Protein AF-0000000076765263 (afdb_homodimer)

Solvent-accessible surface area (backbone atoms only — not comparable to full-atom values): 25905 Å² total; per-residue (Å²): 102,79,34,52,65,51,48,49,51,60,71,46,44,59,70,56,79,46,63,48,49,47,60,53,50,52,50,45,53,44,20,45,72,35,69,83,63,49,76,57,89,65,30,77,87,57,49,71,68,53,45,65,73,35,41,85,65,46,48,61,52,50,32,58,63,59,69,54,52,68,68,62,39,46,51,47,46,48,48,54,51,50,51,37,48,72,75,34,45,70,58,51,53,68,61,52,82,75,63,79,55,52,55,57,24,66,72,55,33,70,60,92,74,70,44,81,47,62,52,45,42,70,58,53,44,49,47,34,34,74,74,56,66,36,86,64,63,68,92,40,42,42,16,49,86,65,64,58,68,60,58,46,53,51,53,54,58,67,34,75,90,40,60,92,57,86,48,76,47,80,39,41,44,66,70,59,53,51,55,37,67,72,36,70,92,50,65,77,48,45,36,34,38,45,79,53,76,57,60,51,72,68,53,50,54,54,42,66,70,36,87,72,39,42,79,40,46,64,71,55,50,35,58,66,37,78,103,79,34,53,67,53,48,49,50,61,70,46,43,59,69,56,77,46,63,46,49,47,60,53,49,52,50,44,54,43,20,47,73,36,70,84,64,48,77,57,90,63,31,75,86,57,49,70,68,55,46,64,74,36,42,85,66,48,48,62,52,50,31,58,63,58,70,52,52,67,69,61,40,46,51,47,46,48,47,53,51,49,51,37,49,72,76,35,44,70,59,50,52,68,62,52,82,76,63,80,56,51,54,57,23,68,70,54,32,69,61,91,74,70,45,81,46,63,52,46,40,71,58,54,43,47,48,34,35,74,74,57,68,37,87,64,63,68,93,41,41,43,17,49,87,65,64,58,66,61,58,45,52,51,54,54,59,67,33,75,92,39,60,95,56,87,48,77,47,80,40,41,45,67,70,60,52,52,56,38,67,71,35,71,92,49,66,77,48,45,37,33,37,44,78,53,77,56,62,51,72,69,53,51,54,55,42,66,72,35,88,73,40,42,79,42,46,65,70,54,51,34,59,66,35,79

Foldseek 3Di:
DVPPLVVLLVVLVLVDAADLVSVVSSLLVCVLVPVVSHQAPQSDPDDSVNCNVQVVPVVVRSCVRVVHDDVVSVVVSVVVLVVCCVPPVVVSLVVDDDDPLVLVLVVPFPDDDAAAGQADLVVVQVNSCPPSVDNDDSVRYHYNPNDQPLVVLLVVCPDPVCPPHAAEDEDQRLVSVVVNCVDPSNQRHQYEHEPDDSDDPVSVVVQVVDPSYHYDYDVRSNVVSD/DVPPLVVLLVVQVLVDAADLVSVVSSLLVCVLVPVVSDQAPQSDPDDSVNCNVQVVPVVVRSCVRVVHDDVVSVVVSVVVLVVCCVPPVVVSLVVDDDDPLVLVLVVPFPDDDAAAGQADLVVVQVNSCPPSVDRDDSVRYHYNPNDQPLVVLLVVCPDPVCPPHAAEDEDQRLVSVVVNCVDPSNQRHQYEHEPDDSDDPVSVVVQVVDPSYHYDYPVRSNVVSD

Secondary structure (DSSP, 8-state):
-HHHHHHHHHHHGGG--STTHHHHHHHHHHHHH-GGG--SSS-TT--HHHHHHHHHHHHHHHHHHTT--HHHHHHHHHHHHHHHHHH-HHHHHHT--PPTTHHHHHHH--S---EE-SS-HHHHHHHIIIII-----GGGEE-TTS--HHHHHHHHHHSGGGTT---EEEES-HHHHHHHHT-GGGTTSEEEEESSSS--HHHHHHHHT-TTEEEE-HHHHHHHT-/-HHHHHHHHHHHGGG--STTHHHHHHHHHHHHH-GGG--SSS-TT--HHHHHHHHHHHHHHHHHHTT--HHHHHHHHHHHHHHHHHH-HHHHHHT--PPTTHHHHHHH--S---EE-SS-HHHHHHHIIIII-----GGGEE-TTS--HHHHHHHHHHSGGGTT---EEEES-HHHHHHHHT-GGGTTSEEEEESSSS--HHHHHHHHT-TTEEEE-HHHHHHHT-

Radius of gyration: 26.1 Å; Cα contacts (8 Å, |Δi|>4): 544; chains: 2; bounding box: 44×83×56 Å

pLDDT: mean 91.21, std 6.74, range [42.38, 98.12]

Structure (mmCIF, N/CA/C/O backbone):
data_AF-0000000076765263-model_v1
#
loop_
_entity.id
_entity.type
_entity.pdbx_description
1 polymer 'Uncharacterized protein'
#
loop_
_atom_site.group_PDB
_atom_site.id
_atom_site.type_symbol
_atom_site.label_atom_id
_atom_site.label_alt_id
_atom_site.label_comp_id
_atom_site.label_asym_id
_atom_site.label_entity_id
_atom_site.label_seq_id
_atom_site.pdbx_PDB_ins_code
_atom_site.Cartn_x
_atom_site.Cartn_y
_atom_site.Cartn_z
_atom_site.occupancy
_atom_site.B_iso_or_equiv
_atom_site.auth_seq_id
_atom_site.auth_comp_id
_atom_site.auth_asym_id
_atom_site.auth_atom_id
_atom_site.pdbx_PDB_model_num
ATOM 1 N N . MET A 1 1 ? -3.389 8.047 6.082 1 43 1 MET A N 1
ATOM 2 C CA . MET A 1 1 ? -4.168 8.25 4.867 1 43 1 MET A CA 1
ATOM 3 C C . MET A 1 1 ? -3.746 7.262 3.781 1 43 1 MET A C 1
ATOM 5 O O . MET A 1 1 ? -4.594 6.699 3.084 1 43 1 MET A O 1
ATOM 9 N N . GLU A 1 2 ? -2.164 7.293 3.605 1 52 2 GLU A N 1
ATOM 10 C CA . GLU A 1 2 ? -1.548 6.32 2.709 1 52 2 GLU A CA 1
ATOM 11 C C . GLU A 1 2 ? -1.988 4.898 3.053 1 52 2 GLU A C 1
ATOM 13 O O . GLU A 1 2 ? -1.993 4.02 2.188 1 52 2 GLU A O 1
ATOM 18 N N . GLU A 1 3 ? -3.08 5.055 3.957 1 74.44 3 GLU A N 1
ATOM 19 C CA . GLU A 1 3 ? -3.275 3.836 4.738 1 74.44 3 GLU A CA 1
ATOM 20 C C . GLU A 1 3 ? -4.516 3.076 4.273 1 74.44 3 GLU A C 1
ATOM 22 O O . GLU A 1 3 ? -4.504 1.847 4.188 1 74.44 3 GLU A O 1
ATOM 27 N N . TRP A 1 4 ? -5.387 4.008 3.58 1 82.81 4 TRP A N 1
ATOM 28 C CA . TRP A 1 4 ? -6.617 3.277 3.297 1 82.81 4 TRP A CA 1
ATOM 29 C C . TRP A 1 4 ? -6.434 2.344 2.105 1 82.81 4 TRP A C 1
ATOM 31 O O . TRP A 1 4 ? -6.797 1.167 2.17 1 82.81 4 TRP A O 1
ATOM 41 N N . ILE A 1 5 ? -5.926 2.938 1.01 1 87.62 5 ILE A N 1
ATOM 42 C CA . ILE A 1 5 ? -5.77 2.145 -0.205 1 87.62 5 ILE A CA 1
ATOM 43 C C . ILE A 1 5 ? -4.855 0.955 0.068 1 87.62 5 ILE A C 1
ATOM 45 O O . ILE A 1 5 ? -5.129 -0.163 -0.374 1 87.62 5 ILE A O 1
ATOM 49 N N . VAL A 1 6 ? -3.869 1.188 0.799 1 86.75 6 VAL A N 1
ATOM 50 C CA . VAL A 1 6 ? -2.928 0.126 1.14 1 86.75 6 VAL A CA 1
ATOM 51 C C . VAL A 1 6 ? -3.639 -0.95 1.959 1 86.75 6 VAL A C 1
ATOM 53 O O . VAL A 1 6 ? -3.461 -2.145 1.711 1 86.75 6 VAL A O 1
ATOM 56 N N . GLU A 1 7 ? -4.402 -0.491 2.857 1 86.62 7 GLU A N 1
ATOM 57 C CA . GLU A 1 7 ? -5.148 -1.428 3.691 1 86.62 7 GLU A CA 1
ATOM 58 C C . GLU A 1 7 ? -6.141 -2.234 2.861 1 86.62 7 GLU A C 1
ATOM 60 O O . GLU A 1 7 ? -6.32 -3.434 3.09 1 86.62 7 GLU A O 1
ATOM 65 N N . GLN A 1 8 ? -6.809 -1.533 1.949 1 89.81 8 GLN A N 1
ATOM 66 C CA . GLN A 1 8 ? -7.773 -2.242 1.114 1 89.81 8 GLN A CA 1
ATOM 67 C C . GLN A 1 8 ? -7.078 -3.236 0.191 1 89.81 8 GLN A C 1
ATOM 69 O O . GLN A 1 8 ? -7.594 -4.328 -0.06 1 89.81 8 GLN A O 1
ATOM 74 N N . MET A 1 9 ? -5.98 -2.869 -0.276 1 89.69 9 MET A N 1
ATOM 75 C CA . MET A 1 9 ? -5.207 -3.793 -1.098 1 89.69 9 MET A CA 1
ATOM 76 C C . MET A 1 9 ? -4.863 -5.059 -0.318 1 89.69 9 MET A C 1
ATOM 78 O O . MET A 1 9 ? -4.93 -6.164 -0.86 1 89.69 9 MET A O 1
ATOM 82 N N . HIS A 1 10 ? -4.527 -4.891 0.919 1 85.44 10 HIS A N 1
ATOM 83 C CA . HIS A 1 10 ? -4.211 -6.035 1.768 1 85.44 10 HIS A CA 1
ATOM 84 C C . HIS A 1 10 ? -5.441 -6.906 1.995 1 85.44 10 HIS A C 1
ATOM 86 O O . HIS A 1 10 ? -5.359 -8.133 1.932 1 85.44 10 HIS A O 1
ATOM 92 N N . THR A 1 11 ? -6.48 -6.266 2.238 1 86.69 11 THR A N 1
ATOM 93 C CA . THR A 1 11 ? -7.734 -6.965 2.498 1 86.69 11 THR A CA 1
ATOM 94 C C . THR A 1 11 ? -8.188 -7.742 1.266 1 86.69 11 THR A C 1
ATOM 96 O O . THR A 1 11 ? -8.734 -8.844 1.384 1 86.69 11 THR A O 1
ATOM 99 N N . LEU A 1 12 ? -7.91 -7.168 0.112 1 90.81 12 LEU A N 1
ATOM 100 C CA . LEU A 1 12 ? -8.422 -7.727 -1.135 1 90.81 12 LEU A CA 1
ATOM 101 C C . LEU A 1 12 ? -7.406 -8.672 -1.768 1 90.81 12 LEU A C 1
ATOM 103 O O . LEU A 1 12 ? -7.68 -9.273 -2.807 1 90.81 12 LEU A O 1
ATOM 107 N N . ARG A 1 13 ? -6.32 -8.93 -1.107 1 87.75 13 ARG A N 1
ATOM 108 C CA . ARG A 1 13 ? -5.23 -9.734 -1.651 1 87.75 13 ARG A CA 1
ATOM 109 C C . ARG A 1 13 ? -5.688 -11.156 -1.957 1 87.75 13 ARG A C 1
ATOM 111 O O . ARG A 1 13 ? -5.27 -11.742 -2.955 1 87.75 13 ARG A O 1
ATOM 118 N N . PRO A 1 14 ? -6.574 -11.719 -1.239 1 86.12 14 PRO A N 1
ATOM 119 C CA . PRO A 1 14 ? -6.949 -13.117 -1.464 1 86.12 14 PRO A CA 1
ATOM 120 C C . PRO A 1 14 ? -7.641 -13.336 -2.809 1 86.12 14 PRO A C 1
ATOM 122 O O . PRO A 1 14 ? -7.652 -14.453 -3.33 1 86.12 14 PRO A O 1
ATOM 125 N N . VAL A 1 15 ? -8.156 -12.258 -3.393 1 89.19 15 VAL A N 1
ATOM 126 C CA . VAL A 1 15 ? -8.906 -12.469 -4.621 1 89.19 15 VAL A CA 1
ATOM 127 C C . VAL A 1 15 ? -7.969 -12.406 -5.824 1 89.19 15 VAL A C 1
ATOM 129 O O . VAL A 1 15 ? -8.344 -12.789 -6.934 1 89.19 15 VAL A O 1
ATOM 132 N N . ILE A 1 16 ? -6.785 -11.953 -5.598 1 89.81 16 ILE A N 1
ATOM 133 C CA . ILE A 1 16 ? -5.816 -11.789 -6.672 1 89.81 16 ILE A CA 1
ATOM 134 C C . ILE A 1 16 ? -5.148 -13.125 -6.98 1 89.81 16 ILE A C 1
ATOM 136 O O . ILE A 1 16 ? -4.555 -13.75 -6.098 1 89.81 16 ILE A O 1
ATOM 140 N N . GLU A 1 17 ? -5.223 -13.531 -8.211 1 86.25 17 GLU A N 1
ATOM 141 C CA . GLU A 1 17 ? -4.629 -14.805 -8.609 1 86.25 17 GLU A CA 1
ATOM 142 C C . GLU A 1 17 ? -3.297 -14.594 -9.32 1 86.25 17 GLU A C 1
ATOM 144 O O . GLU A 1 17 ? -2.336 -15.328 -9.086 1 86.25 17 GLU A O 1
ATOM 149 N N . THR A 1 18 ? -3.336 -13.641 -10.234 1 88.56 18 THR A N 1
ATOM 150 C CA . THR A 1 18 ? -2.139 -13.344 -11.016 1 88.56 18 THR A CA 1
ATOM 151 C C . THR A 1 18 ? -1.659 -11.922 -10.742 1 88.56 18 THR A C 1
ATOM 153 O O . THR A 1 18 ? -2.471 -11.008 -10.555 1 88.56 18 THR A O 1
ATOM 156 N N . GLY A 1 19 ? -0.38 -11.68 -10.852 1 88.44 19 GLY A N 1
ATOM 157 C CA . GLY A 1 19 ? 0.244 -10.43 -10.445 1 88.44 19 GLY A CA 1
ATOM 158 C C . GLY A 1 19 ? -0.343 -9.219 -11.141 1 88.44 19 GLY A C 1
ATOM 159 O O . GLY A 1 19 ? -0.541 -8.172 -10.516 1 88.44 19 GLY A O 1
ATOM 160 N N . TYR A 1 20 ? -0.607 -9.32 -12.461 1 90.31 20 TYR A N 1
ATOM 161 C CA . TYR A 1 20 ? -1.068 -8.172 -13.227 1 90.31 20 TYR A CA 1
ATOM 162 C C . TYR A 1 20 ? -2.41 -7.672 -12.711 1 90.31 20 TYR A C 1
ATOM 164 O O . TYR A 1 20 ? -2.754 -6.5 -12.891 1 90.31 20 TYR A O 1
ATOM 172 N N . GLU A 1 21 ? -3.16 -8.484 -11.977 1 93 21 GLU A N 1
ATOM 173 C CA . GLU A 1 21 ? -4.473 -8.109 -11.461 1 93 21 GLU A CA 1
ATOM 174 C C . GLU A 1 21 ? -4.355 -7.047 -10.367 1 93 21 GLU A C 1
ATOM 176 O O . GLU A 1 21 ? -5.312 -6.316 -10.094 1 93 21 GLU A O 1
ATOM 181 N N . ASN A 1 22 ? -3.227 -7 -9.734 1 90.5 22 ASN A N 1
ATOM 182 C CA . ASN A 1 22 ? -3.01 -5.984 -8.711 1 90.5 22 ASN A CA 1
ATOM 183 C C . ASN A 1 22 ? -3.111 -4.574 -9.289 1 90.5 22 ASN A C 1
ATOM 185 O O . ASN A 1 22 ? -3.596 -3.66 -8.617 1 90.5 22 ASN A O 1
ATOM 189 N N . LEU A 1 23 ? -2.59 -4.418 -10.461 1 90.06 23 LEU A N 1
ATOM 190 C CA . LEU A 1 23 ? -2.676 -3.127 -11.133 1 90.06 23 LEU A CA 1
ATOM 191 C C . LEU A 1 23 ? -4.129 -2.738 -11.383 1 90.06 23 LEU A C 1
ATOM 193 O O . LEU A 1 23 ? -4.512 -1.584 -11.18 1 90.06 23 LEU A O 1
ATOM 197 N N . LEU A 1 24 ? -4.914 -3.695 -11.75 1 94.44 24 LEU A N 1
ATOM 198 C CA . LEU A 1 24 ? -6.324 -3.445 -12.023 1 94.44 24 LEU A CA 1
ATOM 199 C C . LEU A 1 24 ? -7.09 -3.15 -10.742 1 94.44 24 LEU A C 1
ATOM 201 O O . LEU A 1 24 ? -7.992 -2.311 -10.734 1 94.44 24 LEU A O 1
ATOM 205 N N . LEU A 1 25 ? -6.707 -3.848 -9.719 1 95 25 LEU A N 1
ATOM 206 C CA . LEU A 1 25 ? -7.359 -3.639 -8.43 1 95 25 LEU A CA 1
ATOM 207 C C . LEU A 1 25 ? -7.129 -2.217 -7.93 1 95 25 LEU A C 1
ATOM 209 O O . LEU A 1 25 ? -8.062 -1.555 -7.48 1 95 25 LEU A O 1
ATOM 213 N N . VAL A 1 26 ? -5.898 -1.746 -7.977 1 93.69 26 VAL A N 1
ATOM 214 C CA . VAL A 1 26 ? -5.586 -0.4 -7.508 1 93.69 26 VAL A CA 1
ATOM 215 C C . VAL A 1 26 ? -6.324 0.629 -8.359 1 93.69 26 VAL A C 1
ATOM 217 O O . VAL A 1 26 ? -6.844 1.619 -7.84 1 93.69 26 VAL A O 1
ATOM 220 N N . ARG A 1 27 ? -6.301 0.407 -9.664 1 95.5 27 ARG A N 1
ATOM 221 C CA . ARG A 1 27 ? -7.043 1.291 -10.555 1 95.5 27 AR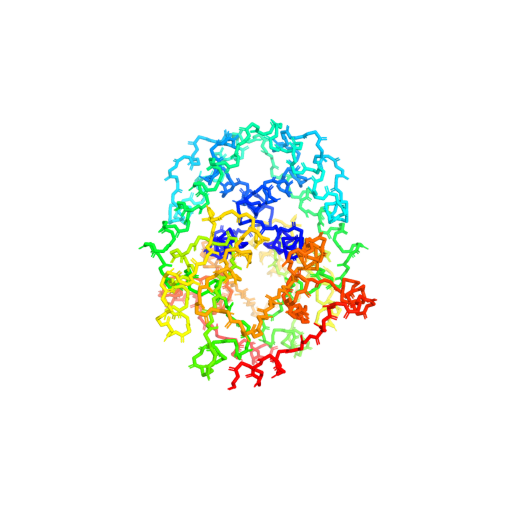G A CA 1
ATOM 222 C C . ARG A 1 27 ? -8.516 1.348 -10.164 1 95.5 27 ARG A C 1
ATOM 224 O O . ARG A 1 27 ? -9.117 2.426 -10.141 1 95.5 27 ARG A O 1
ATOM 231 N N . LEU A 1 28 ? -9.094 0.236 -9.875 1 97.19 28 LEU A N 1
ATOM 232 C CA . LEU A 1 28 ? -10.492 0.173 -9.461 1 97.19 28 LEU A CA 1
ATOM 233 C C . LEU A 1 28 ? -10.703 0.932 -8.148 1 97.19 28 LEU A C 1
ATOM 235 O O . LEU A 1 28 ? -11.68 1.668 -8.008 1 97.19 28 LEU A O 1
ATOM 239 N N . LEU A 1 29 ? -9.82 0.768 -7.184 1 94.06 29 LEU A N 1
ATOM 240 C CA . LEU A 1 29 ? -9.93 1.448 -5.895 1 94.06 29 LEU A CA 1
ATOM 241 C C . LEU A 1 29 ? -9.867 2.961 -6.074 1 94.06 29 LEU A C 1
ATOM 243 O O . LEU A 1 29 ? -10.578 3.701 -5.387 1 94.06 29 LEU A O 1
ATOM 247 N N . VAL A 1 30 ? -9.031 3.396 -7 1 94.06 30 VAL A N 1
ATOM 248 C CA . VAL A 1 30 ? -8.945 4.82 -7.316 1 94.06 30 VAL A CA 1
ATOM 249 C C . VAL A 1 30 ? -10.289 5.297 -7.879 1 94.06 30 VAL A C 1
ATOM 251 O O . VAL A 1 30 ? -10.805 6.336 -7.461 1 94.06 30 VAL A O 1
ATOM 254 N N . GLU A 1 31 ? -10.852 4.539 -8.789 1 95.38 31 GLU A N 1
ATOM 255 C CA . GLU A 1 31 ? -12.125 4.914 -9.391 1 95.38 31 GLU A CA 1
ATOM 256 C C . GLU A 1 31 ? -13.242 4.93 -8.359 1 95.38 31 GLU A C 1
ATOM 258 O O . GLU A 1 31 ? -14.172 5.734 -8.453 1 95.38 31 GLU A O 1
ATOM 263 N N . ILE A 1 32 ? -13.164 4.074 -7.402 1 94.06 32 ILE A N 1
ATOM 264 C CA . ILE A 1 32 ? -14.18 4.008 -6.359 1 94.06 32 ILE A CA 1
ATOM 265 C C . ILE A 1 32 ? -14.133 5.277 -5.508 1 94.06 32 ILE A C 1
ATOM 267 O O . ILE A 1 32 ? -15.172 5.84 -5.16 1 94.06 32 ILE A O 1
ATOM 271 N N . GLN A 1 33 ? -12.977 5.746 -5.195 1 90.06 33 GLN A N 1
ATOM 272 C CA . GLN A 1 33 ? -12.828 6.852 -4.254 1 90.06 33 GLN A CA 1
ATOM 273 C C . GLN A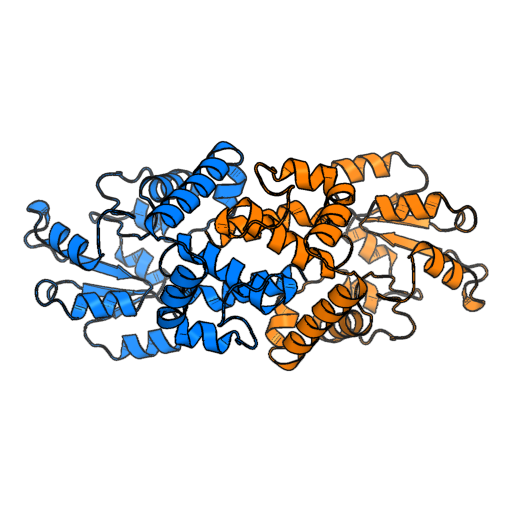 1 33 ? -12.914 8.195 -4.969 1 90.06 33 GLN A C 1
ATOM 275 O O . GLN A 1 33 ? -13.367 9.188 -4.391 1 90.06 33 GLN A O 1
ATOM 280 N N . ILE A 1 34 ? -12.398 8.242 -6.172 1 93.06 34 ILE A N 1
ATOM 281 C CA . ILE A 1 34 ? -12.328 9.508 -6.891 1 93.06 34 ILE A CA 1
ATOM 282 C C . ILE A 1 34 ? -13.289 9.477 -8.078 1 93.06 34 ILE A C 1
ATOM 284 O O . ILE A 1 34 ? -12.938 9 -9.156 1 93.06 34 ILE A O 1
ATOM 288 N N . PRO A 1 35 ? -14.375 10.148 -7.965 1 92.12 35 PRO A N 1
ATOM 289 C CA . PRO A 1 35 ? -15.391 10.102 -9.016 1 92.12 35 PRO A CA 1
ATOM 290 C C . PRO A 1 35 ? -14.867 10.609 -10.359 1 92.12 35 PRO A C 1
ATOM 292 O O . PRO A 1 35 ? -15.211 10.055 -11.414 1 92.12 35 PRO A O 1
ATOM 295 N N . SER A 1 36 ? -14.031 11.617 -10.367 1 92.31 36 SER A N 1
ATOM 296 C CA . SER A 1 36 ? -13.523 12.203 -11.602 1 92.31 36 SER A CA 1
ATOM 297 C C . SER A 1 36 ? -12.602 11.242 -12.336 1 92.31 36 SER A C 1
ATOM 299 O O . SER A 1 36 ? -12.281 11.453 -13.508 1 92.31 36 SER A O 1
ATOM 301 N N . ALA A 1 37 ? -12.188 10.133 -11.68 1 93.12 37 ALA A N 1
ATOM 302 C CA . ALA A 1 37 ? -11.281 9.148 -12.281 1 93.12 37 ALA A CA 1
ATOM 303 C C . ALA A 1 37 ? -12.055 7.977 -12.875 1 93.12 37 ALA A C 1
ATOM 305 O O . ALA A 1 37 ? -11.477 7.113 -13.531 1 93.12 37 ALA A O 1
ATOM 306 N N . ARG A 1 38 ? -13.336 7.996 -12.711 1 93.88 38 ARG A N 1
ATOM 307 C CA . ARG A 1 38 ? -14.141 6.832 -13.047 1 93.88 38 ARG A CA 1
ATOM 308 C C . ARG A 1 38 ? -14.266 6.668 -14.562 1 93.88 38 ARG A C 1
ATOM 310 O O . ARG A 1 38 ? -14.578 7.625 -15.273 1 93.88 38 ARG A O 1
ATOM 317 N N . LYS A 1 39 ? -13.961 5.445 -14.984 1 94.12 39 LYS A N 1
ATOM 318 C CA . LYS A 1 39 ? -14.172 5.031 -16.375 1 94.12 39 LYS A CA 1
ATOM 319 C C . LYS A 1 39 ? -15.031 3.773 -16.438 1 94.12 39 LYS A C 1
ATOM 321 O O . LYS A 1 39 ? -15.648 3.496 -17.469 1 94.12 39 LYS A O 1
ATOM 326 N N . SER A 1 40 ? -15.086 3.061 -15.359 1 95.38 40 SER A N 1
ATOM 327 C CA . SER A 1 40 ? -15.844 1.813 -15.336 1 95.38 40 SER A CA 1
ATOM 328 C C . SER A 1 40 ? -17.266 2.039 -14.828 1 95.38 40 SER A C 1
ATOM 330 O O . SER A 1 40 ? -17.516 2.959 -14.047 1 95.38 40 SER A O 1
ATOM 332 N N . SER A 1 41 ? -18.156 1.137 -15.219 1 95.31 41 SER A N 1
ATOM 333 C CA . SER A 1 41 ? -19.562 1.228 -14.82 1 95.31 41 SER A CA 1
ATOM 334 C C . SER A 1 41 ? -19.781 0.621 -13.438 1 95.31 41 SER A C 1
ATOM 336 O O . SER A 1 41 ? -20.812 0.849 -12.812 1 95.31 41 SER A O 1
ATOM 338 N N . VAL A 1 42 ? -18.781 -0.037 -12.914 1 95.69 42 VAL A N 1
ATOM 339 C CA . VAL A 1 42 ? -19.031 -0.842 -11.719 1 95.69 42 VAL A CA 1
ATOM 340 C C . VAL A 1 42 ? -18.516 -0.112 -10.484 1 95.69 42 VAL A C 1
ATOM 342 O O . VAL A 1 42 ? -18.859 -0.466 -9.352 1 95.69 42 VAL A O 1
ATOM 345 N N . ALA A 1 43 ? -17.703 0.906 -10.633 1 94.81 43 ALA A N 1
ATOM 346 C CA . ALA A 1 43 ? -16.953 1.495 -9.523 1 94.81 43 ALA A CA 1
ATOM 347 C C . ALA A 1 43 ? -17.891 2.24 -8.57 1 94.81 43 ALA A C 1
ATOM 349 O O . ALA A 1 43 ? -17.672 2.229 -7.355 1 94.81 43 ALA A O 1
ATOM 350 N N . ASP A 1 44 ? -18.938 2.848 -9.156 1 93.81 44 ASP A N 1
ATOM 351 C CA . ASP A 1 44 ? -19.812 3.705 -8.359 1 93.81 44 ASP A CA 1
ATOM 352 C C . ASP A 1 44 ? -20.547 2.896 -7.289 1 93.81 44 ASP A C 1
ATOM 354 O O . ASP A 1 44 ? -21.328 2.006 -7.609 1 93.81 44 ASP A O 1
ATOM 358 N N . GLY A 1 45 ? -20.266 3.176 -6.012 1 90.69 45 GLY A N 1
ATOM 359 C CA . GLY A 1 45 ? -20.969 2.547 -4.906 1 90.69 45 GLY A CA 1
ATOM 360 C C . GLY A 1 45 ? -20.469 1.146 -4.605 1 90.69 45 GLY A C 1
ATOM 361 O O . GLY A 1 45 ? -21.062 0.437 -3.785 1 90.69 45 GLY A O 1
ATOM 362 N N . LEU A 1 46 ? -19.469 0.73 -5.27 1 94.81 46 LEU A N 1
ATOM 363 C CA . LEU A 1 46 ? -18.938 -0.612 -5.082 1 94.81 46 LEU A CA 1
ATOM 364 C C . LEU A 1 46 ? -18.219 -0.728 -3.744 1 94.81 46 LEU A C 1
ATOM 366 O O . LEU A 1 46 ? -17.312 0.064 -3.447 1 94.81 46 LEU A O 1
ATOM 370 N N . SER A 1 47 ? -18.641 -1.686 -2.895 1 92.88 47 SER A N 1
ATOM 371 C CA . SER A 1 47 ? -18.031 -1.869 -1.58 1 92.88 47 SER A CA 1
ATOM 372 C C . SER A 1 47 ? -16.859 -2.855 -1.643 1 92.88 47 SER A C 1
ATOM 374 O O . SER A 1 47 ? -16.75 -3.631 -2.594 1 92.88 47 SER A O 1
ATOM 376 N N . ILE A 1 48 ? -16.078 -2.85 -0.665 1 90.44 48 ILE A N 1
ATOM 377 C CA . ILE A 1 48 ? -14.922 -3.742 -0.572 1 90.44 48 ILE A CA 1
ATOM 378 C C . ILE A 1 48 ? -15.398 -5.191 -0.479 1 90.44 48 ILE A C 1
ATOM 380 O O . ILE A 1 48 ? -14.82 -6.082 -1.104 1 90.44 48 ILE A O 1
ATOM 384 N N . GLN A 1 49 ? -16.453 -5.391 0.306 1 90.44 49 GLN A N 1
ATOM 385 C CA . GLN A 1 49 ? -17.016 -6.734 0.448 1 90.44 49 GLN A CA 1
ATOM 386 C C . GLN A 1 49 ? -17.516 -7.266 -0.893 1 90.44 49 GLN A C 1
ATOM 388 O O . GLN A 1 49 ? -17.344 -8.453 -1.195 1 90.44 49 GLN A O 1
ATOM 393 N N . GLU A 1 50 ? -18.078 -6.391 -1.701 1 94.94 50 GLU A N 1
ATOM 394 C CA . GLU A 1 50 ? -18.547 -6.801 -3.02 1 94.94 50 GLU A CA 1
ATOM 395 C C . GLU A 1 50 ? -17.391 -7.211 -3.92 1 94.94 50 GLU A C 1
ATOM 397 O O . GLU A 1 50 ? -17.531 -8.125 -4.734 1 94.94 50 GLU A O 1
ATOM 402 N N . ILE A 1 51 ? -16.281 -6.523 -3.816 1 95.5 51 ILE A N 1
ATOM 403 C CA . ILE A 1 51 ? -15.094 -6.887 -4.59 1 95.5 51 ILE A CA 1
ATOM 404 C C . ILE A 1 51 ? -14.594 -8.266 -4.152 1 95.5 51 ILE A C 1
ATOM 406 O O . ILE A 1 51 ? -14.32 -9.125 -4.988 1 95.5 51 ILE A O 1
ATOM 410 N N . LEU A 1 52 ? -14.57 -8.5 -2.887 1 90.56 52 LEU A N 1
ATOM 411 C CA . LEU A 1 52 ? -14.125 -9.773 -2.336 1 90.56 52 LEU A CA 1
ATOM 412 C C . LEU A 1 52 ? -14.984 -10.922 -2.852 1 90.56 52 LEU A C 1
ATOM 414 O O . LEU A 1 52 ? -14.469 -11.984 -3.199 1 90.56 52 LEU A O 1
ATOM 418 N N . ASP A 1 53 ? -16.219 -10.641 -3.018 1 91.69 53 ASP A N 1
ATOM 419 C CA . ASP A 1 53 ? -17.188 -11.695 -3.334 1 91.69 53 ASP A CA 1
ATOM 420 C C . ASP A 1 53 ? -17.297 -11.898 -4.844 1 91.69 53 ASP A C 1
ATOM 422 O O . ASP A 1 53 ? -17.641 -12.992 -5.301 1 91.69 53 ASP A O 1
ATOM 426 N N . ASN A 1 54 ? -16.953 -10.891 -5.59 1 95.19 54 ASN A N 1
ATOM 427 C CA . ASN A 1 54 ? -17.344 -10.945 -6.996 1 95.19 54 ASN A CA 1
ATOM 428 C C . ASN A 1 54 ? -16.188 -10.578 -7.914 1 95.19 54 ASN A C 1
ATOM 430 O O . ASN A 1 54 ? -16.406 -10.141 -9.047 1 95.19 54 ASN A O 1
ATOM 434 N N . TRP A 1 55 ? -15.008 -10.758 -7.465 1 94.81 55 TRP A N 1
ATOM 435 C CA . TRP A 1 55 ? -13.859 -10.344 -8.258 1 94.81 55 TRP A CA 1
ATOM 436 C C . TRP A 1 55 ? -13.844 -11.062 -9.602 1 94.81 55 TRP A C 1
ATOM 438 O O . TRP A 1 55 ? -13.562 -10.453 -10.641 1 94.81 55 TRP A O 1
ATOM 448 N N . SER A 1 56 ? -14.141 -12.398 -9.609 1 92.75 56 SER A N 1
ATOM 449 C CA . SER A 1 56 ? -14.094 -13.195 -10.828 1 92.75 56 SER A CA 1
ATOM 450 C C . SER A 1 56 ? -15.078 -12.672 -11.867 1 92.75 56 SER A C 1
ATOM 452 O O . SER A 1 56 ? -14.836 -12.805 -13.07 1 92.75 56 SER A O 1
ATOM 454 N N . LYS A 1 57 ? -16.141 -12.078 -11.461 1 95.56 57 LYS A N 1
ATOM 455 C CA . LYS A 1 57 ? -17.141 -11.5 -12.367 1 95.56 57 LYS A CA 1
ATOM 456 C C . LYS A 1 57 ? -16.781 -10.062 -12.734 1 95.56 57 LYS A C 1
ATOM 458 O O . LYS A 1 57 ? -17.047 -9.625 -13.852 1 95.56 57 LYS A O 1
ATOM 463 N N . LEU A 1 58 ? -16.172 -9.32 -11.812 1 97.19 58 LEU A N 1
ATOM 464 C CA . LEU A 1 58 ? -15.828 -7.922 -12.016 1 97.19 58 LEU A CA 1
ATOM 465 C C . LEU A 1 58 ? -14.656 -7.789 -12.992 1 97.19 58 LEU A C 1
ATOM 467 O O . LEU A 1 58 ? -14.641 -6.879 -13.82 1 97.19 58 LEU A O 1
ATOM 471 N N . LEU A 1 59 ? -13.766 -8.734 -12.914 1 96.69 59 LEU A N 1
ATOM 472 C CA . LEU A 1 59 ? -12.516 -8.641 -13.656 1 96.69 59 LEU A CA 1
ATOM 473 C C . LEU A 1 59 ? -12.781 -8.609 -15.156 1 96.69 59 LEU A C 1
ATOM 475 O O . LEU A 1 59 ? -12.289 -7.719 -15.852 1 96.69 59 LEU A O 1
ATOM 479 N N . PRO A 1 60 ? -13.578 -9.523 -15.758 1 96.44 60 PRO A N 1
ATOM 480 C CA . PRO A 1 60 ? -13.836 -9.461 -17.203 1 96.44 60 PRO A CA 1
ATOM 481 C C . PRO A 1 60 ? -14.531 -8.164 -17.625 1 96.44 60 PRO A C 1
ATOM 483 O O . PRO A 1 60 ? -14.25 -7.633 -18.688 1 96.44 60 PRO A O 1
ATOM 486 N N . THR A 1 61 ? -15.398 -7.676 -16.797 1 97.25 61 THR A N 1
ATOM 487 C CA . THR A 1 61 ? -16.078 -6.418 -17.078 1 97.25 61 THR A CA 1
ATOM 488 C C . THR A 1 61 ? -15.086 -5.262 -17.109 1 97.25 61 THR A C 1
ATOM 490 O O . THR A 1 61 ? -15.117 -4.438 -18.031 1 97.25 61 THR A O 1
ATOM 493 N N . LEU A 1 62 ? -14.203 -5.152 -16.125 1 97.31 62 LEU A N 1
ATOM 494 C CA . LEU A 1 62 ? -13.188 -4.109 -16.031 1 97.31 62 LEU A CA 1
ATOM 495 C C . LEU A 1 62 ? -12.242 -4.168 -17.234 1 97.31 62 LEU A C 1
ATOM 497 O O . LEU A 1 62 ? -11.938 -3.141 -17.844 1 97.31 62 LEU A O 1
ATOM 501 N N . MET A 1 63 ? -11.844 -5.414 -17.578 1 96.94 63 MET A N 1
ATOM 502 C CA . MET A 1 63 ? -10.938 -5.617 -18.719 1 96.94 63 MET A CA 1
ATOM 503 C C . MET A 1 63 ? -11.562 -5.086 -20 1 96.94 63 MET A C 1
ATOM 505 O O . MET A 1 63 ? -10.883 -4.422 -20.797 1 96.94 63 MET A O 1
ATOM 509 N N . ASP A 1 64 ? -12.758 -5.355 -20.141 1 97 64 ASP A N 1
ATOM 510 C CA . ASP A 1 64 ? -13.477 -4.926 -21.344 1 97 64 ASP A CA 1
ATOM 511 C C . ASP A 1 64 ? -13.664 -3.41 -21.359 1 97 64 ASP A C 1
ATOM 513 O O . ASP A 1 64 ? -13.305 -2.742 -22.328 1 97 64 ASP A O 1
ATOM 517 N N . GLU A 1 65 ? -14.125 -2.852 -20.281 1 97 65 GLU A N 1
ATOM 518 C CA . GLU A 1 65 ? -14.461 -1.432 -20.219 1 97 65 GLU A CA 1
ATOM 519 C C . GLU A 1 65 ? -13.203 -0.564 -20.25 1 97 65 GLU A C 1
ATOM 521 O O . GLU A 1 65 ? -13.227 0.549 -20.781 1 97 65 GLU A O 1
ATOM 526 N N . TRP A 1 66 ? -12.148 -1.046 -19.656 1 96.62 66 TRP A N 1
ATOM 527 C CA . TRP A 1 66 ? -10.891 -0.306 -19.656 1 96.62 66 TRP A CA 1
ATOM 528 C C . TRP A 1 66 ? -10.094 -0.582 -20.922 1 96.62 66 TRP A C 1
ATOM 530 O O . TRP A 1 66 ? -9.023 -0.007 -21.141 1 96.62 66 TRP A O 1
ATOM 540 N N . GLN A 1 67 ? -10.602 -1.498 -21.766 1 94.94 67 GLN A N 1
ATOM 541 C CA . GLN A 1 67 ? -9.945 -1.896 -23.016 1 94.94 67 GLN A CA 1
ATOM 542 C C . GLN A 1 67 ? -8.531 -2.412 -22.734 1 94.94 67 GLN A C 1
ATOM 544 O O . GLN A 1 67 ? -7.57 -1.961 -23.359 1 94.94 67 GLN A O 1
ATOM 549 N N . GLU A 1 68 ? -8.484 -3.283 -21.781 1 95.44 68 GLU A N 1
ATOM 550 C CA . GLU A 1 68 ? -7.234 -3.947 -21.438 1 95.44 68 GLU A CA 1
ATOM 551 C C . GLU A 1 68 ? -7.219 -5.391 -21.938 1 95.44 68 GLU A C 1
ATOM 553 O O . GLU A 1 68 ? -8.273 -5.973 -22.203 1 95.44 68 GLU A O 1
ATOM 558 N N . ASP A 1 69 ? -6.031 -5.859 -22.125 1 95.25 69 ASP A N 1
ATOM 559 C CA . ASP A 1 69 ? -5.883 -7.27 -22.469 1 95.25 69 ASP A CA 1
ATOM 560 C C . ASP A 1 69 ? -4.832 -7.938 -21.578 1 95.25 69 ASP A C 1
ATOM 562 O O . ASP A 1 69 ? -3.834 -7.312 -21.219 1 95.25 69 ASP A O 1
ATOM 566 N N . ARG A 1 70 ? -5.059 -9.156 -21.344 1 92.94 70 ARG A N 1
ATOM 567 C CA . ARG A 1 70 ? -4.262 -9.914 -20.391 1 92.94 70 ARG A CA 1
ATOM 568 C C . ARG A 1 70 ? -2.791 -9.938 -20.797 1 92.94 70 ARG A C 1
ATOM 570 O O . ARG A 1 70 ? -1.908 -9.695 -19.984 1 92.94 70 ARG A O 1
ATOM 577 N N . GLU A 1 71 ? -2.531 -10.227 -22 1 93.62 71 GLU A N 1
ATOM 578 C CA . GLU A 1 71 ? -1.155 -10.344 -22.469 1 93.62 71 GLU A CA 1
ATOM 579 C C . GLU A 1 71 ? -0.389 -9.039 -22.281 1 93.62 71 GLU A C 1
ATOM 581 O O . GLU A 1 71 ? 0.754 -9.047 -21.828 1 93.62 71 GLU A O 1
ATOM 586 N N . SER A 1 72 ? -1.05 -7.984 -22.672 1 94.25 72 SER A N 1
ATOM 587 C CA . SER A 1 72 ? -0.433 -6.668 -22.516 1 94.25 72 SER A CA 1
ATOM 588 C C . SER A 1 72 ? -0.164 -6.348 -21.047 1 94.25 72 SER A C 1
ATOM 590 O O . SER A 1 72 ? 0.875 -5.773 -20.719 1 94.25 72 SER A O 1
ATOM 592 N N . LEU A 1 73 ? -1.104 -6.703 -20.203 1 93 73 LEU A N 1
ATOM 593 C CA . LEU A 1 73 ? -0.96 -6.414 -18.781 1 93 73 LEU A CA 1
ATOM 594 C C . LEU A 1 73 ? 0.134 -7.277 -18.156 1 93 73 LEU A C 1
ATOM 596 O O . LEU A 1 73 ? 0.875 -6.82 -17.297 1 93 73 LEU A O 1
ATOM 600 N N . VAL A 1 74 ? 0.208 -8.492 -18.562 1 91.56 74 VAL A N 1
ATOM 601 C CA . VAL A 1 74 ? 1.265 -9.383 -18.078 1 91.56 74 VAL A CA 1
ATOM 602 C C . VAL A 1 74 ? 2.629 -8.812 -18.469 1 91.56 74 VAL A C 1
ATOM 604 O O . VAL A 1 74 ? 3.547 -8.781 -17.641 1 91.56 74 VAL A O 1
ATOM 607 N N . ASP A 1 75 ? 2.727 -8.383 -19.703 1 92.94 75 ASP A N 1
ATOM 608 C CA . ASP A 1 75 ? 3.969 -7.781 -20.188 1 92.94 75 ASP A CA 1
ATOM 609 C C . ASP A 1 75 ? 4.297 -6.508 -19.422 1 92.94 75 ASP A C 1
ATOM 611 O O . ASP A 1 75 ? 5.449 -6.281 -19.047 1 92.94 75 ASP A O 1
ATOM 615 N N . LEU A 1 76 ? 3.299 -5.742 -19.266 1 91.81 76 LEU A N 1
ATOM 616 C CA . LEU A 1 76 ? 3.475 -4.488 -18.547 1 91.81 76 LEU A CA 1
ATOM 617 C C . LEU A 1 76 ? 3.947 -4.746 -17.109 1 91.81 76 LEU A C 1
ATOM 619 O O . LEU A 1 76 ? 4.895 -4.109 -16.641 1 91.81 76 LEU A O 1
ATOM 623 N N . PHE A 1 77 ? 3.291 -5.617 -16.438 1 90.44 77 PHE A N 1
ATOM 624 C CA . PHE A 1 77 ? 3.66 -5.957 -15.07 1 90.44 77 PHE A CA 1
ATOM 625 C C . PHE A 1 77 ? 5.082 -6.504 -15.008 1 90.44 77 PHE A C 1
ATOM 627 O O . PHE A 1 77 ? 5.836 -6.188 -14.086 1 90.44 77 PHE A O 1
ATOM 634 N N . GLY A 1 78 ? 5.387 -7.301 -15.93 1 89.44 78 GLY A N 1
ATOM 635 C CA . GLY A 1 78 ? 6.75 -7.797 -16.016 1 89.44 78 GLY A CA 1
ATOM 636 C C . GLY A 1 78 ? 7.773 -6.691 -16.203 1 89.44 78 GLY A C 1
ATOM 637 O O . GLY A 1 78 ? 8.82 -6.703 -15.547 1 89.44 78 GLY A O 1
ATOM 638 N N . ARG A 1 79 ? 7.473 -5.742 -17.016 1 89.38 79 ARG A N 1
ATOM 639 C CA . ARG A 1 79 ? 8.375 -4.625 -17.266 1 89.38 79 ARG A CA 1
ATOM 640 C C . ARG A 1 79 ? 8.555 -3.773 -16.016 1 89.38 79 ARG A C 1
ATOM 642 O O . ARG A 1 79 ? 9.656 -3.285 -15.742 1 89.38 79 ARG A O 1
ATOM 649 N N . VAL A 1 80 ? 7.496 -3.592 -15.344 1 86.06 80 VAL A N 1
ATOM 650 C CA . VAL A 1 80 ? 7.562 -2.844 -14.094 1 86.06 80 VAL A CA 1
ATOM 651 C C . VAL A 1 80 ? 8.531 -3.527 -13.133 1 86.06 80 VAL A C 1
ATOM 653 O O . VAL A 1 80 ? 9.344 -2.863 -12.492 1 86.06 80 VAL A O 1
ATOM 656 N N . ARG A 1 81 ? 8.438 -4.777 -13.047 1 87.44 81 ARG A N 1
ATOM 657 C CA . ARG A 1 81 ? 9.32 -5.531 -12.164 1 87.44 81 ARG A CA 1
ATOM 658 C C . ARG A 1 81 ? 10.758 -5.488 -12.664 1 87.44 81 ARG A C 1
ATOM 660 O O . ARG A 1 81 ? 11.695 -5.367 -11.867 1 87.44 81 ARG A O 1
ATOM 667 N N . ASP A 1 82 ? 10.891 -5.586 -13.961 1 89.88 82 ASP A N 1
ATOM 668 C CA . ASP A 1 82 ? 12.234 -5.484 -14.539 1 89.88 82 ASP A CA 1
ATOM 669 C C . ASP A 1 82 ? 12.875 -4.145 -14.203 1 89.88 82 ASP A C 1
ATOM 671 O O . ASP A 1 82 ? 14.047 -4.094 -13.82 1 89.88 82 ASP A O 1
ATOM 675 N N . ASP A 1 83 ? 12.133 -3.166 -14.398 1 87.25 83 ASP A N 1
ATOM 676 C CA . ASP A 1 83 ? 12.625 -1.822 -14.117 1 87.25 83 ASP A CA 1
ATOM 677 C C . ASP A 1 83 ? 12.984 -1.672 -12.641 1 87.25 83 ASP A C 1
ATOM 679 O O . ASP A 1 83 ? 13.977 -1.024 -12.297 1 87.25 83 ASP A O 1
ATOM 683 N N . TRP A 1 84 ? 12.156 -2.203 -11.836 1 85.12 84 TRP A N 1
ATOM 684 C CA . TRP A 1 84 ? 12.406 -2.16 -10.398 1 85.12 84 TRP A CA 1
ATOM 685 C C . TRP A 1 84 ? 13.68 -2.92 -10.039 1 85.12 84 TRP A C 1
ATOM 687 O O . TRP A 1 84 ? 14.523 -2.412 -9.297 1 85.12 84 TRP A O 1
ATOM 697 N N . LEU A 1 85 ? 13.859 -4.051 -10.586 1 85.75 85 LEU A N 1
ATOM 698 C CA . LEU A 1 85 ? 15.039 -4.883 -10.359 1 85.75 85 LEU A CA 1
ATOM 699 C C . LEU A 1 85 ? 16.297 -4.164 -10.812 1 85.75 85 LEU A C 1
ATOM 701 O O . LEU A 1 85 ? 17.328 -4.219 -10.133 1 85.75 85 LEU A O 1
ATOM 705 N N . GLU A 1 86 ? 16.172 -3.516 -11.867 1 88.5 86 GLU A N 1
ATOM 706 C CA . GLU A 1 86 ? 17.328 -2.871 -12.484 1 88.5 86 GLU A CA 1
ATOM 707 C C . GLU A 1 86 ? 17.719 -1.603 -11.727 1 88.5 86 GLU A C 1
ATOM 709 O O . GLU A 1 86 ? 18.906 -1.306 -11.578 1 88.5 86 GLU A O 1
ATOM 714 N N . ASN A 1 87 ? 16.734 -0.891 -11.25 1 86.81 87 ASN A N 1
ATOM 715 C CA . ASN A 1 87 ? 17.016 0.448 -10.734 1 86.81 87 ASN A CA 1
ATOM 716 C C . ASN A 1 87 ? 17.062 0.467 -9.211 1 86.81 87 ASN A C 1
ATOM 718 O O . ASN A 1 87 ? 17.609 1.39 -8.617 1 86.81 87 ASN A O 1
ATOM 722 N N . ASP A 1 88 ? 16.484 -0.55 -8.617 1 86.81 88 ASP A N 1
ATOM 723 C CA . ASP A 1 88 ? 16.438 -0.596 -7.164 1 86.81 88 ASP A CA 1
ATOM 724 C C . ASP A 1 88 ? 16.25 -2.029 -6.664 1 86.81 88 ASP A C 1
ATOM 726 O O . ASP A 1 88 ? 15.25 -2.352 -6.027 1 86.81 88 ASP A O 1
ATOM 730 N N . LEU A 1 89 ? 17.297 -2.717 -6.816 1 86.31 89 LEU A N 1
ATOM 731 C CA . LEU A 1 89 ? 17.266 -4.129 -6.441 1 86.31 89 LEU A CA 1
ATOM 732 C C . LEU A 1 89 ? 16.969 -4.289 -4.957 1 86.31 89 LEU A C 1
ATOM 734 O O . LEU A 1 89 ? 16.141 -5.129 -4.57 1 86.31 89 LEU A O 1
ATOM 738 N N . SER A 1 90 ? 17.625 -3.516 -4.152 1 85.88 90 SER A N 1
ATOM 739 C CA . SER A 1 90 ? 17.438 -3.607 -2.709 1 85.88 90 SER A CA 1
ATOM 740 C C . SER A 1 90 ? 15.984 -3.318 -2.324 1 85.88 90 SER A C 1
ATOM 742 O O . SER A 1 90 ? 15.43 -3.984 -1.45 1 85.88 90 SER A O 1
ATOM 744 N N . GLY A 1 91 ? 15.43 -2.354 -3.016 1 84.25 91 GLY A N 1
ATOM 745 C CA . GLY A 1 91 ? 14.031 -2.049 -2.77 1 84.25 91 GLY A CA 1
ATOM 746 C C . GLY A 1 91 ? 13.094 -3.168 -3.18 1 84.25 91 GLY A C 1
ATOM 747 O O . GLY A 1 91 ? 12.125 -3.469 -2.475 1 84.25 91 GLY A O 1
ATOM 748 N N . TRP A 1 92 ? 13.43 -3.727 -4.281 1 87.31 92 TRP A N 1
ATOM 749 C CA . TRP A 1 92 ? 12.602 -4.828 -4.77 1 87.31 92 TRP A CA 1
ATOM 750 C C . TRP A 1 92 ? 12.664 -6.016 -3.816 1 87.31 92 TRP A C 1
ATOM 752 O O . TRP A 1 92 ? 11.641 -6.621 -3.498 1 87.31 92 TRP A O 1
ATOM 762 N N . ILE A 1 93 ? 13.805 -6.324 -3.369 1 85.69 93 ILE A N 1
ATOM 763 C CA . ILE A 1 93 ? 14 -7.43 -2.436 1 85.69 93 ILE A CA 1
ATOM 764 C C . ILE A 1 93 ? 13.289 -7.125 -1.12 1 85.69 93 ILE A C 1
ATOM 766 O O . ILE A 1 93 ? 12.602 -7.988 -0.566 1 85.69 93 ILE A O 1
ATOM 770 N N . GLY A 1 94 ? 13.438 -5.977 -0.728 1 83.62 94 GLY A N 1
ATOM 771 C CA . GLY A 1 94 ? 12.844 -5.566 0.538 1 83.62 94 GLY A CA 1
ATOM 772 C C . GLY A 1 94 ? 11.328 -5.617 0.535 1 83.62 94 GLY A C 1
ATOM 773 O O . GLY A 1 94 ? 10.703 -5.734 1.591 1 83.62 94 GLY A O 1
ATOM 774 N N . ALA A 1 95 ? 10.766 -5.555 -0.613 1 84.81 95 ALA A N 1
ATOM 775 C CA . ALA A 1 95 ? 9.312 -5.562 -0.734 1 84.81 95 ALA A CA 1
ATOM 776 C C . ALA A 1 95 ? 8.773 -6.992 -0.733 1 84.81 95 ALA A C 1
ATOM 778 O O . ALA A 1 95 ? 7.559 -7.203 -0.769 1 84.81 95 ALA A O 1
ATOM 779 N N . ASN A 1 96 ? 9.648 -7.926 -0.641 1 87.12 96 ASN A N 1
ATOM 780 C CA . ASN A 1 96 ? 9.266 -9.336 -0.649 1 87.12 96 ASN A CA 1
ATOM 781 C C . ASN A 1 96 ? 9.75 -10.055 0.607 1 87.12 96 ASN A C 1
ATOM 783 O O . ASN A 1 96 ? 10.656 -9.578 1.294 1 87.12 96 ASN A O 1
ATOM 787 N N . ARG A 1 97 ? 9.031 -11.078 0.938 1 85.75 97 ARG A N 1
ATOM 788 C CA . ARG A 1 97 ? 9.414 -11.891 2.084 1 85.75 97 ARG A CA 1
ATOM 789 C C . ARG A 1 97 ? 9 -13.352 1.881 1 85.75 97 ARG A C 1
ATOM 791 O O . ARG A 1 97 ? 8.016 -13.625 1.19 1 85.75 97 ARG A O 1
ATOM 798 N N . PHE A 1 98 ? 9.844 -14.172 2.51 1 88.69 98 PHE A N 1
ATOM 799 C CA . PHE A 1 98 ? 9.453 -15.57 2.592 1 88.69 98 PHE A CA 1
ATOM 800 C C . PHE A 1 98 ? 8.789 -15.875 3.928 1 88.69 98 PHE A C 1
ATOM 802 O O . PHE A 1 98 ? 9.117 -15.258 4.945 1 88.69 98 PHE A O 1
ATOM 809 N N . TYR A 1 99 ? 7.852 -16.781 3.836 1 88.44 99 TYR A N 1
ATOM 810 C CA . TYR A 1 99 ? 7.34 -17.281 5.105 1 88.44 99 TYR A CA 1
ATOM 811 C C . TYR A 1 99 ? 8.438 -17.984 5.902 1 88.44 99 TYR A C 1
ATOM 813 O O . TYR A 1 99 ? 9.273 -18.688 5.332 1 88.44 99 TYR A O 1
ATOM 821 N N . PRO A 1 100 ? 8.398 -17.703 7.164 1 85.12 100 PRO A N 1
ATOM 822 C CA . PRO A 1 100 ? 9.469 -18.281 7.988 1 85.12 100 PRO A CA 1
ATOM 823 C C . PRO A 1 100 ? 9.625 -19.781 7.789 1 85.12 100 PRO A C 1
ATOM 825 O O . PRO A 1 100 ? 8.633 -20.516 7.742 1 85.12 100 PRO A O 1
ATOM 828 N N . GLY A 1 101 ? 10.906 -20.203 7.586 1 83.69 101 GLY A N 1
ATOM 829 C CA . GLY A 1 101 ? 11.203 -21.625 7.496 1 83.69 101 GLY A CA 1
ATOM 830 C C . GLY A 1 101 ? 11.148 -22.156 6.074 1 83.69 101 GLY A C 1
ATOM 831 O O . GLY A 1 101 ? 11.648 -23.25 5.797 1 83.69 101 GLY A O 1
ATOM 832 N N . THR A 1 102 ? 10.57 -21.422 5.133 1 86.88 102 THR A N 1
ATOM 833 C CA . THR A 1 102 ? 10.383 -21.938 3.779 1 86.88 102 THR A CA 1
ATOM 834 C C . THR A 1 102 ? 11.711 -22 3.033 1 86.88 102 THR A C 1
ATOM 836 O O . THR A 1 102 ? 11.969 -22.953 2.291 1 86.88 102 THR A O 1
ATOM 839 N N . ALA A 1 103 ? 12.5 -21.016 3.254 1 85.56 103 ALA A N 1
ATOM 840 C CA . ALA A 1 103 ? 13.812 -21.016 2.613 1 85.56 103 ALA A CA 1
ATOM 841 C C . ALA A 1 103 ? 14.656 -22.188 3.098 1 85.56 103 ALA A C 1
ATOM 843 O O . ALA A 1 103 ? 15.312 -22.859 2.297 1 85.56 103 ALA A O 1
ATOM 844 N N . ASP A 1 104 ? 14.641 -22.391 4.359 1 83.75 104 ASP A N 1
ATOM 845 C CA . ASP A 1 104 ? 15.391 -23.5 4.941 1 83.75 104 ASP A CA 1
ATOM 846 C C . ASP A 1 104 ? 14.867 -24.844 4.434 1 83.75 104 ASP A C 1
ATOM 848 O O . ASP A 1 104 ? 15.641 -25.766 4.195 1 83.75 104 ASP A O 1
ATOM 852 N N . ALA A 1 105 ? 13.578 -24.891 4.32 1 83.31 105 ALA A N 1
ATOM 853 C CA . ALA A 1 105 ? 12.961 -26.109 3.822 1 83.31 105 ALA A CA 1
ATOM 854 C C . ALA A 1 105 ? 13.422 -26.422 2.4 1 83.31 105 ALA A C 1
ATOM 856 O O . ALA A 1 105 ? 13.648 -27.594 2.053 1 83.31 105 ALA A O 1
ATOM 857 N N . LEU A 1 106 ? 13.586 -25.469 1.581 1 86.19 106 LEU A N 1
ATOM 858 C CA . LEU A 1 106 ? 14.031 -25.641 0.205 1 86.19 106 LEU A CA 1
ATOM 859 C C . LEU A 1 106 ? 15.484 -26.109 0.162 1 86.19 106 LEU A C 1
ATOM 861 O O . LEU A 1 106 ? 15.852 -26.938 -0.664 1 86.19 106 LEU A O 1
ATOM 865 N N . LYS A 1 107 ? 16.25 -25.625 1.086 1 84.62 107 LYS A N 1
ATOM 866 C CA . LYS A 1 107 ? 17.672 -25.906 1.109 1 84.62 107 LYS A CA 1
ATOM 867 C C . LYS A 1 107 ? 17.938 -27.312 1.652 1 84.62 107 LYS A C 1
ATOM 869 O O . LYS A 1 107 ? 18.875 -27.984 1.208 1 84.62 107 LYS A O 1
ATOM 874 N N . LEU A 1 108 ? 17.125 -27.688 2.562 1 81.38 108 LEU A N 1
ATOM 875 C CA . LEU A 1 108 ? 17.438 -28.906 3.303 1 81.38 108 LEU A CA 1
ATOM 876 C C . LEU A 1 108 ? 16.578 -30.062 2.814 1 81.38 108 LEU A C 1
ATOM 878 O O . LEU A 1 108 ? 16.656 -31.172 3.359 1 81.38 108 LEU A O 1
ATOM 882 N N . SER A 1 109 ? 15.898 -29.734 1.787 1 83.31 109 SER A N 1
ATOM 883 C CA . SER A 1 109 ? 15.008 -30.797 1.314 1 83.31 109 SER A CA 1
ATOM 884 C C . SER A 1 109 ? 15.789 -31.953 0.718 1 83.31 109 SER A C 1
ATOM 886 O O . SER A 1 109 ? 16.781 -31.75 0.017 1 83.31 109 SER A O 1
ATOM 888 N N . SER A 1 110 ? 15.344 -33.156 1.124 1 81.81 110 SER A N 1
ATOM 889 C CA . SER A 1 110 ? 15.93 -34.375 0.555 1 81.81 110 SER A CA 1
ATOM 890 C C . SER A 1 110 ? 15.195 -34.781 -0.706 1 81.81 110 SER A C 1
ATOM 892 O O . SER A 1 110 ? 15.703 -35.594 -1.487 1 81.81 110 SER A O 1
ATOM 894 N N . SER A 1 111 ? 14.125 -34.312 -0.896 1 83.38 111 SER A N 1
ATOM 895 C CA . SER A 1 111 ? 13.305 -34.625 -2.057 1 83.38 111 SER A CA 1
ATOM 896 C C . SER A 1 111 ? 13.547 -33.656 -3.201 1 83.38 111 SER A C 1
ATOM 898 O O . SER A 1 111 ? 14.062 -32.562 -2.986 1 83.38 111 SER A O 1
ATOM 900 N N . GLU A 1 112 ? 13.242 -34.188 -4.391 1 89.94 112 GLU A N 1
ATOM 901 C CA . GLU A 1 112 ? 13.273 -33.281 -5.543 1 89.94 112 GLU A CA 1
ATOM 902 C C . GLU A 1 112 ? 12.125 -32.281 -5.504 1 89.94 112 GLU A C 1
ATOM 904 O O . GLU A 1 112 ? 10.977 -32.688 -5.27 1 89.94 112 GLU A O 1
ATOM 909 N N . LEU A 1 113 ? 12.43 -31.062 -5.664 1 93.5 113 LEU A N 1
ATOM 910 C CA . LEU A 1 113 ? 11.43 -30 -5.504 1 93.5 113 LEU A CA 1
ATOM 911 C C . LEU A 1 113 ? 11.18 -29.297 -6.828 1 93.5 113 LEU A C 1
ATOM 913 O O . LEU A 1 113 ? 12.102 -29.094 -7.621 1 93.5 113 LEU A O 1
ATOM 917 N N . TYR A 1 114 ? 9.984 -29.047 -7.051 1 96.06 114 TYR A N 1
ATOM 918 C CA . TYR A 1 114 ? 9.547 -28.203 -8.164 1 96.06 114 TYR A CA 1
ATOM 919 C C . TYR A 1 114 ? 8.688 -27.047 -7.68 1 96.06 114 TYR A C 1
ATOM 921 O O . TYR A 1 114 ? 7.957 -27.188 -6.691 1 96.06 114 TYR A O 1
ATOM 929 N N . ILE A 1 115 ? 8.789 -25.938 -8.336 1 95.75 115 ILE A N 1
ATOM 930 C CA . ILE A 1 115 ? 7.98 -24.766 -8 1 95.75 115 ILE A CA 1
ATOM 931 C C . ILE A 1 115 ? 7 -24.484 -9.141 1 95.75 115 ILE A C 1
ATOM 933 O O . ILE A 1 115 ? 7.406 -24.328 -10.297 1 95.75 115 ILE A O 1
ATOM 937 N N . VAL A 1 116 ? 5.73 -24.516 -8.836 1 96.5 116 VAL A N 1
ATOM 938 C CA . VAL A 1 116 ? 4.672 -24.156 -9.766 1 96.5 116 VAL A CA 1
ATOM 939 C C . VAL A 1 116 ? 3.998 -22.875 -9.312 1 96.5 116 VAL A C 1
ATOM 941 O O . VAL A 1 116 ? 3.332 -22.844 -8.273 1 96.5 116 VAL A O 1
ATOM 944 N N . THR A 1 117 ? 4.172 -21.75 -10.008 1 94.19 117 THR A N 1
ATOM 945 C CA . THR A 1 117 ? 3.75 -20.438 -9.562 1 94.19 117 THR A CA 1
ATOM 946 C C . THR A 1 117 ? 3.174 -19.625 -10.719 1 94.19 117 THR A C 1
ATOM 948 O O . THR A 1 117 ? 3.303 -20.016 -11.883 1 94.19 117 THR A O 1
ATOM 951 N N . THR A 1 118 ? 2.387 -18.594 -10.398 1 89.5 118 THR A N 1
ATOM 952 C CA . THR A 1 118 ? 1.876 -17.672 -11.414 1 89.5 118 THR A CA 1
ATOM 953 C C . THR A 1 118 ? 2.861 -16.547 -11.664 1 89.5 118 THR A C 1
ATOM 955 O O . THR A 1 118 ? 2.678 -15.742 -12.586 1 89.5 118 THR A O 1
ATOM 958 N N . LYS A 1 119 ? 3.895 -16.469 -10.844 1 89.69 119 LYS A N 1
ATOM 959 C CA . LYS A 1 119 ? 4.992 -15.523 -11.031 1 89.69 119 LYS A CA 1
ATOM 960 C C . LYS A 1 119 ? 5.93 -15.984 -12.141 1 89.69 119 LYS A C 1
ATOM 962 O O . LYS A 1 119 ? 6.141 -17.188 -12.336 1 89.69 119 LYS A O 1
ATOM 967 N N . GLN A 1 120 ? 6.48 -14.977 -12.93 1 89.88 120 GLN A N 1
ATOM 968 C CA . GLN A 1 120 ? 7.457 -15.344 -13.945 1 89.88 120 GLN A CA 1
ATOM 969 C C . GLN A 1 120 ? 8.672 -16.031 -13.32 1 89.88 120 GLN A C 1
ATOM 971 O O . GLN A 1 120 ? 9.141 -15.617 -12.25 1 89.88 120 GLN A O 1
ATOM 976 N N . SER A 1 121 ? 9.18 -17 -14.023 1 93.81 121 SER A N 1
ATOM 977 C CA . SER A 1 121 ? 10.242 -17.844 -13.5 1 93.81 121 SER A CA 1
ATOM 978 C C . SER A 1 121 ? 11.477 -17.016 -13.133 1 93.81 121 SER A C 1
ATOM 980 O O . SER A 1 121 ? 12.125 -17.281 -12.117 1 93.81 121 SER A O 1
ATOM 982 N N . ARG A 1 122 ? 11.75 -16.062 -13.992 1 91.69 122 ARG A N 1
ATOM 983 C CA . ARG A 1 122 ? 12.945 -15.266 -13.766 1 91.69 122 ARG A CA 1
ATOM 984 C C . ARG A 1 122 ? 12.859 -14.508 -12.445 1 91.69 122 ARG A C 1
ATOM 986 O O . ARG A 1 122 ? 13.859 -14.383 -11.727 1 91.69 122 ARG A O 1
ATOM 993 N N . PHE A 1 123 ? 11.719 -14.031 -12.078 1 91.5 123 PHE A N 1
ATOM 994 C CA . PHE A 1 123 ? 11.539 -13.312 -10.82 1 91.5 123 PHE A CA 1
ATOM 995 C C . PHE A 1 123 ? 11.57 -14.273 -9.641 1 91.5 123 PHE A C 1
ATOM 997 O O . PHE A 1 123 ? 12.117 -13.945 -8.578 1 91.5 123 PHE A O 1
ATOM 1004 N N . THR A 1 124 ? 10.969 -15.406 -9.82 1 93.19 124 THR A N 1
ATOM 1005 C CA . THR A 1 124 ? 11.008 -16.422 -8.773 1 93.19 124 THR A CA 1
ATOM 1006 C C . THR A 1 124 ? 12.445 -16.844 -8.484 1 93.19 124 THR A C 1
ATOM 1008 O O . THR A 1 124 ? 12.859 -16.891 -7.32 1 93.19 124 THR A O 1
ATOM 1011 N N . GLY A 1 125 ? 13.188 -17.062 -9.508 1 93.31 125 GLY A N 1
ATOM 1012 C CA . GLY A 1 125 ? 14.586 -17.422 -9.336 1 93.31 125 GLY A CA 1
ATOM 1013 C C . GLY A 1 125 ? 15.391 -16.328 -8.641 1 93.31 125 GLY A C 1
ATOM 1014 O O . GLY A 1 125 ? 16.203 -16.625 -7.766 1 93.31 125 GLY A O 1
ATOM 1015 N N . ALA A 1 126 ? 15.141 -15.125 -9.023 1 91.19 126 ALA A N 1
ATOM 1016 C CA . ALA A 1 126 ? 15.852 -13.992 -8.438 1 91.19 126 ALA A CA 1
ATOM 1017 C C . ALA A 1 126 ? 15.555 -13.867 -6.945 1 91.19 126 ALA A C 1
ATOM 1019 O O . ALA A 1 126 ? 16.453 -13.594 -6.148 1 91.19 126 ALA A O 1
ATOM 1020 N N . LEU A 1 127 ? 14.297 -14.031 -6.594 1 91.69 127 LEU A N 1
ATOM 1021 C CA . LEU A 1 127 ? 13.914 -13.938 -5.188 1 91.69 127 LEU A CA 1
ATOM 1022 C C . LEU A 1 127 ? 14.57 -15.047 -4.371 1 91.69 127 LEU A C 1
ATOM 1024 O O . LEU A 1 127 ? 15.07 -14.805 -3.271 1 91.69 127 LEU A O 1
ATOM 1028 N N . LEU A 1 128 ? 14.562 -16.234 -4.953 1 93.56 128 LEU A N 1
ATOM 1029 C CA . LEU A 1 128 ? 15.172 -17.375 -4.258 1 93.56 128 LEU A CA 1
ATOM 1030 C C . LEU A 1 128 ? 16.656 -17.141 -4.051 1 93.56 128 LEU A C 1
ATOM 1032 O O . LEU A 1 128 ? 17.188 -17.391 -2.965 1 93.56 128 LEU A O 1
ATOM 1036 N N . LYS A 1 129 ? 17.266 -16.594 -5.004 1 93.25 129 LYS A N 1
ATOM 1037 C CA . LYS A 1 129 ? 18.703 -16.359 -4.945 1 93.25 129 LYS A CA 1
ATOM 1038 C C . LYS A 1 129 ? 19.031 -15.219 -3.98 1 93.25 129 LYS A C 1
ATOM 1040 O O . LYS A 1 129 ? 19.891 -15.367 -3.104 1 93.25 129 LYS A O 1
ATOM 1045 N N . GLU A 1 130 ? 18.312 -14.141 -4.078 1 89.75 130 GLU A N 1
ATOM 1046 C CA . GLU A 1 130 ? 18.688 -12.922 -3.357 1 89.75 130 GLU A CA 1
ATOM 1047 C C . GLU A 1 130 ? 18.156 -12.953 -1.923 1 89.75 130 GLU A C 1
ATOM 1049 O O . GLU A 1 130 ? 18.797 -12.414 -1.015 1 89.75 130 GLU A O 1
ATOM 1054 N N . LEU A 1 131 ? 17.031 -13.547 -1.729 1 87.69 131 LEU A N 1
ATOM 1055 C CA . LEU A 1 131 ? 16.422 -13.508 -0.409 1 87.69 131 LEU A CA 1
ATOM 1056 C C . LEU A 1 131 ? 16.766 -14.758 0.389 1 87.69 131 LEU A C 1
ATOM 1058 O O . LEU A 1 131 ? 16.938 -14.695 1.608 1 87.69 131 LEU A O 1
ATOM 1062 N N . ALA A 1 132 ? 16.797 -15.844 -0.269 1 87.88 132 ALA A N 1
ATOM 1063 C CA . ALA A 1 132 ? 16.984 -17.109 0.448 1 87.88 132 ALA A CA 1
ATOM 1064 C C . ALA A 1 132 ? 18.391 -17.656 0.236 1 87.88 132 ALA A C 1
ATOM 1066 O O . ALA A 1 132 ? 18.797 -18.594 0.923 1 87.88 132 ALA A O 1
ATOM 1067 N N . GLY A 1 133 ? 19.109 -17.125 -0.698 1 89.94 133 GLY A N 1
ATOM 1068 C CA . GLY A 1 133 ? 20.422 -17.641 -1.017 1 89.94 133 GLY A CA 1
ATOM 1069 C C . GLY A 1 133 ? 20.375 -19.016 -1.679 1 89.94 133 GLY A C 1
ATOM 1070 O O . GLY A 1 133 ? 21.281 -19.828 -1.499 1 89.94 133 GLY A O 1
ATOM 1071 N N . VAL A 1 134 ? 19.344 -19.312 -2.311 1 91.19 134 VAL A N 1
ATOM 1072 C CA . VAL A 1 134 ? 19.156 -20.609 -2.963 1 91.19 134 VAL A CA 1
ATOM 1073 C C . VAL A 1 134 ? 19.25 -20.438 -4.477 1 91.19 134 VAL A C 1
ATOM 1075 O O . VAL A 1 134 ? 18.484 -19.672 -5.07 1 91.19 134 VAL A O 1
ATOM 1078 N N . ASP A 1 135 ? 20.203 -21.094 -5.043 1 92.25 135 ASP A N 1
ATOM 1079 C CA . ASP A 1 135 ? 20.281 -21.156 -6.5 1 92.25 135 ASP A CA 1
ATOM 1080 C C . ASP A 1 135 ? 19.422 -22.281 -7.051 1 92.25 135 ASP A C 1
ATOM 1082 O O . ASP A 1 135 ? 19.938 -23.328 -7.441 1 92.25 135 ASP A O 1
ATOM 1086 N N . PHE A 1 136 ? 18.156 -22.078 -7.141 1 93.62 136 PHE A N 1
ATOM 1087 C CA . PHE A 1 136 ? 17.188 -23.094 -7.551 1 93.62 136 PHE A CA 1
ATOM 1088 C C . PHE A 1 136 ? 17.234 -23.297 -9.062 1 93.62 136 PHE A C 1
ATOM 1090 O O . PHE A 1 136 ? 17.25 -22.328 -9.828 1 93.62 136 PHE A O 1
ATOM 1097 N N . PRO A 1 137 ? 17.312 -24.484 -9.508 1 94 137 PRO A N 1
ATOM 1098 C CA . PRO A 1 137 ? 17.391 -24.734 -10.953 1 94 137 PRO A CA 1
ATOM 1099 C C . PRO A 1 137 ? 16.188 -24.172 -11.711 1 94 137 PRO A C 1
ATOM 1101 O O . PRO A 1 137 ? 15.039 -24.531 -11.414 1 94 137 PRO A O 1
ATOM 1104 N N . SER A 1 138 ? 16.469 -23.391 -12.742 1 95 138 SER A N 1
ATOM 1105 C CA . SER A 1 138 ? 15.422 -22.703 -13.484 1 95 138 SER A CA 1
ATOM 1106 C C . SER A 1 138 ? 14.492 -23.688 -14.188 1 95 138 SER A C 1
ATOM 1108 O O . SER A 1 138 ? 13.305 -23.406 -14.359 1 95 138 SER A O 1
ATOM 1110 N N . GLU A 1 139 ? 14.969 -24.844 -14.539 1 95.06 139 GLU A N 1
ATOM 1111 C CA . GLU A 1 139 ? 14.18 -25.828 -15.273 1 95.06 139 GLU A CA 1
ATOM 1112 C C . GLU A 1 139 ? 13.133 -26.469 -14.375 1 95.06 139 GLU A C 1
ATOM 1114 O O . GLU A 1 139 ? 12.219 -27.141 -14.867 1 95.06 139 GLU A O 1
ATOM 1119 N N . ARG A 1 140 ? 13.266 -26.234 -13.078 1 96.38 140 ARG A N 1
ATOM 1120 C CA . ARG A 1 140 ? 12.305 -26.812 -12.141 1 96.38 140 ARG A CA 1
ATOM 1121 C C . ARG A 1 140 ? 11.336 -25.766 -11.625 1 96.38 140 ARG A C 1
ATOM 1123 O O . ARG A 1 140 ? 10.578 -26.016 -10.688 1 96.38 140 ARG A O 1
ATOM 1130 N N . ILE A 1 141 ? 11.414 -24.594 -12.195 1 96.94 141 ILE A N 1
ATOM 1131 C CA . ILE A 1 141 ? 10.461 -23.531 -11.898 1 96.94 141 ILE A CA 1
ATOM 1132 C C . ILE A 1 141 ? 9.469 -23.391 -13.055 1 96.94 141 ILE A C 1
ATOM 1134 O O . ILE A 1 141 ? 9.844 -22.984 -14.148 1 96.94 141 ILE A O 1
ATOM 1138 N N . TYR A 1 142 ? 8.258 -23.797 -12.781 1 97.69 142 TYR A N 1
ATOM 1139 C CA . TYR A 1 142 ? 7.168 -23.609 -13.727 1 97.69 142 TYR A CA 1
ATOM 1140 C C . TYR A 1 142 ? 6.367 -22.359 -13.398 1 97.69 142 TYR A C 1
ATOM 1142 O O . TYR A 1 142 ? 5.469 -22.391 -12.555 1 97.69 142 TYR A O 1
ATOM 1150 N N . GLY A 1 143 ? 6.719 -21.344 -14.094 1 95.12 143 GLY A N 1
ATOM 1151 C CA . GLY A 1 143 ? 6.137 -20.031 -13.812 1 95.12 143 GLY A CA 1
ATOM 1152 C C . GLY A 1 143 ? 5.094 -19.609 -14.836 1 95.12 143 GLY A C 1
ATOM 1153 O O . GLY A 1 143 ? 4.562 -20.453 -15.562 1 95.12 143 GLY A O 1
ATOM 1154 N N . LEU A 1 144 ? 4.828 -18.281 -14.781 1 91.44 144 LEU A N 1
ATOM 1155 C CA . LEU A 1 144 ? 3.855 -17.703 -15.695 1 91.44 144 LEU A CA 1
ATOM 1156 C C . LEU A 1 144 ? 4.18 -18.062 -17.141 1 91.44 144 LEU A C 1
ATOM 1158 O O . LEU A 1 144 ? 5.328 -17.938 -17.578 1 91.44 144 LEU A O 1
ATOM 1162 N N . GLY A 1 145 ? 3.211 -18.531 -17.859 1 89.56 145 GLY A N 1
ATOM 1163 C CA . GLY A 1 145 ? 3.424 -18.891 -19.266 1 89.56 145 GLY A CA 1
ATOM 1164 C C . GLY A 1 145 ? 3.496 -20.391 -19.484 1 89.56 145 GLY A C 1
ATOM 1165 O O . GLY A 1 145 ? 3.398 -20.859 -20.625 1 89.56 145 GLY A O 1
ATOM 1166 N N . THR A 1 146 ? 3.617 -21.172 -18.422 1 93.12 146 THR A N 1
ATOM 1167 C CA . THR A 1 146 ? 3.773 -22.609 -18.578 1 93.12 146 THR A CA 1
ATOM 1168 C C . THR A 1 146 ? 2.412 -23.312 -18.609 1 93.12 146 THR A C 1
ATOM 1170 O O . THR A 1 146 ? 2.334 -24.531 -18.766 1 93.12 146 THR A O 1
ATOM 1173 N N . GLY A 1 147 ? 1.327 -22.547 -18.516 1 90.5 147 GLY A N 1
ATOM 1174 C CA . GLY A 1 147 ? -0.012 -23.109 -18.547 1 90.5 147 GLY A CA 1
ATOM 1175 C C . GLY A 1 147 ? -0.621 -23.266 -17.172 1 90.5 147 GLY A C 1
ATOM 1176 O O . GLY A 1 147 ? -0.008 -22.891 -16.172 1 90.5 147 GLY A O 1
ATOM 1177 N N . PRO A 1 148 ? -1.904 -23.844 -17.156 1 93.31 148 PRO A N 1
ATOM 1178 C CA . PRO A 1 148 ? -2.559 -24.062 -15.867 1 93.31 148 PRO A CA 1
ATOM 1179 C C . PRO A 1 148 ? -1.792 -25.031 -14.984 1 93.31 148 PRO A C 1
ATOM 1181 O O . PRO A 1 148 ? -1.155 -25.969 -15.484 1 93.31 148 PRO A O 1
ATOM 1184 N N . LYS A 1 149 ? -1.931 -24.828 -13.688 1 95.56 149 LYS A N 1
ATOM 1185 C CA . LYS A 1 149 ? -1.186 -25.656 -12.742 1 95.56 149 LYS A CA 1
ATOM 1186 C C . LYS A 1 149 ? -1.54 -27.141 -12.898 1 95.56 149 LYS A C 1
ATOM 1188 O O . LYS A 1 149 ? -0.675 -28 -12.773 1 95.56 149 LYS A O 1
ATOM 1193 N N . VAL A 1 150 ? -2.768 -27.391 -13.219 1 96.56 150 VAL A N 1
ATOM 1194 C CA . VAL A 1 150 ? -3.213 -28.781 -13.406 1 96.56 150 VAL A CA 1
ATOM 1195 C C . VAL A 1 150 ? -2.404 -29.438 -14.516 1 96.56 150 VAL A C 1
ATOM 1197 O O . VAL A 1 150 ? -1.966 -30.578 -14.383 1 96.56 150 VAL A O 1
ATOM 1200 N N . LYS A 1 151 ? -2.191 -28.766 -15.578 1 96.69 151 LYS A N 1
ATOM 1201 C CA . LYS A 1 151 ? -1.437 -29.297 -16.703 1 96.69 151 LYS A CA 1
ATOM 1202 C C . LYS A 1 151 ? 0.027 -29.516 -16.328 1 96.69 151 LYS A C 1
ATOM 1204 O O . LYS A 1 151 ? 0.644 -30.484 -16.766 1 96.69 151 LYS A O 1
ATOM 1209 N N . VAL A 1 152 ? 0.535 -28.609 -15.594 1 97.62 152 VAL A N 1
ATOM 1210 C CA . VAL A 1 152 ? 1.919 -28.734 -15.148 1 97.62 152 VAL A CA 1
ATOM 1211 C C . VAL A 1 152 ? 2.074 -29.984 -14.281 1 97.62 152 VAL A C 1
ATOM 1213 O O . VAL A 1 152 ? 3.037 -30.734 -14.438 1 97.62 152 VAL A O 1
ATOM 1216 N N . LEU A 1 153 ? 1.121 -30.234 -13.367 1 98.12 153 LEU A N 1
ATOM 1217 C CA . LEU A 1 153 ? 1.172 -31.406 -12.5 1 98.12 153 LEU A CA 1
ATOM 1218 C C . LEU A 1 153 ? 1.101 -32.688 -13.312 1 98.12 153 LEU A C 1
ATOM 1220 O O . LEU A 1 153 ? 1.798 -33.656 -13.016 1 98.12 153 LEU A O 1
ATOM 1224 N N . GLN A 1 154 ? 0.324 -32.625 -14.375 1 97.38 154 GLN A N 1
ATOM 1225 C CA . GLN A 1 154 ? 0.233 -33.781 -15.258 1 97.38 154 GLN A CA 1
ATOM 1226 C C . GLN A 1 154 ? 1.568 -34.062 -15.945 1 97.38 154 GLN A C 1
ATOM 1228 O O . GLN A 1 154 ? 1.999 -35.219 -16.031 1 97.38 154 GLN A O 1
ATOM 1233 N N . GLN A 1 155 ? 2.145 -33.031 -16.406 1 96.94 155 GLN A N 1
ATOM 1234 C CA . GLN A 1 155 ? 3.445 -33.125 -17.047 1 96.94 155 GLN A CA 1
ATOM 1235 C C . GLN A 1 155 ? 4.488 -33.719 -16.094 1 96.94 155 GLN A C 1
ATOM 1237 O O . GLN A 1 155 ? 5.262 -34.594 -16.469 1 96.94 155 GLN A O 1
ATOM 1242 N N . LEU A 1 156 ? 4.492 -33.219 -14.891 1 97.25 156 LEU A N 1
ATOM 1243 C CA . LEU A 1 156 ? 5.457 -33.656 -13.891 1 97.25 156 LEU A CA 1
ATOM 1244 C C . LEU A 1 156 ? 5.227 -35.125 -13.547 1 97.25 156 LEU A C 1
ATOM 1246 O O . LEU A 1 156 ? 6.188 -35.906 -13.383 1 97.25 156 LEU A O 1
ATOM 1250 N N . GLN A 1 157 ? 4.02 -35.5 -13.43 1 96.81 157 GLN A N 1
ATOM 1251 C CA . GLN A 1 157 ? 3.654 -36.875 -13.094 1 96.81 157 GLN A CA 1
ATOM 1252 C C . GLN A 1 157 ? 4.148 -37.844 -14.164 1 96.81 157 GLN A C 1
ATOM 1254 O O . GLN A 1 157 ? 4.5 -39 -13.852 1 96.81 157 GLN A O 1
ATOM 1259 N N . GLU A 1 158 ? 4.207 -37.438 -15.375 1 96.31 158 GLU A N 1
ATOM 1260 C CA . GLU A 1 158 ? 4.52 -38.312 -16.5 1 96.31 158 GLU A CA 1
ATOM 1261 C C . GLU A 1 158 ? 6.027 -38.438 -16.703 1 96.31 158 GLU A C 1
ATOM 1263 O O . GLU A 1 158 ? 6.492 -39.281 -17.453 1 96.31 158 GLU A O 1
ATOM 1268 N N . MET A 1 159 ? 6.746 -37.656 -16.031 1 95.88 159 MET A N 1
ATOM 1269 C CA . MET A 1 159 ? 8.203 -37.719 -16.156 1 95.88 159 MET A CA 1
ATOM 1270 C C . MET A 1 159 ? 8.719 -39.094 -15.695 1 95.88 159 MET A C 1
ATOM 1272 O O . MET A 1 159 ? 8.273 -39.594 -14.672 1 95.88 159 MET A O 1
ATOM 1276 N N . PRO A 1 160 ? 9.656 -39.594 -16.359 1 95.62 160 PRO A N 1
ATOM 1277 C CA . PRO A 1 160 ? 10.18 -40.938 -16.016 1 95.62 160 PRO A CA 1
ATOM 1278 C C . PRO A 1 160 ? 10.766 -41 -14.617 1 95.62 160 PRO A C 1
ATOM 1280 O O . PRO A 1 160 ? 10.57 -42 -13.914 1 95.62 160 PRO A O 1
ATOM 1283 N N . GLN A 1 161 ? 11.422 -40 -14.211 1 93.38 161 GLN A N 1
ATOM 1284 C CA . GLN A 1 161 ? 12.078 -40 -12.906 1 93.38 161 GLN A CA 1
ATOM 1285 C C . GLN A 1 161 ? 11.062 -39.969 -11.773 1 93.38 161 GLN A C 1
ATOM 1287 O O . GLN A 1 161 ? 11.414 -40.219 -10.609 1 93.38 161 GLN A O 1
ATOM 1292 N N . HIS A 1 162 ? 9.82 -39.719 -12.148 1 94.75 162 HIS A N 1
ATOM 1293 C CA . HIS A 1 162 ? 8.812 -39.625 -11.102 1 94.75 162 HIS A CA 1
ATOM 1294 C C . HIS A 1 162 ? 7.93 -40.875 -11.047 1 94.75 162 HIS A C 1
ATOM 1296 O O . HIS A 1 162 ? 7.035 -40.969 -10.203 1 94.75 162 HIS A O 1
ATOM 1302 N N . GLN A 1 163 ? 8.242 -41.781 -11.914 1 92.88 163 GLN A N 1
ATOM 1303 C CA . GLN A 1 163 ? 7.461 -43.031 -11.922 1 92.88 163 GLN A CA 1
ATOM 1304 C C . GLN A 1 163 ? 7.66 -43.812 -10.625 1 92.88 163 GLN A C 1
ATOM 1306 O O . GLN A 1 163 ? 8.797 -44 -10.18 1 92.88 163 GLN A O 1
ATOM 1311 N N . GLY A 1 164 ? 6.547 -44.156 -10.008 1 91.12 164 GLY A N 1
ATOM 1312 C CA . GLY A 1 164 ? 6.602 -44.938 -8.789 1 91.12 164 GLY A CA 1
ATOM 1313 C C . GLY A 1 164 ? 6.77 -44.094 -7.543 1 91.12 164 GLY A C 1
ATOM 1314 O O . GLY A 1 164 ? 6.719 -44.625 -6.422 1 91.12 164 GLY A O 1
ATOM 1315 N N . LEU A 1 165 ? 6.941 -42.844 -7.699 1 92.88 165 LEU A N 1
ATOM 1316 C CA . LEU A 1 165 ? 7.121 -41.969 -6.551 1 92.88 165 LEU A CA 1
ATOM 1317 C C . LEU A 1 165 ? 5.785 -41.375 -6.094 1 92.88 165 LEU A C 1
ATOM 1319 O O . LEU A 1 165 ? 4.836 -41.312 -6.879 1 92.88 165 LEU A O 1
ATOM 1323 N N . THR A 1 166 ? 5.824 -41.031 -4.883 1 93.06 166 THR A N 1
ATOM 1324 C CA . THR A 1 166 ? 4.691 -40.281 -4.367 1 93.06 166 THR A CA 1
ATOM 1325 C C . THR A 1 166 ? 4.883 -38.781 -4.609 1 93.06 166 THR A C 1
ATOM 1327 O O . THR A 1 166 ? 5.914 -38.219 -4.238 1 93.06 166 THR A O 1
ATOM 1330 N N . LEU A 1 167 ? 3.92 -38.188 -5.223 1 96.06 167 LEU A N 1
ATOM 1331 C CA . LEU A 1 167 ? 4.008 -36.781 -5.551 1 96.06 167 LEU A CA 1
ATOM 1332 C C . LEU A 1 167 ? 3.137 -35.938 -4.613 1 96.06 167 LEU A C 1
ATOM 1334 O O . LEU A 1 167 ? 2.039 -36.375 -4.246 1 96.06 167 LEU A O 1
ATOM 1338 N N . HIS A 1 168 ? 3.654 -34.812 -4.141 1 95.56 168 HIS A N 1
ATOM 1339 C CA . HIS A 1 168 ? 3.004 -33.906 -3.197 1 95.56 168 HIS A CA 1
ATOM 1340 C C . HIS A 1 168 ? 2.832 -32.531 -3.793 1 95.56 168 HIS A C 1
ATOM 1342 O O . HIS A 1 168 ? 3.74 -32 -4.445 1 95.56 168 HIS A O 1
ATOM 1348 N N . PHE A 1 169 ? 1.592 -32.031 -3.664 1 97.5 169 PHE A N 1
ATOM 1349 C CA . PHE A 1 169 ? 1.31 -30.672 -4.133 1 97.5 169 PHE A CA 1
ATOM 1350 C C . PHE A 1 169 ? 0.857 -29.781 -2.982 1 97.5 169 PHE A C 1
ATOM 1352 O O . PHE A 1 169 ? -0.181 -30.031 -2.367 1 97.5 169 PHE A O 1
ATOM 1359 N N . VAL A 1 170 ? 1.7 -28.719 -2.697 1 95.38 170 VAL A N 1
ATOM 1360 C CA . VAL A 1 170 ? 1.43 -27.781 -1.611 1 95.38 170 VAL A CA 1
ATOM 1361 C C . VAL A 1 170 ? 0.972 -26.453 -2.186 1 95.38 170 VAL A C 1
ATOM 1363 O O . VAL A 1 170 ? 1.65 -25.859 -3.033 1 95.38 170 VAL A O 1
ATOM 1366 N N . GLU A 1 171 ? -0.124 -25.984 -1.749 1 95.56 171 GLU A N 1
ATOM 1367 C CA . GLU A 1 171 ? -0.771 -24.797 -2.305 1 95.56 171 GLU A CA 1
ATOM 1368 C C . GLU A 1 171 ? -1.425 -23.953 -1.21 1 95.56 171 GLU A C 1
ATOM 1370 O O . GLU A 1 171 ? -1.81 -24.484 -0.164 1 95.56 171 GLU A O 1
ATOM 1375 N N . ASP A 1 172 ? -1.486 -22.594 -1.453 1 94 172 ASP A N 1
ATOM 1376 C CA . ASP A 1 172 ? -2.162 -21.766 -0.467 1 94 172 ASP A CA 1
ATOM 1377 C C . ASP A 1 172 ? -3.545 -21.344 -0.957 1 94 172 ASP A C 1
ATOM 1379 O O . ASP A 1 172 ? -4.27 -20.625 -0.257 1 94 172 ASP A O 1
ATOM 1383 N N . ARG A 1 173 ? -3.928 -21.797 -2.146 1 93.06 173 ARG A N 1
ATOM 1384 C CA . ARG A 1 173 ? -5.242 -21.453 -2.68 1 93.06 173 ARG A CA 1
ATOM 1385 C C . ARG A 1 173 ? -6.133 -22.688 -2.771 1 93.06 173 ARG A C 1
ATOM 1387 O O . ARG A 1 173 ? -5.848 -23.609 -3.543 1 93.06 173 ARG A O 1
ATOM 1394 N N . LEU A 1 174 ? -7.25 -22.656 -2.07 1 94.88 174 LEU A N 1
ATOM 1395 C CA . LEU A 1 174 ? -8.172 -23.797 -2.051 1 94.88 174 LEU A CA 1
ATOM 1396 C C . LEU A 1 174 ? -8.75 -24.047 -3.439 1 94.88 174 LEU A C 1
ATOM 1398 O O . LEU A 1 174 ? -8.906 -25.203 -3.852 1 94.88 174 LEU A O 1
ATOM 1402 N N . ALA A 1 175 ? -9.078 -23 -4.145 1 91.5 175 ALA A N 1
ATOM 1403 C CA . ALA A 1 175 ? -9.656 -23.141 -5.48 1 91.5 175 ALA A CA 1
ATOM 1404 C C . ALA A 1 175 ? -8.734 -23.938 -6.398 1 91.5 175 ALA A C 1
ATOM 1406 O O . ALA A 1 175 ? -9.203 -24.734 -7.219 1 91.5 175 ALA A O 1
ATOM 1407 N N . THR A 1 176 ? -7.477 -23.734 -6.273 1 94.56 176 THR A N 1
ATOM 1408 C CA . THR A 1 176 ? -6.504 -24.453 -7.078 1 94.56 176 THR A CA 1
ATOM 1409 C C . THR A 1 176 ? -6.527 -25.953 -6.738 1 94.56 176 THR A C 1
ATOM 1411 O O . THR A 1 176 ? -6.516 -26.797 -7.633 1 94.56 176 THR A O 1
ATOM 1414 N N . LEU A 1 177 ? -6.562 -26.266 -5.492 1 97.44 177 LEU A N 1
ATOM 1415 C CA . LEU A 1 177 ? -6.605 -27.656 -5.059 1 97.44 177 LEU A CA 1
ATOM 1416 C C . LEU A 1 177 ? -7.883 -28.328 -5.543 1 97.44 177 LEU A C 1
ATOM 1418 O O . LEU A 1 177 ? -7.852 -29.484 -5.969 1 97.44 177 LEU A O 1
ATOM 1422 N N . LYS A 1 178 ? -8.953 -27.609 -5.512 1 96.81 178 LYS A N 1
ATOM 1423 C CA . LYS A 1 178 ? -10.219 -28.156 -5.992 1 96.81 178 LYS A CA 1
ATOM 1424 C C . LYS A 1 178 ? -10.148 -28.484 -7.48 1 96.81 178 LYS A C 1
ATOM 1426 O O . LYS A 1 178 ? -10.695 -29.5 -7.93 1 96.81 178 LYS A O 1
ATOM 1431 N N . ASN A 1 179 ? -9.523 -27.703 -8.211 1 96.12 179 ASN A N 1
ATOM 1432 C CA . ASN A 1 179 ? -9.336 -27.969 -9.641 1 96.12 179 ASN A CA 1
ATOM 1433 C C . ASN A 1 179 ? -8.5 -29.219 -9.875 1 96.12 179 ASN A C 1
ATOM 1435 O O . ASN A 1 179 ? -8.742 -29.969 -10.82 1 96.12 179 ASN A O 1
ATOM 1439 N N . VAL A 1 180 ? -7.543 -29.406 -9.047 1 97.56 180 VAL A N 1
ATOM 1440 C CA . VAL A 1 180 ? -6.699 -30.594 -9.156 1 97.56 180 VAL A CA 1
ATOM 1441 C C . VAL A 1 180 ? -7.523 -31.844 -8.852 1 97.56 180 VAL A C 1
ATOM 1443 O O . VAL A 1 180 ? -7.402 -32.875 -9.539 1 97.56 180 VAL A O 1
ATOM 1446 N N . ILE A 1 181 ? -8.352 -31.75 -7.883 1 97.5 181 ILE A N 1
ATOM 1447 C CA . ILE A 1 181 ? -9.172 -32.875 -7.449 1 97.5 181 ILE A CA 1
ATOM 1448 C C . ILE A 1 181 ? -10.125 -33.281 -8.57 1 97.5 181 ILE A C 1
ATOM 1450 O O . ILE A 1 181 ? -10.414 -34.469 -8.758 1 97.5 181 ILE A O 1
ATOM 1454 N N . LYS A 1 182 ? -10.531 -32.344 -9.336 1 96.69 182 LYS A N 1
ATOM 1455 C CA . LYS A 1 182 ? -11.477 -32.594 -10.422 1 96.69 182 LYS A CA 1
ATOM 1456 C C . LYS A 1 182 ? -10.812 -33.375 -11.547 1 96.69 182 LYS A C 1
ATOM 1458 O O . LYS A 1 182 ? -11.5 -33.938 -12.406 1 96.69 182 LYS A O 1
ATOM 1463 N N . GLU A 1 183 ? -9.547 -33.469 -11.586 1 96.19 183 GLU A N 1
ATOM 1464 C CA . GLU A 1 183 ? -8.805 -34.188 -12.617 1 96.19 183 GLU A CA 1
ATOM 1465 C C . GLU A 1 183 ? -8.445 -35.594 -12.156 1 96.19 183 GLU A C 1
ATOM 1467 O O . GLU A 1 183 ? -7.41 -35.812 -11.523 1 96.19 183 GLU A O 1
ATOM 1472 N N . PRO A 1 184 ? -9.062 -36.594 -12.68 1 95.56 184 PRO A N 1
ATOM 1473 C CA . PRO A 1 184 ? -8.836 -37.969 -12.234 1 95.56 184 PRO A CA 1
ATOM 1474 C C . PRO A 1 184 ? -7.395 -38.438 -12.43 1 95.56 184 PRO A C 1
ATOM 1476 O O . PRO A 1 184 ? -6.875 -39.219 -11.641 1 95.56 184 PRO A O 1
ATOM 1479 N N . ALA A 1 185 ? -6.824 -37.938 -13.445 1 94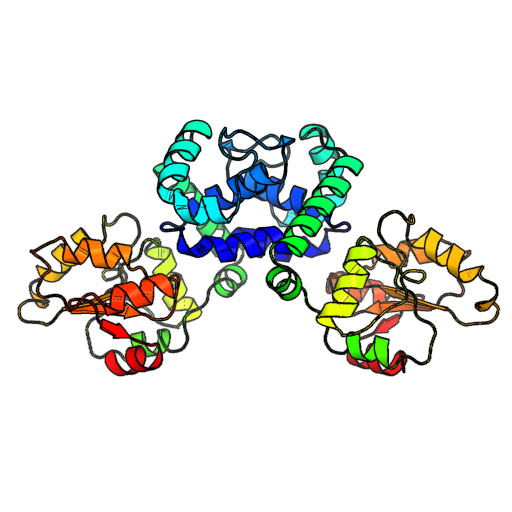.69 185 ALA A N 1
ATOM 1480 C CA . ALA A 1 185 ? -5.453 -38.312 -13.742 1 94.69 185 ALA A CA 1
ATOM 1481 C C . ALA A 1 185 ? -4.516 -37.969 -12.586 1 94.69 185 ALA A C 1
ATOM 1483 O O . ALA A 1 185 ? -3.43 -38.531 -12.461 1 94.69 185 ALA A O 1
ATOM 1484 N N . LEU A 1 186 ? -4.961 -37.094 -11.672 1 97.31 186 LEU A N 1
ATOM 1485 C CA . LEU A 1 186 ? -4.102 -36.625 -10.602 1 97.31 186 LEU A CA 1
ATOM 1486 C C . LEU A 1 186 ? -4.551 -37.188 -9.25 1 97.31 186 LEU A C 1
ATOM 1488 O O . LEU A 1 186 ? -4.223 -36.625 -8.203 1 97.31 186 LEU A O 1
ATOM 1492 N N . ASP A 1 187 ? -5.156 -38.25 -9.25 1 94.88 187 ASP A N 1
ATOM 1493 C CA . ASP A 1 187 ? -5.758 -38.844 -8.055 1 94.88 187 ASP A CA 1
ATOM 1494 C C . ASP A 1 187 ? -4.688 -39.344 -7.094 1 94.88 187 ASP A C 1
ATOM 1496 O O . ASP A 1 187 ? -4.934 -39.469 -5.891 1 94.88 187 ASP A O 1
ATOM 1500 N N . LYS A 1 188 ? -3.57 -39.625 -7.562 1 94.06 188 LYS A N 1
ATOM 1501 C CA . LYS A 1 188 ? -2.539 -40.25 -6.73 1 94.06 188 LYS A CA 1
ATOM 1502 C C . LYS A 1 188 ? -1.709 -39.188 -6.016 1 94.06 188 LYS A C 1
ATOM 1504 O O . LYS A 1 188 ? -0.861 -39.5 -5.184 1 94.06 188 LYS A O 1
ATOM 1509 N N . TRP A 1 189 ? -1.915 -37.906 -6.316 1 97.12 189 TRP A N 1
ATOM 1510 C CA . TRP A 1 189 ? -1.172 -36.812 -5.664 1 97.12 189 TRP A CA 1
ATOM 1511 C C . TRP A 1 189 ? -1.667 -36.594 -4.238 1 97.12 189 TRP A C 1
ATOM 1513 O O . TRP A 1 189 ? -2.871 -36.656 -3.979 1 97.12 189 TRP A O 1
ATOM 1523 N N . ASN A 1 190 ? -0.775 -36.406 -3.328 1 96.56 190 ASN A N 1
ATOM 1524 C CA . ASN A 1 190 ? -1.135 -35.875 -2.018 1 96.56 190 ASN A CA 1
ATOM 1525 C C . ASN A 1 190 ? -1.256 -34.375 -2.043 1 96.56 190 ASN A C 1
ATOM 1527 O O . ASN A 1 190 ? -0.323 -33.656 -2.451 1 96.56 190 ASN A O 1
ATOM 1531 N N . LEU A 1 191 ? -2.414 -33.875 -1.635 1 97.94 191 LEU A N 1
ATOM 1532 C CA . LEU A 1 191 ? -2.703 -32.438 -1.733 1 97.94 191 LEU A CA 1
ATOM 1533 C C . LEU A 1 191 ? -2.695 -31.781 -0.355 1 97.94 191 LEU A C 1
ATOM 1535 O O . LEU A 1 191 ? -3.281 -32.312 0.592 1 97.94 191 LEU A O 1
ATOM 1539 N N . TYR A 1 192 ? -1.98 -30.625 -0.236 1 96.88 192 TYR A N 1
ATOM 1540 C CA . TYR A 1 192 ? -1.851 -29.906 1.031 1 96.88 192 TYR A CA 1
ATOM 1541 C C . TYR A 1 192 ? -2.281 -28.453 0.886 1 96.88 192 TYR A C 1
ATOM 1543 O O . TYR A 1 192 ? -1.862 -27.766 -0.048 1 96.88 192 TYR A O 1
ATOM 1551 N N . LEU A 1 193 ? -3.139 -27.984 1.794 1 97.56 193 LEU A N 1
ATOM 1552 C CA . LEU A 1 193 ? -3.402 -26.562 1.961 1 97.56 193 LEU A CA 1
ATOM 1553 C C . LEU A 1 193 ? -2.648 -26 3.164 1 97.56 193 LEU A C 1
ATOM 1555 O O . LEU A 1 193 ? -2.807 -26.5 4.285 1 97.56 193 LEU A O 1
ATOM 1559 N N . VAL A 1 194 ? -1.819 -25.078 2.896 1 95 194 VAL A N 1
ATOM 1560 C CA . VAL A 1 194 ? -1.062 -24.484 3.992 1 95 194 VAL A CA 1
ATOM 1561 C C . VAL A 1 194 ? -1.963 -23.531 4.785 1 95 194 VAL A C 1
ATOM 1563 O O . VAL A 1 194 ? -2.898 -22.953 4.234 1 95 194 VAL A O 1
ATOM 1566 N N . LYS A 1 195 ? -1.667 -23.312 6.016 1 93.25 195 LYS A N 1
ATOM 1567 C CA . LYS A 1 195 ? -2.477 -22.469 6.895 1 93.25 195 LYS A CA 1
ATOM 1568 C C . LYS A 1 195 ? -1.986 -21.016 6.879 1 93.25 195 LYS A C 1
ATOM 1570 O O . LYS A 1 195 ? -2.428 -20.203 7.688 1 93.25 195 LYS A O 1
ATOM 1575 N N . TRP A 1 196 ? -1.017 -20.781 6.012 1 89.62 196 TRP A N 1
ATOM 1576 C CA . TRP A 1 196 ? -0.538 -19.422 5.773 1 89.62 196 TRP A CA 1
ATOM 1577 C C . TRP A 1 196 ? -0.741 -19.016 4.316 1 89.62 196 TRP A C 1
ATOM 1579 O O . TRP A 1 196 ? -1.264 -19.797 3.52 1 89.62 196 TRP A O 1
ATOM 1589 N N . GLY A 1 197 ? -0.45 -17.812 4.047 1 88.62 197 GLY A N 1
ATOM 1590 C CA . GLY A 1 197 ? -0.626 -17.344 2.68 1 88.62 197 GLY A CA 1
ATOM 1591 C C . GLY A 1 197 ? -1.955 -16.656 2.453 1 88.62 197 GLY A C 1
ATOM 1592 O O . GLY A 1 197 ? -2.48 -16 3.354 1 88.62 197 GLY A O 1
ATOM 1593 N N . TYR A 1 198 ? -2.377 -16.766 1.244 1 84.69 198 TYR A N 1
ATOM 1594 C CA . TYR A 1 198 ? -3.514 -15.945 0.846 1 84.69 198 TYR A CA 1
ATOM 1595 C C . TYR A 1 198 ? -4.801 -16.766 0.83 1 84.69 198 TYR A C 1
ATOM 1597 O O . TYR A 1 198 ? -5.383 -17 -0.232 1 84.69 198 TYR A O 1
ATOM 1605 N N . ASN A 1 199 ? -5.242 -17.359 1.954 1 88.94 199 ASN A N 1
ATOM 1606 C CA . ASN A 1 199 ? -6.527 -18.031 2.141 1 88.94 199 ASN A CA 1
ATOM 1607 C C . ASN A 1 199 ? -7.191 -17.609 3.449 1 88.94 199 ASN A C 1
ATOM 1609 O O . ASN A 1 199 ? -6.531 -17.078 4.34 1 88.94 199 ASN A O 1
ATOM 1613 N N . THR A 1 200 ? -8.461 -17.781 3.521 1 84.25 200 THR A N 1
ATOM 1614 C CA . THR A 1 200 ? -9.25 -17.328 4.664 1 84.25 200 THR A CA 1
ATOM 1615 C C . THR A 1 200 ? -9.523 -18.484 5.621 1 84.25 200 THR A C 1
ATOM 1617 O O . THR A 1 200 ? -9.281 -19.641 5.285 1 84.25 200 THR A O 1
ATOM 1620 N N . GLN A 1 201 ? -9.992 -18.062 6.816 1 87.62 201 GLN A N 1
ATOM 1621 C CA . GLN A 1 201 ? -10.391 -19.062 7.785 1 87.62 201 GLN A CA 1
ATOM 1622 C C . GLN A 1 201 ? -11.516 -19.938 7.242 1 87.62 201 GLN A C 1
ATOM 1624 O O . GLN A 1 201 ? -11.539 -21.156 7.465 1 87.62 201 GLN A O 1
ATOM 1629 N N . GLU A 1 202 ? -12.383 -19.281 6.551 1 89.31 202 GLU A N 1
ATOM 1630 C CA . GLU A 1 202 ? -13.492 -20.016 5.949 1 89.31 202 GLU A CA 1
ATOM 1631 C C . GLU A 1 202 ? -12.992 -21.047 4.941 1 89.31 202 GLU A C 1
ATOM 1633 O O . GLU A 1 202 ? -13.508 -22.172 4.891 1 89.31 202 GLU A O 1
ATOM 1638 N N . GLU A 1 203 ? -12.039 -20.734 4.191 1 90.75 203 GLU A N 1
ATOM 1639 C CA . GLU A 1 203 ? -11.469 -21.656 3.201 1 90.75 203 GLU A CA 1
ATOM 1640 C C . GLU A 1 203 ? -10.734 -22.812 3.871 1 90.75 203 GLU A C 1
ATOM 1642 O O . GLU A 1 203 ? -10.781 -23.938 3.387 1 90.75 203 GLU A O 1
ATOM 1647 N N . ARG A 1 204 ? -10.102 -22.547 4.938 1 95 204 ARG A N 1
ATOM 1648 C CA . ARG A 1 204 ? -9.406 -23.609 5.672 1 95 204 ARG A CA 1
ATOM 1649 C C . ARG A 1 204 ? -10.398 -24.609 6.242 1 95 204 ARG A C 1
ATOM 1651 O O . ARG A 1 204 ? -10.148 -25.812 6.223 1 95 204 ARG A O 1
ATOM 1658 N N . GLU A 1 205 ? -11.461 -24.062 6.723 1 95.62 205 GLU A N 1
ATOM 1659 C CA . GLU A 1 205 ? -12.5 -24.938 7.242 1 95.62 205 GLU A CA 1
ATOM 1660 C C . GLU A 1 205 ? -13.094 -25.812 6.137 1 95.62 205 GLU A C 1
ATOM 1662 O O . GLU A 1 205 ? -13.312 -27 6.324 1 95.62 205 GLU A O 1
ATOM 1667 N N . GLU A 1 206 ? -13.336 -25.172 5.094 1 96.25 206 GLU A N 1
ATOM 1668 C CA . GLU A 1 206 ? -13.844 -25.922 3.947 1 96.25 206 GLU A CA 1
ATOM 1669 C C . GLU A 1 206 ? -12.859 -27 3.508 1 96.25 206 GLU A C 1
ATOM 1671 O O . GLU A 1 206 ? -13.258 -28.125 3.229 1 96.25 206 GLU A O 1
ATOM 1676 N N . ALA A 1 207 ? -11.641 -26.672 3.426 1 96.44 207 ALA A N 1
ATOM 1677 C CA . ALA A 1 207 ? -10.602 -27.609 3.031 1 96.44 207 ALA A CA 1
ATOM 1678 C C . ALA A 1 207 ? -10.539 -28.797 3.992 1 96.44 207 ALA A C 1
ATOM 1680 O O . ALA A 1 207 ? -10.312 -29.938 3.574 1 96.44 207 ALA A O 1
ATOM 1681 N N . GLY A 1 208 ? -10.688 -28.5 5.27 1 95.56 208 GLY A N 1
ATOM 1682 C CA . GLY A 1 208 ? -10.664 -29.547 6.281 1 95.56 208 GLY A CA 1
ATOM 1683 C C . GLY A 1 208 ? -11.734 -30.594 6.074 1 95.56 208 GLY A C 1
ATOM 1684 O O . GLY A 1 208 ? -11.578 -31.734 6.512 1 95.56 208 GLY A O 1
ATOM 1685 N N . ALA A 1 209 ? -12.742 -30.281 5.375 1 96.56 209 ALA A N 1
ATOM 1686 C CA . ALA A 1 209 ? -13.867 -31.203 5.145 1 96.56 209 ALA A CA 1
ATOM 1687 C C . ALA A 1 209 ? -13.641 -32.031 3.887 1 96.56 209 ALA A C 1
ATOM 1689 O O . ALA A 1 209 ? -14.406 -32.969 3.607 1 96.56 209 ALA A O 1
ATOM 1690 N N . ILE A 1 210 ? -12.703 -31.766 3.141 1 97.06 210 ILE A N 1
ATOM 1691 C CA . ILE A 1 210 ? -12.391 -32.5 1.92 1 97.06 210 ILE A CA 1
ATOM 1692 C C . ILE A 1 210 ? -11.336 -33.562 2.217 1 97.06 210 ILE A C 1
ATOM 1694 O O . ILE A 1 210 ? -10.195 -33.25 2.562 1 97.06 210 ILE A O 1
ATOM 1698 N N . SER A 1 211 ? -11.648 -34.75 2.07 1 96.25 211 SER A N 1
ATOM 1699 C CA . SER A 1 211 ? -10.797 -35.875 2.467 1 96.25 211 SER A CA 1
ATOM 1700 C C . SER A 1 211 ? -9.484 -35.875 1.692 1 96.25 211 SER A C 1
ATOM 1702 O O . SER A 1 211 ? -8.453 -36.312 2.207 1 96.25 211 SER A O 1
ATOM 1704 N N . ARG A 1 212 ? -9.484 -35.344 0.476 1 96.75 212 ARG A N 1
ATOM 1705 C CA . ARG A 1 212 ? -8.312 -35.375 -0.403 1 96.75 212 ARG A CA 1
ATOM 1706 C C . ARG A 1 212 ? -7.305 -34.312 -0.011 1 96.75 212 ARG A C 1
ATOM 1708 O O . ARG A 1 212 ? -6.168 -34.312 -0.489 1 96.75 212 ARG A O 1
ATOM 1715 N N . ILE A 1 213 ? -7.68 -33.406 0.9 1 98 213 ILE A N 1
ATOM 1716 C CA . ILE A 1 213 ? -6.824 -32.281 1.233 1 98 213 ILE A CA 1
ATOM 1717 C C . ILE A 1 213 ? -6.359 -32.375 2.684 1 98 213 ILE A C 1
ATOM 1719 O O . ILE A 1 213 ? -7.168 -32.625 3.584 1 98 213 ILE A O 1
ATOM 1723 N N . GLN A 1 214 ? -5.09 -32.281 2.924 1 96.88 214 GLN A N 1
ATOM 1724 C CA . GLN A 1 214 ? -4.52 -32.188 4.266 1 96.88 214 GLN A CA 1
ATOM 1725 C C . GLN A 1 214 ? -4.094 -30.75 4.586 1 96.88 214 GLN A C 1
ATOM 1727 O O . GLN A 1 214 ? -3.453 -30.094 3.764 1 96.88 214 GLN A O 1
ATOM 1732 N N . LEU A 1 215 ? -4.457 -30.312 5.762 1 96.69 215 LEU A N 1
ATOM 1733 C CA . LEU A 1 215 ? -4.008 -29.016 6.23 1 96.69 215 LEU A CA 1
ATOM 1734 C C . LEU A 1 215 ? -2.641 -29.109 6.895 1 96.69 215 LEU A C 1
ATOM 1736 O O . LEU A 1 215 ? -2.387 -30.031 7.664 1 96.69 215 LEU A O 1
ATOM 1740 N N . ILE A 1 216 ? -1.754 -28.172 6.578 1 93.69 216 ILE A N 1
ATOM 1741 C CA . ILE A 1 216 ? -0.433 -28.203 7.195 1 93.69 216 ILE A CA 1
ATOM 1742 C C . ILE A 1 216 ? -0.026 -26.797 7.633 1 93.69 216 ILE A C 1
ATOM 1744 O O . ILE A 1 216 ? -0.329 -25.812 6.949 1 93.69 216 ILE A O 1
ATOM 1748 N N . ASP A 1 217 ? 0.618 -26.703 8.781 1 91.62 217 ASP A N 1
ATOM 1749 C CA . ASP A 1 217 ? 1.12 -25.422 9.273 1 91.62 217 ASP A CA 1
ATOM 1750 C C . ASP A 1 217 ? 2.602 -25.25 8.938 1 91.62 217 ASP A C 1
ATOM 1752 O O . ASP A 1 217 ? 3.23 -26.156 8.398 1 91.62 217 ASP A O 1
ATOM 1756 N N . LEU A 1 218 ? 3.098 -24.141 9.203 1 87.31 218 LEU A N 1
ATOM 1757 C CA . LEU A 1 218 ? 4.445 -23.766 8.781 1 87.31 218 LEU A CA 1
ATOM 1758 C C . LEU A 1 218 ? 5.484 -24.672 9.422 1 87.31 218 LEU A C 1
ATOM 1760 O O . LEU A 1 218 ? 6.387 -25.172 8.742 1 87.31 218 LEU A O 1
ATOM 1764 N N . PRO A 1 219 ? 5.391 -25.031 10.68 1 83.62 219 PRO A N 1
ATOM 1765 C CA . PRO A 1 219 ? 6.371 -25.938 11.273 1 83.62 219 PRO A CA 1
ATOM 1766 C C . PRO A 1 219 ? 6.34 -27.344 10.656 1 83.62 219 PRO A C 1
ATOM 1768 O O . PRO A 1 219 ? 7.391 -27.938 10.445 1 83.62 219 PRO A O 1
ATOM 1771 N N . ASP A 1 220 ? 5.234 -27.812 10.398 1 84.56 220 ASP A N 1
ATOM 1772 C CA . ASP A 1 220 ? 5.102 -29.125 9.797 1 84.56 220 ASP A CA 1
ATOM 1773 C C . ASP A 1 220 ? 5.652 -29.141 8.375 1 84.56 220 ASP A C 1
ATOM 1775 O O . ASP A 1 220 ? 6.246 -30.125 7.938 1 84.56 220 ASP A O 1
ATOM 1779 N N . PHE A 1 221 ? 5.395 -28.109 7.707 1 87.19 221 PHE A N 1
ATOM 1780 C CA . PHE A 1 221 ? 5.918 -27.984 6.352 1 87.19 221 PHE A CA 1
ATOM 1781 C C . PHE A 1 221 ? 7.438 -28.094 6.344 1 87.19 221 PHE A C 1
ATOM 1783 O O . PHE A 1 221 ? 8.008 -28.812 5.531 1 87.19 221 PHE A O 1
ATOM 1790 N N . SER A 1 222 ? 8.023 -27.438 7.258 1 79.38 222 SER A N 1
ATOM 1791 C CA . SER A 1 222 ? 9.484 -27.422 7.328 1 79.38 222 SER A CA 1
ATOM 1792 C C . SER A 1 222 ? 10.031 -28.797 7.699 1 79.38 222 SER A C 1
ATOM 1794 O O . SER A 1 222 ? 11.102 -29.188 7.227 1 79.38 222 SER A O 1
ATOM 1796 N N . LYS A 1 223 ? 9.344 -29.531 8.469 1 77.12 223 LYS A N 1
ATOM 1797 C CA . LYS A 1 223 ? 9.758 -30.859 8.898 1 77.12 223 LYS A CA 1
ATOM 1798 C C . LYS A 1 223 ? 9.562 -31.891 7.785 1 77.12 223 LYS A C 1
ATOM 1800 O O . LYS A 1 223 ? 10.375 -32.812 7.617 1 77.12 223 LYS A O 1
ATOM 1805 N N . GLN A 1 224 ? 8.586 -31.656 7.02 1 70.31 224 GLN A N 1
ATOM 1806 C CA . GLN A 1 224 ? 8.211 -32.656 6.02 1 70.31 224 GLN A CA 1
ATOM 1807 C C . GLN A 1 224 ? 9.109 -32.562 4.789 1 70.31 224 GLN A C 1
ATOM 1809 O O . GLN A 1 224 ? 9.266 -33.531 4.055 1 70.31 224 GLN A O 1
ATOM 1814 N N . LEU A 1 225 ? 9.562 -31.5 4.496 1 70.19 225 LEU A N 1
ATOM 1815 C CA . LEU A 1 225 ? 10.445 -31.359 3.348 1 70.19 225 LEU A CA 1
ATOM 1816 C C . LEU A 1 225 ? 11.836 -31.906 3.66 1 70.19 225 LEU A C 1
ATOM 1818 O O . LEU A 1 225 ? 12.617 -32.188 2.748 1 70.19 225 LEU A O 1
ATOM 1822 N N . LYS A 1 226 ? 12.07 -32.156 4.945 1 63.62 226 LYS A N 1
ATOM 1823 C CA . LYS A 1 226 ? 13.32 -32.812 5.332 1 63.62 226 LYS A CA 1
ATOM 1824 C C . LYS A 1 226 ? 13.227 -34.344 5.184 1 63.62 226 LYS A C 1
ATOM 1826 O O . LYS A 1 226 ? 14.062 -34.938 4.512 1 63.62 226 LYS A O 1
ATOM 1831 N N . MET B 1 1 ? 3.936 -8.133 -5.766 1 42.38 1 MET B N 1
ATOM 1832 C CA . MET B 1 1 ? 3.426 -7.266 -6.82 1 42.38 1 MET B CA 1
ATOM 1833 C C . MET B 1 1 ? 2.734 -6.039 -6.234 1 42.38 1 MET B C 1
ATOM 1835 O O . MET B 1 1 ? 2.91 -4.926 -6.73 1 42.38 1 MET B O 1
ATOM 1839 N N . GLU B 1 2 ? 1.658 -6.484 -5.137 1 52 2 GLU B N 1
ATOM 1840 C CA . GLU B 1 2 ? 0.998 -5.461 -4.332 1 52 2 GLU B CA 1
ATOM 1841 C C . GLU B 1 2 ? 2.014 -4.512 -3.705 1 52 2 GLU B C 1
ATOM 1843 O O . GLU B 1 2 ? 1.695 -3.354 -3.418 1 52 2 GLU B O 1
ATOM 1848 N N . GLU B 1 3 ? 3.248 -4.789 -4.355 1 74.62 3 GLU B N 1
ATOM 1849 C CA . GLU B 1 3 ? 4.371 -4.332 -3.545 1 74.62 3 GLU B CA 1
ATOM 1850 C C . GLU B 1 3 ? 5 -3.074 -4.137 1 74.62 3 GLU B C 1
ATOM 1852 O O . GLU B 1 3 ? 5.367 -2.152 -3.406 1 74.62 3 GLU B O 1
ATOM 1857 N N . TRP B 1 4 ? 4.648 -3.008 -5.559 1 82.69 4 TRP B N 1
ATOM 1858 C CA . TRP B 1 4 ? 5.395 -1.882 -6.109 1 82.69 4 TRP B CA 1
ATOM 1859 C C . TRP B 1 4 ? 4.734 -0.558 -5.738 1 82.69 4 TRP B C 1
ATOM 1861 O O . TRP B 1 4 ? 5.402 0.368 -5.273 1 82.69 4 TRP B O 1
ATOM 1871 N N . ILE B 1 5 ? 3.418 -0.501 -6.027 1 87.62 5 ILE B N 1
ATOM 1872 C CA . ILE B 1 5 ? 2.707 0.748 -5.777 1 87.62 5 ILE B CA 1
ATOM 1873 C C . ILE B 1 5 ? 2.805 1.106 -4.297 1 87.62 5 ILE B C 1
ATOM 1875 O O . ILE B 1 5 ? 3.023 2.27 -3.945 1 87.62 5 ILE B O 1
ATOM 1879 N N . VAL B 1 6 ? 2.715 0.15 -3.504 1 86.75 6 VAL B N 1
ATOM 1880 C CA . VAL B 1 6 ? 2.803 0.368 -2.064 1 86.75 6 VAL B CA 1
ATOM 1881 C C . VAL B 1 6 ? 4.191 0.891 -1.705 1 86.75 6 VAL B C 1
ATOM 1883 O O . VAL B 1 6 ? 4.324 1.832 -0.918 1 86.75 6 VAL B O 1
ATOM 1886 N N . GLU B 1 7 ? 5.137 0.295 -2.297 1 86.69 7 GLU B N 1
ATOM 1887 C CA . GLU B 1 7 ? 6.512 0.722 -2.047 1 86.69 7 GLU B CA 1
ATOM 1888 C C . GLU B 1 7 ? 6.742 2.15 -2.529 1 86.69 7 GLU B C 1
ATOM 1890 O O . GLU B 1 7 ? 7.434 2.93 -1.87 1 86.69 7 GLU B O 1
ATOM 1895 N N . GLN B 1 8 ? 6.195 2.441 -3.717 1 89.88 8 GLN B N 1
ATOM 1896 C CA . GLN B 1 8 ? 6.375 3.791 -4.242 1 89.88 8 GLN B CA 1
ATOM 1897 C C . GLN B 1 8 ? 5.637 4.816 -3.383 1 89.88 8 GLN B C 1
ATOM 1899 O O . GLN B 1 8 ? 6.125 5.93 -3.18 1 89.88 8 GLN B O 1
ATOM 1904 N N . MET B 1 9 ? 4.535 4.445 -2.916 1 89.69 9 MET B N 1
ATOM 1905 C CA . MET B 1 9 ? 3.805 5.328 -2.012 1 89.69 9 MET B CA 1
ATOM 1906 C C . MET B 1 9 ? 4.633 5.63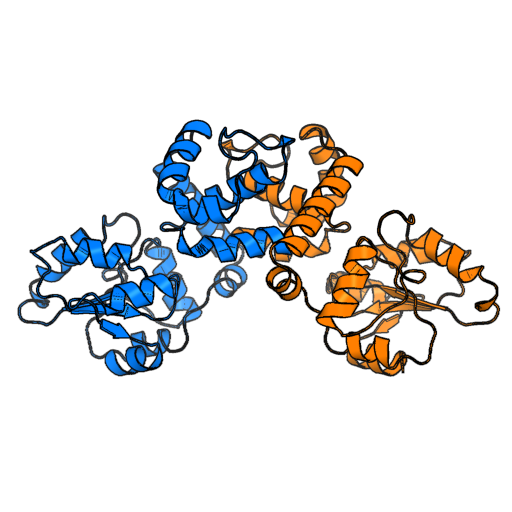7 -0.768 1 89.69 9 MET B C 1
ATOM 1908 O O . MET B 1 9 ? 4.652 6.777 -0.298 1 89.69 9 MET B O 1
ATOM 1912 N N . HIS B 1 10 ? 5.305 4.66 -0.27 1 85.62 10 HIS B N 1
ATOM 1913 C CA . HIS B 1 10 ? 6.156 4.852 0.898 1 85.62 10 HIS B CA 1
ATOM 1914 C C . HIS B 1 10 ? 7.328 5.77 0.579 1 85.62 10 HIS B C 1
ATOM 1916 O O . HIS B 1 10 ? 7.66 6.656 1.369 1 85.62 10 HIS B O 1
ATOM 1922 N N . THR B 1 11 ? 7.883 5.531 -0.51 1 86.69 11 THR B N 1
ATOM 1923 C CA . THR B 1 11 ? 9.031 6.316 -0.943 1 86.69 11 THR B CA 1
ATOM 1924 C C . THR B 1 11 ? 8.641 7.777 -1.154 1 86.69 11 THR B C 1
ATOM 1926 O O . THR B 1 11 ? 9.422 8.68 -0.856 1 86.69 11 THR B O 1
ATOM 1929 N N . LEU B 1 12 ? 7.43 7.969 -1.624 1 90.81 12 LEU B N 1
ATOM 1930 C CA . LEU B 1 12 ? 6.988 9.305 -2.02 1 90.81 12 LEU B CA 1
ATOM 1931 C C . LEU B 1 12 ? 6.27 10 -0.871 1 90.81 12 LEU B C 1
ATOM 1933 O O . LEU B 1 12 ? 5.859 11.156 -1 1 90.81 12 LEU B O 1
ATOM 1937 N N . ARG B 1 13 ? 6.23 9.406 0.28 1 87.88 13 ARG B N 1
ATOM 1938 C CA . ARG B 1 13 ? 5.48 9.922 1.422 1 87.88 13 ARG B CA 1
ATOM 1939 C C . ARG B 1 13 ? 6.016 11.281 1.856 1 87.88 13 ARG B C 1
ATOM 1941 O O . ARG B 1 13 ? 5.242 12.164 2.24 1 87.88 13 ARG B O 1
ATOM 1948 N N . PRO B 1 14 ? 7.258 11.562 1.761 1 86.12 14 PRO B N 1
ATOM 1949 C CA . PRO B 1 14 ? 7.797 12.828 2.262 1 86.12 14 PRO B CA 1
ATOM 1950 C C . PRO B 1 14 ? 7.262 14.039 1.496 1 86.12 14 PRO B C 1
ATOM 1952 O O . PRO B 1 14 ? 7.27 15.156 2.02 1 86.12 14 PRO B O 1
ATOM 1955 N N . VAL B 1 15 ? 6.75 13.805 0.288 1 89.19 15 VAL B N 1
ATOM 1956 C CA . VAL B 1 15 ? 6.34 14.969 -0.496 1 89.19 15 VAL B CA 1
ATOM 1957 C C . VAL B 1 15 ? 4.887 15.312 -0.182 1 89.19 15 VAL B C 1
ATOM 1959 O O . VAL B 1 15 ? 4.41 16.391 -0.539 1 89.19 15 VAL B O 1
ATOM 1962 N N . ILE B 1 16 ? 4.227 14.438 0.495 1 89.88 16 ILE B N 1
ATOM 1963 C CA . ILE B 1 16 ? 2.814 14.625 0.805 1 89.88 16 ILE B CA 1
ATOM 1964 C C . ILE B 1 16 ? 2.672 15.539 2.023 1 89.88 16 ILE B C 1
ATOM 1966 O O . ILE B 1 16 ? 3.209 15.242 3.094 1 89.88 16 ILE B O 1
ATOM 1970 N N . GLU B 1 17 ? 1.94 16.609 1.86 1 86.12 17 GLU B N 1
ATOM 1971 C CA . GLU B 1 17 ? 1.749 17.547 2.955 1 86.12 17 GLU B CA 1
ATOM 1972 C C . GLU B 1 17 ? 0.383 17.359 3.611 1 86.12 17 GLU B C 1
ATOM 1974 O O . GLU B 1 17 ? 0.264 17.422 4.836 1 86.12 17 GLU B O 1
ATOM 1979 N N . THR B 1 18 ? -0.604 17.25 2.744 1 88.44 18 THR B N 1
ATOM 1980 C CA . THR B 1 18 ? -1.972 17.094 3.227 1 88.44 18 THR B CA 1
ATOM 1981 C C . THR B 1 18 ? -2.545 15.742 2.795 1 88.44 18 THR B C 1
ATOM 1983 O O . THR B 1 18 ? -2.264 15.266 1.691 1 88.44 18 THR B O 1
ATOM 1986 N N . GLY B 1 19 ? -3.441 15.195 3.561 1 88.5 19 GLY B N 1
ATOM 1987 C CA . GLY B 1 19 ? -3.936 13.836 3.383 1 88.5 19 GLY B CA 1
ATOM 1988 C C . GLY B 1 19 ? -4.539 13.594 2.012 1 88.5 19 GLY B C 1
ATOM 1989 O O . GLY B 1 19 ? -4.324 12.539 1.41 1 88.5 19 GLY B O 1
ATOM 1990 N N . TYR B 1 20 ? -5.32 14.555 1.503 1 90.44 20 TYR B N 1
ATOM 1991 C CA . TYR B 1 20 ? -6.031 14.367 0.243 1 90.44 20 TYR B CA 1
ATOM 1992 C C . TYR B 1 20 ? -5.051 14.156 -0.907 1 90.44 20 TYR B C 1
ATOM 1994 O O . TYR B 1 20 ? -5.398 13.555 -1.924 1 90.44 20 TYR B O 1
ATOM 2002 N N . GLU B 1 21 ? -3.799 14.555 -0.763 1 93.12 21 GLU B N 1
ATOM 2003 C CA . GLU B 1 21 ? -2.797 14.43 -1.817 1 93.12 21 GLU B CA 1
ATOM 2004 C C . GLU B 1 21 ? -2.43 12.969 -2.059 1 93.12 21 GLU B C 1
ATOM 2006 O O . GLU B 1 21 ? -1.938 12.617 -3.135 1 93.12 21 GLU B O 1
ATOM 2011 N N . ASN B 1 22 ? -2.625 12.156 -1.063 1 90.5 22 ASN B N 1
ATOM 2012 C CA . ASN B 1 22 ? -2.346 10.734 -1.226 1 90.5 22 ASN B CA 1
ATOM 2013 C C . ASN B 1 22 ? -3.211 10.117 -2.318 1 90.5 22 ASN B C 1
ATOM 2015 O O . ASN B 1 22 ? -2.762 9.227 -3.041 1 90.5 22 ASN B O 1
ATOM 2019 N N . LEU B 1 23 ? -4.438 10.539 -2.365 1 90.19 23 LEU B N 1
ATOM 2020 C CA . LEU B 1 23 ? -5.34 10.055 -3.404 1 90.19 23 LEU B CA 1
ATOM 2021 C C . LEU B 1 23 ? -4.828 10.438 -4.789 1 90.19 23 LEU B C 1
ATOM 2023 O O . LEU B 1 23 ? -4.859 9.625 -5.715 1 90.19 23 LEU B O 1
ATOM 2027 N N . LEU B 1 24 ? -4.312 11.609 -4.891 1 94.5 24 LEU B N 1
ATOM 2028 C CA . LEU B 1 24 ? -3.803 12.102 -6.168 1 94.5 24 LEU B CA 1
ATOM 2029 C C . LEU B 1 24 ? -2.514 11.375 -6.547 1 94.5 24 LEU B C 1
ATOM 2031 O O . LEU B 1 24 ? -2.283 11.086 -7.723 1 94.5 24 LEU B O 1
ATOM 2035 N N . LEU B 1 25 ? -1.731 11.117 -5.543 1 95.06 25 LEU B N 1
ATOM 2036 C CA . LEU B 1 25 ? -0.475 10.422 -5.781 1 95.06 25 LEU B CA 1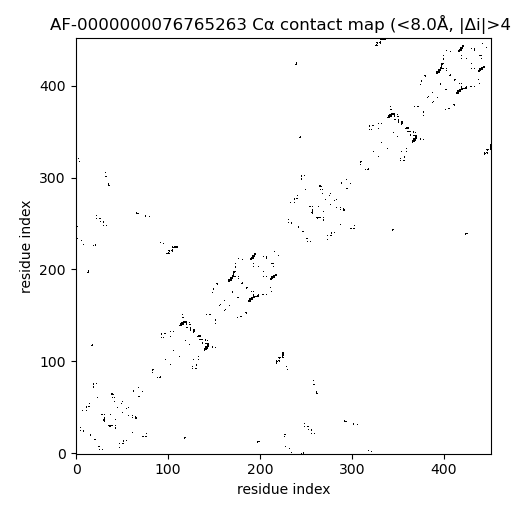
ATOM 2037 C C . LEU B 1 25 ? -0.73 9.023 -6.332 1 95.06 25 LEU B C 1
ATOM 2039 O O . LEU B 1 25 ? -0.091 8.602 -7.301 1 95.06 25 LEU B O 1
ATOM 2043 N N . VAL B 1 26 ? -1.63 8.281 -5.723 1 93.69 26 VAL B N 1
ATOM 2044 C CA . VAL B 1 26 ? -1.931 6.93 -6.172 1 93.69 26 VAL B CA 1
ATOM 2045 C C . VAL B 1 26 ? -2.504 6.969 -7.59 1 93.69 26 VAL B C 1
ATOM 2047 O O . VAL B 1 26 ? -2.168 6.129 -8.422 1 93.69 26 VAL B O 1
ATOM 2050 N N .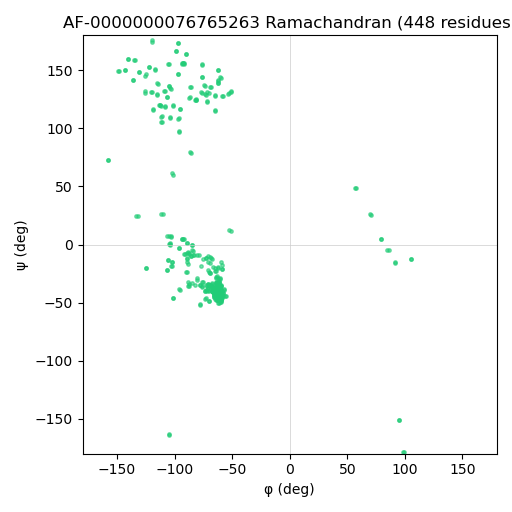 ARG B 1 27 ? -3.408 7.906 -7.805 1 95.5 27 ARG B N 1
ATOM 2051 C CA . ARG B 1 27 ? -3.955 8.078 -9.148 1 95.5 27 ARG B CA 1
ATOM 2052 C C . ARG B 1 27 ? -2.846 8.312 -10.164 1 95.5 27 ARG B C 1
ATOM 2054 O O . ARG B 1 27 ? -2.863 7.738 -11.258 1 95.5 27 ARG B O 1
ATOM 2061 N N . LEU B 1 28 ? -1.91 9.141 -9.836 1 97.25 28 LEU B N 1
ATOM 2062 C CA . LEU B 1 28 ? -0.781 9.422 -10.719 1 97.25 28 LEU B CA 1
ATOM 2063 C C . LEU B 1 28 ? 0.044 8.164 -10.961 1 97.25 28 LEU B C 1
ATOM 2065 O O . LEU B 1 28 ? 0.452 7.891 -12.094 1 97.25 28 LEU B O 1
ATOM 2069 N N . LEU B 1 29 ? 0.325 7.379 -9.93 1 94.06 29 LEU B N 1
ATOM 2070 C CA . LEU B 1 29 ? 1.104 6.152 -10.055 1 94.06 29 LEU B CA 1
ATOM 2071 C C . LEU B 1 29 ? 0.406 5.156 -10.977 1 94.06 29 LEU B C 1
ATOM 2073 O O . LEU B 1 29 ? 1.062 4.457 -11.75 1 94.06 29 LEU B O 1
ATOM 2077 N N . VAL B 1 30 ? -0.914 5.105 -10.891 1 94 30 VAL B N 1
ATOM 2078 C CA . VAL B 1 30 ? -1.689 4.254 -11.781 1 94 30 VAL B CA 1
ATOM 2079 C C . VAL B 1 30 ? -1.511 4.719 -13.227 1 94 30 VAL B C 1
ATOM 2081 O O . VAL B 1 30 ? -1.266 3.906 -14.117 1 94 30 VAL B O 1
ATOM 2084 N N . GLU B 1 31 ? -1.596 6.016 -13.438 1 95.31 31 GLU B N 1
ATOM 2085 C CA . GLU B 1 31 ? -1.448 6.559 -14.789 1 95.31 31 GLU B CA 1
ATOM 2086 C C . GLU B 1 31 ? -0.046 6.305 -15.328 1 95.31 31 GLU B C 1
ATOM 2088 O O . GLU B 1 31 ? 0.131 6.113 -16.531 1 95.31 31 GLU B O 1
ATOM 2093 N N . ILE B 1 32 ? 0.912 6.305 -14.477 1 94.06 32 ILE B N 1
ATOM 2094 C CA . ILE B 1 32 ? 2.289 6.078 -14.898 1 94.06 32 ILE B CA 1
ATOM 2095 C C . ILE B 1 32 ? 2.449 4.641 -15.383 1 94.06 32 ILE B C 1
ATOM 2097 O O . ILE B 1 32 ? 3.105 4.391 -16.406 1 94.06 32 ILE B O 1
ATOM 2101 N N . GLN B 1 33 ? 1.848 3.705 -14.727 1 90 33 GLN B N 1
ATOM 2102 C CA . GLN B 1 33 ? 2.07 2.291 -15.008 1 90 33 GLN B CA 1
ATOM 2103 C C . GLN B 1 33 ? 1.116 1.794 -16.094 1 90 33 GLN B C 1
ATOM 2105 O O . GLN B 1 33 ? 1.457 0.893 -16.859 1 90 33 GLN B O 1
ATOM 2110 N N . ILE B 1 34 ? -0.074 2.322 -16.078 1 92.94 34 ILE B N 1
ATOM 2111 C CA . ILE B 1 34 ? -1.094 1.834 -17 1 92.94 34 ILE B CA 1
ATOM 2112 C C . ILE B 1 34 ? -1.414 2.912 -18.031 1 92.94 34 ILE B C 1
ATOM 2114 O O . ILE B 1 34 ? -2.246 3.787 -17.797 1 92.94 34 ILE B O 1
ATOM 2118 N N . PRO B 1 35 ? -0.942 2.746 -19.234 1 92 35 PRO B N 1
ATOM 2119 C CA . PRO B 1 35 ? -1.129 3.777 -20.25 1 92 35 PRO B CA 1
ATOM 2120 C C . PRO B 1 35 ? -2.6 4.047 -20.562 1 92 35 PRO B C 1
ATOM 2122 O O . PRO B 1 35 ? -2.99 5.195 -20.781 1 92 35 PRO B O 1
ATOM 2125 N N . SER B 1 36 ? -3.438 3.037 -20.547 1 92.25 36 SER B N 1
ATOM 2126 C CA . SER B 1 36 ? -4.852 3.186 -20.875 1 92.25 36 SER B CA 1
ATOM 2127 C C . SER B 1 36 ? -5.586 4 -19.828 1 92.25 36 SER B C 1
ATOM 2129 O O . SER B 1 36 ? -6.711 4.453 -20.047 1 92.25 36 SER B O 1
ATOM 2131 N N . ALA B 1 37 ? -4.953 4.246 -18.656 1 93 37 ALA B N 1
ATOM 2132 C CA . ALA B 1 37 ? -5.574 4.988 -17.562 1 93 37 ALA B CA 1
ATOM 2133 C C . ALA B 1 37 ? -5.16 6.457 -17.594 1 93 37 ALA B C 1
ATOM 2135 O O . ALA B 1 37 ? -5.676 7.273 -16.828 1 93 37 ALA B O 1
ATOM 2136 N N . ARG B 1 38 ? -4.316 6.797 -18.5 1 93.94 38 ARG B N 1
ATOM 2137 C CA . ARG B 1 38 ? -3.699 8.117 -18.5 1 93.94 38 ARG B CA 1
ATOM 2138 C C . ARG B 1 38 ? -4.695 9.195 -18.922 1 93.94 38 ARG B C 1
ATOM 2140 O O . ARG B 1 38 ? -5.375 9.047 -19.938 1 93.94 38 ARG B O 1
ATOM 2147 N N . LYS B 1 39 ? -4.758 10.211 -18.078 1 94.12 39 LYS B N 1
ATOM 2148 C CA . LYS B 1 39 ? -5.52 11.422 -18.375 1 94.12 39 LYS B CA 1
ATOM 2149 C C . LYS B 1 39 ? -4.641 12.664 -18.266 1 94.12 39 LYS B C 1
ATOM 2151 O O . LYS B 1 39 ? -4.957 13.703 -18.844 1 94.12 39 LYS B O 1
ATOM 2156 N N . SER B 1 40 ? -3.553 12.539 -17.562 1 95.44 40 SER B N 1
ATOM 2157 C CA . SER B 1 40 ? -2.662 13.672 -17.359 1 95.44 40 SER B CA 1
ATOM 2158 C C . SER B 1 40 ? -1.555 13.703 -18.406 1 95.44 40 SER B C 1
ATOM 2160 O O . SER B 1 40 ? -1.156 12.656 -18.922 1 95.44 40 SER B O 1
ATOM 2162 N N . SER B 1 41 ? -1.021 14.906 -18.641 1 95.31 41 SER B N 1
ATOM 2163 C CA . SER B 1 41 ? 0.045 15.086 -19.625 1 95.31 41 SER B CA 1
ATOM 2164 C C . SER B 1 41 ? 1.409 14.758 -19.016 1 95.31 41 SER B C 1
ATOM 2166 O O . SER B 1 41 ? 2.387 14.578 -19.75 1 95.31 41 SER B O 1
ATOM 2168 N N . VAL B 1 42 ? 1.463 14.562 -17.734 1 95.69 42 VAL B N 1
ATOM 2169 C CA . VAL B 1 42 ? 2.771 14.5 -17.078 1 95.69 42 VAL B CA 1
ATOM 2170 C C . VAL B 1 42 ? 3.137 13.047 -16.781 1 95.69 42 VAL B C 1
ATOM 2172 O O . VAL B 1 42 ? 4.297 12.742 -16.516 1 95.69 42 VAL B O 1
ATOM 2175 N N . ALA B 1 43 ? 2.209 12.117 -16.844 1 94.81 43 ALA B N 1
ATOM 2176 C CA . ALA B 1 43 ? 2.404 10.766 -16.328 1 94.81 43 ALA B CA 1
ATOM 2177 C C . ALA B 1 43 ? 3.383 9.984 -17.203 1 94.81 43 ALA B C 1
ATOM 2179 O O . ALA B 1 43 ? 4.168 9.18 -16.703 1 94.81 43 ALA B O 1
ATOM 2180 N N . ASP B 1 44 ? 3.324 10.289 -18.516 1 93.81 44 ASP B N 1
ATOM 2181 C CA . ASP B 1 44 ? 4.113 9.5 -19.469 1 93.81 44 ASP B CA 1
ATOM 2182 C C . ASP B 1 44 ? 5.609 9.688 -19.219 1 93.81 44 ASP B C 1
ATOM 2184 O O . ASP B 1 44 ? 6.133 10.789 -19.359 1 93.81 44 ASP B O 1
ATOM 2188 N N . GLY B 1 45 ? 6.301 8.625 -18.828 1 90.69 45 GLY B N 1
ATOM 2189 C CA . GLY B 1 45 ? 7.746 8.648 -18.656 1 90.69 45 GLY B CA 1
ATOM 2190 C C . GLY B 1 45 ? 8.18 9.289 -17.344 1 90.69 45 GLY B C 1
ATOM 2191 O O . GLY B 1 45 ? 9.375 9.508 -17.125 1 90.69 45 GLY B O 1
ATOM 2192 N N . LEU B 1 46 ? 7.258 9.633 -16.547 1 94.88 46 LEU B N 1
ATOM 2193 C CA . LEU B 1 46 ? 7.562 10.289 -15.273 1 94.88 46 LEU B CA 1
ATOM 2194 C C . LEU B 1 46 ? 8.188 9.305 -14.289 1 94.88 46 LEU B C 1
ATOM 2196 O O . LEU B 1 46 ? 7.617 8.25 -14.016 1 94.88 46 LEU B O 1
ATOM 2200 N N . SER B 1 47 ? 9.398 9.625 -13.789 1 92.94 47 SER B N 1
ATOM 2201 C CA . SER B 1 47 ? 10.086 8.75 -12.852 1 92.94 47 SER B CA 1
ATOM 2202 C C . SER B 1 47 ? 9.727 9.078 -11.414 1 92.94 47 SER B C 1
ATOM 2204 O O . SER B 1 47 ? 9.227 10.172 -11.125 1 92.94 47 SER B O 1
ATOM 2206 N N . ILE B 1 48 ? 10 8.211 -10.539 1 90.5 48 ILE B N 1
ATOM 2207 C CA . ILE B 1 48 ? 9.719 8.383 -9.117 1 90.5 48 ILE B CA 1
ATOM 2208 C C . ILE B 1 48 ? 10.57 9.523 -8.562 1 90.5 48 ILE B C 1
ATOM 2210 O O . ILE B 1 48 ? 10.094 10.336 -7.77 1 90.5 48 ILE B O 1
ATOM 2214 N N . GLN B 1 49 ? 11.828 9.57 -9 1 90.5 49 GLN B N 1
ATOM 2215 C CA . GLN B 1 49 ? 12.727 10.641 -8.562 1 90.5 49 GLN B CA 1
ATOM 2216 C C . GLN B 1 49 ? 12.203 12.008 -8.984 1 90.5 49 GLN B C 1
ATOM 2218 O O . GLN B 1 49 ? 12.305 12.977 -8.234 1 90.5 49 GLN B O 1
ATOM 2223 N N . GLU B 1 50 ? 11.609 12.062 -10.172 1 94.81 50 GLU B N 1
ATOM 2224 C CA . GLU B 1 50 ? 11.047 13.32 -10.648 1 94.81 50 GLU B CA 1
ATOM 2225 C C . GLU B 1 50 ? 9.859 13.758 -9.797 1 94.81 50 GLU B C 1
ATOM 2227 O O . GLU B 1 50 ? 9.656 14.953 -9.57 1 94.81 50 GLU B O 1
ATOM 2232 N N . ILE B 1 51 ? 9.055 12.805 -9.352 1 95.44 51 ILE B N 1
ATOM 2233 C CA . ILE B 1 51 ? 7.938 13.125 -8.477 1 95.44 51 ILE B CA 1
ATOM 2234 C C . ILE B 1 51 ? 8.461 13.656 -7.145 1 95.44 51 ILE B C 1
ATOM 2236 O O . ILE B 1 51 ? 7.988 14.688 -6.652 1 95.44 51 ILE B O 1
ATOM 2240 N N . LEU B 1 52 ? 9.477 13.062 -6.621 1 90.56 52 LEU B N 1
ATOM 2241 C CA . LEU B 1 52 ? 10.078 13.477 -5.359 1 90.56 52 LEU B CA 1
ATOM 2242 C C . LEU B 1 52 ? 10.586 14.906 -5.445 1 90.56 52 LEU B C 1
ATOM 2244 O O . LEU B 1 52 ? 10.414 15.695 -4.512 1 90.56 52 LEU B O 1
ATOM 2248 N N . ASP B 1 53 ? 11.07 15.25 -6.578 1 91.62 53 ASP B N 1
ATOM 2249 C CA . ASP B 1 53 ? 11.75 16.531 -6.734 1 91.62 53 ASP B CA 1
ATOM 2250 C C . ASP B 1 53 ? 10.766 17.625 -7.129 1 91.62 53 ASP B C 1
ATOM 2252 O O . ASP B 1 53 ? 11 18.812 -6.848 1 91.62 53 ASP B O 1
ATOM 2256 N N . ASN B 1 54 ? 9.664 17.234 -7.719 1 95.25 54 ASN B N 1
ATOM 2257 C CA . ASN B 1 54 ? 8.859 18.266 -8.375 1 95.25 54 ASN B CA 1
ATOM 2258 C C . ASN B 1 54 ? 7.391 18.156 -7.996 1 95.25 54 ASN B C 1
ATOM 2260 O O . ASN B 1 54 ? 6.516 18.594 -8.742 1 95.25 54 ASN B O 1
ATOM 2264 N N . TRP B 1 55 ? 7.109 17.594 -6.883 1 94.88 55 TRP B N 1
ATOM 2265 C CA . TRP B 1 55 ? 5.715 17.375 -6.508 1 94.88 55 TRP B CA 1
ATOM 2266 C C . TRP B 1 55 ? 4.957 18.703 -6.441 1 94.88 55 TRP B C 1
ATOM 2268 O O . TRP B 1 55 ? 3.814 18.781 -6.895 1 94.88 55 TRP B O 1
ATOM 2278 N N . SER B 1 56 ? 5.59 19.766 -5.863 1 92.69 56 SER B N 1
ATOM 2279 C CA . SER B 1 56 ? 4.945 21.062 -5.691 1 92.69 56 SER B CA 1
ATOM 2280 C C . SER B 1 56 ? 4.543 21.656 -7.035 1 92.69 56 SER B C 1
ATOM 2282 O O . SER B 1 56 ? 3.557 22.391 -7.121 1 92.69 56 SER B O 1
ATOM 2284 N N . LYS B 1 57 ? 5.25 21.359 -8.078 1 95.5 57 LYS B N 1
ATOM 2285 C CA . LYS B 1 57 ? 4.941 21.859 -9.422 1 95.5 57 LYS B CA 1
ATOM 2286 C C . LYS B 1 57 ? 3.965 20.922 -10.133 1 95.5 57 LYS B C 1
ATOM 2288 O O . LYS B 1 57 ? 3.121 21.375 -10.906 1 95.5 57 LYS B O 1
ATOM 2293 N N . LEU B 1 58 ? 4.043 19.625 -9.859 1 97.25 58 LEU B N 1
ATOM 2294 C CA . LEU B 1 58 ? 3.203 18.609 -10.5 1 97.25 58 LEU B CA 1
ATOM 2295 C C . LEU B 1 58 ? 1.768 18.703 -9.992 1 97.25 58 LEU B C 1
ATOM 2297 O O . LEU B 1 58 ? 0.821 18.547 -10.773 1 97.25 58 LEU B O 1
ATOM 2301 N N . LEU B 1 59 ? 1.645 19.016 -8.742 1 96.69 59 LEU B N 1
ATOM 2302 C CA . LEU B 1 59 ? 0.345 18.969 -8.078 1 96.69 59 LEU B CA 1
ATOM 2303 C C . LEU B 1 59 ? -0.636 19.938 -8.727 1 96.69 59 LEU B C 1
ATOM 2305 O O . LEU B 1 59 ? -1.746 19.547 -9.102 1 96.69 59 LEU B O 1
ATOM 2309 N N . PRO B 1 60 ? -0.302 21.234 -8.938 1 96.44 60 PRO B N 1
ATOM 2310 C CA . PRO B 1 60 ? -1.243 22.156 -9.578 1 96.44 60 PRO B CA 1
ATOM 2311 C C . PRO B 1 60 ? -1.612 21.719 -11 1 96.44 60 PRO B C 1
ATOM 2313 O O . PRO B 1 60 ? -2.76 21.891 -11.422 1 96.44 60 PRO B O 1
ATOM 2316 N N . THR B 1 61 ? -0.682 21.172 -11.703 1 97.25 61 THR B N 1
ATOM 2317 C CA . THR B 1 61 ? -0.945 20.688 -13.055 1 97.25 61 THR B CA 1
ATOM 2318 C C . THR B 1 61 ? -1.938 19.531 -13.031 1 97.25 61 THR B C 1
ATOM 2320 O O . THR B 1 61 ? -2.891 19.516 -13.812 1 97.25 61 THR B O 1
ATOM 2323 N N . LEU B 1 62 ? -1.745 18.562 -12.156 1 97.31 62 LEU B N 1
ATOM 2324 C CA . LEU B 1 62 ? -2.623 17.406 -12.008 1 97.31 62 LEU B CA 1
ATOM 2325 C C . LEU B 1 62 ? -4.031 17.828 -11.609 1 97.31 62 LEU B C 1
ATOM 2327 O O . LEU B 1 62 ? -5.016 17.359 -12.18 1 97.31 62 LEU B O 1
ATOM 2331 N N . MET B 1 63 ? -4.09 18.797 -10.656 1 96.94 63 MET B N 1
ATOM 2332 C CA . MET B 1 63 ? -5.375 19.312 -10.188 1 96.94 63 MET B CA 1
ATOM 2333 C C . MET B 1 63 ? -6.164 19.922 -11.336 1 96.94 63 MET B C 1
ATOM 2335 O O . MET B 1 63 ? -7.371 19.703 -11.461 1 96.94 63 MET B O 1
ATOM 2339 N N . ASP B 1 64 ? -5.488 20.625 -12.109 1 97 64 ASP B N 1
ATOM 2340 C CA . ASP B 1 64 ? -6.121 21.297 -13.242 1 97 64 ASP B CA 1
ATOM 2341 C C . ASP B 1 64 ? -6.547 20.281 -14.312 1 97 64 ASP B C 1
ATOM 2343 O O . ASP B 1 64 ? -7.707 20.266 -14.727 1 97 64 ASP B O 1
ATOM 2347 N N . GLU B 1 65 ? -5.691 19.406 -14.688 1 97 65 GLU B N 1
ATOM 2348 C CA . GLU B 1 65 ? -5.945 18.469 -15.773 1 97 65 GLU B CA 1
ATOM 2349 C C . GLU B 1 65 ? -6.992 17.422 -15.383 1 97 65 GLU B C 1
ATOM 2351 O O . GLU B 1 65 ? -7.758 16.953 -16.219 1 97 65 GLU B O 1
ATOM 2356 N N . TRP B 1 66 ? -6.977 17.031 -14.133 1 96.69 66 TRP B N 1
ATOM 2357 C CA . TRP B 1 66 ? -7.953 16.062 -13.648 1 96.69 66 TRP B CA 1
ATOM 2358 C C . TRP B 1 66 ? -9.258 16.75 -13.258 1 96.69 66 TRP B C 1
ATOM 2360 O O . TRP B 1 66 ? -10.227 16.094 -12.867 1 96.69 66 TRP B O 1
ATOM 2370 N N . GLN B 1 67 ? -9.281 18.094 -13.305 1 94.94 67 GLN B N 1
ATOM 2371 C CA . GLN B 1 67 ? -10.438 18.891 -12.93 1 94.94 67 GLN B CA 1
ATOM 2372 C C . GLN B 1 67 ? -10.867 18.594 -11.492 1 94.94 67 GLN B C 1
ATOM 2374 O O . GLN B 1 67 ? -12.031 18.312 -11.234 1 94.94 67 GLN B O 1
ATOM 2379 N N . GLU B 1 68 ? -9.891 18.625 -10.656 1 95.5 68 GLU B N 1
ATOM 2380 C CA . GLU B 1 68 ? -10.109 18.453 -9.227 1 95.5 68 GLU B CA 1
ATOM 2381 C C . GLU B 1 68 ? -9.984 19.781 -8.484 1 95.5 68 GLU B C 1
ATOM 2383 O O . GLU B 1 68 ? -9.375 20.719 -8.984 1 95.5 68 GLU B O 1
ATOM 2388 N N . ASP B 1 69 ? -10.633 19.828 -7.367 1 95.31 69 ASP B N 1
ATOM 2389 C CA . ASP B 1 69 ? -10.469 20.984 -6.5 1 95.31 69 ASP B CA 1
ATOM 2390 C C . ASP B 1 69 ? -10.18 20.562 -5.062 1 95.31 69 ASP B C 1
ATOM 2392 O O . ASP B 1 69 ? -10.688 19.547 -4.594 1 95.31 69 ASP B O 1
ATOM 2396 N N . ARG B 1 70 ? -9.461 21.359 -4.43 1 93 70 ARG B N 1
ATOM 2397 C CA . ARG B 1 70 ? -8.938 21.047 -3.104 1 93 70 ARG B CA 1
ATOM 2398 C C . ARG B 1 70 ? -10.07 20.797 -2.113 1 93 70 ARG B C 1
ATOM 2400 O O . ARG B 1 70 ? -10.047 19.812 -1.373 1 93 70 ARG B O 1
ATOM 2407 N N . GLU B 1 71 ? -11.008 21.641 -2.086 1 93.62 71 GLU B N 1
ATOM 2408 C CA . GLU B 1 71 ? -12.102 21.531 -1.121 1 93.62 71 GLU B CA 1
ATOM 2409 C C . GLU B 1 71 ? -12.852 20.203 -1.289 1 93.62 71 GLU B C 1
ATOM 2411 O O . GLU B 1 71 ? -13.164 19.531 -0.304 1 93.62 71 GLU B O 1
ATOM 2416 N N . SER B 1 72 ? -13.133 19.906 -2.533 1 94.31 72 SER B N 1
ATOM 2417 C CA . SER B 1 72 ? -13.836 18.672 -2.824 1 94.31 72 SER B CA 1
ATOM 2418 C C . SER B 1 72 ? -13.016 17.453 -2.404 1 94.31 72 SER B C 1
ATOM 2420 O O . SER B 1 72 ? -13.555 16.484 -1.883 1 94.31 72 SER B O 1
ATOM 2422 N N . LEU B 1 73 ? -11.727 17.531 -2.643 1 93.06 73 LEU B N 1
ATOM 2423 C CA . LEU B 1 73 ? -10.844 16.422 -2.303 1 93.06 73 LEU B CA 1
ATOM 2424 C C . LEU B 1 73 ? -10.703 16.281 -0.79 1 93.06 73 LEU B C 1
ATOM 2426 O O . LEU B 1 73 ? -10.641 15.156 -0.269 1 93.06 73 LEU B O 1
ATOM 2430 N N . VAL B 1 74 ? -10.617 17.359 -0.115 1 91.56 74 VAL B N 1
ATOM 2431 C CA . VAL B 1 74 ? -10.555 17.344 1.343 1 91.56 74 VAL B CA 1
ATOM 2432 C C . VAL B 1 74 ? -11.82 16.688 1.903 1 91.56 74 VAL B C 1
ATOM 2434 O O . VAL B 1 74 ? -11.742 15.836 2.797 1 91.56 74 VAL B O 1
ATOM 2437 N N . ASP B 1 75 ? -12.945 17.094 1.363 1 93 75 ASP B N 1
ATOM 2438 C CA . ASP B 1 75 ? -14.219 16.516 1.787 1 93 75 ASP B CA 1
ATOM 2439 C C . ASP B 1 75 ? -14.273 15.023 1.479 1 93 75 ASP B C 1
ATOM 2441 O O . ASP B 1 75 ? -14.727 14.234 2.305 1 93 75 ASP B O 1
ATOM 2445 N N . LEU B 1 76 ? -13.867 14.734 0.32 1 91.75 76 LEU B N 1
ATOM 2446 C CA . LEU B 1 76 ? -13.867 13.336 -0.101 1 91.75 76 LEU B CA 1
ATOM 2447 C C . LEU B 1 76 ? -12.984 12.492 0.813 1 91.75 76 LEU B C 1
ATOM 2449 O O . LEU B 1 76 ? -13.398 11.43 1.271 1 91.75 76 LEU B O 1
ATOM 2453 N N . PHE B 1 77 ? -11.797 12.945 1.041 1 90.44 77 PHE B N 1
ATOM 2454 C CA . PHE B 1 77 ? -10.867 12.227 1.908 1 90.44 77 PHE B CA 1
ATOM 2455 C C . PHE B 1 77 ? -11.445 12.086 3.312 1 90.44 77 PHE B C 1
ATOM 2457 O O . PHE B 1 77 ? -11.297 11.039 3.945 1 90.44 77 PHE B O 1
ATOM 2464 N N . GLY B 1 78 ? -12.023 13.109 3.752 1 89.5 78 GLY B N 1
ATOM 2465 C CA . GLY B 1 78 ? -12.695 13.039 5.039 1 89.5 78 GLY B CA 1
ATOM 2466 C C . GLY B 1 78 ? -13.797 11.992 5.086 1 89.5 78 GLY B C 1
ATOM 2467 O O . GLY B 1 78 ? -13.906 11.242 6.055 1 89.5 78 GLY B O 1
ATOM 2468 N N . ARG B 1 79 ? -14.562 11.914 4.059 1 89.44 79 ARG B N 1
ATOM 2469 C CA . ARG B 1 79 ? -15.656 10.953 3.988 1 89.44 79 ARG B CA 1
ATOM 2470 C C . ARG B 1 79 ? -15.125 9.523 3.959 1 89.44 79 ARG B C 1
ATOM 2472 O O . ARG B 1 79 ? -15.719 8.625 4.555 1 89.44 79 ARG B O 1
ATOM 2479 N N . VAL B 1 80 ? -14.102 9.359 3.254 1 86.31 80 VAL B N 1
ATOM 2480 C CA . VAL B 1 80 ? -13.477 8.047 3.199 1 86.31 80 VAL B CA 1
ATOM 2481 C C . VAL B 1 80 ? -13.07 7.605 4.605 1 86.31 80 VAL B C 1
ATOM 2483 O O . VAL B 1 80 ? -13.281 6.457 4.992 1 86.31 80 VAL B O 1
ATOM 2486 N N . ARG B 1 81 ? -12.5 8.484 5.316 1 87.5 81 ARG B N 1
ATOM 2487 C CA . ARG B 1 81 ? -12.086 8.18 6.684 1 87.5 81 ARG B CA 1
ATOM 2488 C C . ARG B 1 81 ? -13.289 7.941 7.586 1 87.5 81 ARG B C 1
ATOM 2490 O O . ARG B 1 81 ? -13.273 7.043 8.43 1 87.5 81 ARG B O 1
ATOM 2497 N N . ASP B 1 82 ? -14.297 8.758 7.375 1 90 82 ASP B N 1
ATOM 2498 C CA . ASP B 1 82 ? -15.523 8.57 8.148 1 90 82 ASP B CA 1
ATOM 2499 C C . ASP B 1 82 ? -16.109 7.184 7.914 1 90 82 ASP B C 1
ATOM 2501 O O . ASP B 1 82 ? -16.516 6.508 8.859 1 90 82 ASP B O 1
ATOM 2505 N N . ASP B 1 83 ? -16.172 6.855 6.707 1 87.56 83 ASP B N 1
ATOM 2506 C CA . ASP B 1 83 ? -16.719 5.551 6.344 1 87.56 83 ASP B CA 1
ATOM 2507 C C . ASP B 1 83 ? -15.875 4.422 6.941 1 87.56 83 ASP B C 1
ATOM 2509 O O . ASP B 1 83 ? -16.422 3.408 7.383 1 87.56 83 ASP B O 1
ATOM 2513 N N . TRP B 1 84 ? -14.617 4.598 6.883 1 85.5 84 TRP B N 1
ATOM 2514 C CA . TRP B 1 84 ? -13.711 3.609 7.453 1 85.5 84 TRP B CA 1
ATOM 2515 C C . TRP B 1 84 ? -13.906 3.488 8.961 1 85.5 84 TRP B C 1
ATOM 2517 O O . TRP B 1 84 ? -14.023 2.379 9.492 1 85.5 84 TRP B O 1
ATOM 2527 N N . LEU B 1 85 ? -14.016 4.57 9.625 1 85.75 85 LEU B N 1
ATOM 2528 C CA . LEU B 1 85 ? -14.234 4.621 11.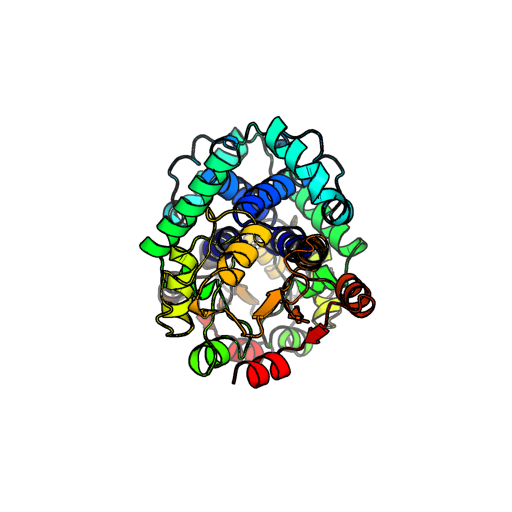062 1 85.75 85 LEU B CA 1
ATOM 2529 C C . LEU B 1 85 ? -15.539 3.934 11.445 1 85.75 85 LEU B C 1
ATOM 2531 O O . LEU B 1 85 ? -15.602 3.199 12.43 1 85.75 85 LEU B O 1
ATOM 2535 N N . GLU B 1 86 ? -16.484 4.152 10.664 1 88.56 86 GLU B N 1
ATOM 2536 C CA . GLU B 1 86 ? -17.828 3.66 10.953 1 88.56 86 GLU B CA 1
ATOM 2537 C C . GLU B 1 86 ? -17.938 2.162 10.688 1 88.56 86 GLU B C 1
ATOM 2539 O O . GLU B 1 86 ? -18.594 1.442 11.438 1 88.56 86 GLU B O 1
ATOM 2544 N N . ASN B 1 87 ? -17.25 1.713 9.664 1 86.75 87 ASN B N 1
ATOM 2545 C CA . ASN B 1 87 ? -17.5 0.349 9.203 1 86.75 87 ASN B CA 1
ATOM 2546 C C . ASN B 1 87 ? -16.391 -0.603 9.672 1 86.75 87 ASN B C 1
ATOM 2548 O O . ASN B 1 87 ? -16.594 -1.817 9.711 1 86.75 87 ASN B O 1
ATOM 2552 N N . ASP B 1 88 ? -15.281 -0.032 10.031 1 86.94 88 ASP B N 1
ATOM 2553 C CA . ASP B 1 88 ? -14.156 -0.864 10.445 1 86.94 88 ASP B CA 1
ATOM 2554 C C . ASP B 1 88 ? -13.18 -0.078 11.32 1 86.94 88 ASP B C 1
ATOM 2556 O O . ASP B 1 88 ? -12.023 0.124 10.953 1 86.94 88 ASP B O 1
ATOM 2560 N N . LEU B 1 89 ? -13.633 0.135 12.469 1 86.25 89 LEU B N 1
ATOM 2561 C CA . LEU B 1 89 ? -12.852 0.932 13.398 1 86.25 89 LEU B CA 1
ATOM 2562 C C . LEU B 1 89 ? -11.516 0.257 13.703 1 86.25 89 LEU B C 1
ATOM 2564 O O . LEU B 1 89 ? -10.469 0.913 13.703 1 86.25 89 LEU B O 1
ATOM 2568 N N . SER B 1 90 ? -11.57 -1.011 13.953 1 86 90 SER B N 1
ATOM 2569 C CA . SER B 1 90 ? -10.352 -1.75 14.281 1 86 90 SER B CA 1
ATOM 2570 C C . SER B 1 90 ? -9.344 -1.686 13.141 1 86 90 SER B C 1
ATOM 2572 O O . SER B 1 90 ? -8.141 -1.543 13.383 1 86 90 SER B O 1
ATOM 2574 N N . GLY B 1 91 ? -9.875 -1.769 11.945 1 84.25 91 GLY B N 1
ATOM 2575 C CA . GLY B 1 91 ? -9 -1.65 10.789 1 84.25 91 GLY B CA 1
ATOM 2576 C C . GLY B 1 91 ? -8.383 -0.273 10.648 1 84.25 91 GLY B C 1
ATOM 2577 O O . GLY B 1 91 ? -7.199 -0.148 10.312 1 84.25 91 GLY B O 1
ATOM 2578 N N . TRP B 1 92 ? -9.211 0.678 10.914 1 87.38 92 TRP B N 1
ATOM 2579 C CA . TRP B 1 92 ? -8.719 2.049 10.828 1 87.38 92 TRP B CA 1
ATOM 2580 C C . TRP B 1 92 ? -7.629 2.305 11.867 1 87.38 92 TRP B C 1
ATOM 2582 O O . TRP B 1 92 ? -6.594 2.9 11.555 1 87.38 92 TRP B O 1
ATOM 2592 N N . ILE B 1 93 ? -7.828 1.856 13.031 1 85.56 93 ILE B N 1
ATOM 2593 C CA . ILE B 1 93 ? -6.859 2.018 14.109 1 85.56 93 ILE B CA 1
ATOM 2594 C C . ILE B 1 93 ? -5.582 1.252 13.773 1 85.56 93 ILE B C 1
ATOM 2596 O O . ILE B 1 93 ? -4.477 1.772 13.938 1 85.56 93 ILE B O 1
ATOM 2600 N N . GLY B 1 94 ? -5.773 0.148 13.297 1 83.56 94 GLY B N 1
ATOM 2601 C CA . GLY B 1 94 ? -4.645 -0.708 12.977 1 83.56 94 GLY B CA 1
ATOM 2602 C C . GLY B 1 94 ? -3.764 -0.145 11.875 1 83.56 94 GLY B C 1
ATOM 2603 O O . GLY B 1 94 ? -2.58 -0.479 11.789 1 83.56 94 GLY B O 1
ATOM 2604 N N . ALA B 1 95 ? -4.328 0.7 11.094 1 84.88 95 ALA B N 1
ATOM 2605 C CA . ALA B 1 95 ? -3.582 1.287 9.984 1 84.88 95 ALA B CA 1
ATOM 2606 C C . ALA B 1 95 ? -2.771 2.496 10.438 1 84.88 95 ALA B C 1
ATOM 2608 O O . ALA B 1 95 ? -2.035 3.094 9.656 1 84.88 95 ALA B O 1
ATOM 2609 N N . ASN B 1 96 ? -2.883 2.805 11.68 1 87 96 ASN B N 1
ATOM 2610 C CA . ASN B 1 96 ? -2.176 3.951 12.242 1 87 96 ASN B CA 1
ATOM 2611 C C . ASN B 1 96 ? -1.266 3.539 13.398 1 87 96 ASN B C 1
ATOM 2613 O O . ASN B 1 96 ? -1.439 2.467 13.977 1 87 96 ASN B O 1
ATOM 2617 N N . ARG B 1 97 ? -0.247 4.32 13.57 1 85.94 97 ARG B N 1
ATOM 2618 C CA . ARG B 1 97 ? 0.673 4.07 14.68 1 85.94 97 ARG B CA 1
ATOM 2619 C C . ARG B 1 97 ? 1.271 5.375 15.195 1 85.94 97 ARG B C 1
ATOM 2621 O O . ARG B 1 97 ? 1.419 6.34 14.438 1 85.94 97 ARG B O 1
ATOM 2628 N N . PHE B 1 98 ? 1.542 5.281 16.5 1 88.69 98 PHE B N 1
ATOM 2629 C CA . PHE B 1 98 ? 2.316 6.367 17.078 1 88.69 98 PHE B CA 1
ATOM 2630 C C . PHE B 1 98 ? 3.795 6.008 17.156 1 88.69 98 PHE B C 1
ATOM 2632 O O . PHE B 1 98 ? 4.148 4.836 17.297 1 88.69 98 PHE B O 1
ATOM 2639 N N . TYR B 1 99 ? 4.59 7.043 16.984 1 88.5 99 TYR B N 1
ATOM 2640 C CA . TYR B 1 99 ? 6.004 6.809 17.266 1 88.5 99 TYR B CA 1
ATOM 2641 C C . TYR B 1 99 ? 6.211 6.434 18.719 1 88.5 99 TYR B C 1
ATOM 2643 O O . TYR B 1 99 ? 5.566 6.988 19.609 1 88.5 99 TYR B O 1
ATOM 2651 N N . PRO B 1 100 ? 7.07 5.484 18.891 1 85.5 100 PRO B N 1
ATOM 2652 C CA . PRO B 1 100 ? 7.281 5.016 20.25 1 85.5 100 PRO B CA 1
ATOM 2653 C C . PRO B 1 100 ? 7.574 6.156 21.234 1 85.5 100 PRO B C 1
ATOM 2655 O O . PRO B 1 100 ? 8.359 7.055 20.922 1 85.5 100 PRO B O 1
ATOM 2658 N N . GLY B 1 101 ? 6.848 6.129 22.375 1 83.81 101 GLY B N 1
ATOM 2659 C CA . GLY B 1 101 ? 7.117 7.098 23.422 1 83.81 101 GLY B CA 1
ATOM 2660 C C . GLY B 1 101 ? 6.285 8.359 23.312 1 83.81 101 GLY B C 1
ATOM 2661 O O . GLY B 1 101 ? 6.176 9.133 24.266 1 83.81 101 GLY B O 1
ATOM 2662 N N . THR B 1 102 ? 5.652 8.625 22.172 1 87 102 THR B N 1
ATOM 2663 C CA . THR B 1 102 ? 4.938 9.875 21.953 1 87 102 THR B CA 1
ATOM 2664 C C . THR B 1 102 ? 3.648 9.906 22.781 1 87 102 THR B C 1
ATOM 2666 O O . THR B 1 102 ? 3.283 10.945 23.328 1 87 102 THR B O 1
ATOM 2669 N N . ALA B 1 103 ? 3.012 8.789 22.828 1 85.62 103 ALA B N 1
ATOM 2670 C CA . ALA B 1 103 ? 1.789 8.719 23.625 1 85.62 103 ALA B CA 1
ATOM 2671 C C . ALA B 1 103 ? 2.082 8.969 25.109 1 85.62 103 ALA B C 1
ATOM 2673 O O . ALA B 1 103 ? 1.354 9.711 25.766 1 85.62 103 ALA B O 1
ATOM 2674 N N . ASP B 1 104 ? 3.094 8.359 25.578 1 83.88 104 ASP B N 1
ATOM 2675 C CA . ASP B 1 104 ? 3.49 8.539 26.969 1 83.88 104 ASP B CA 1
ATOM 2676 C C . ASP B 1 104 ? 3.887 9.984 27.234 1 83.88 104 ASP B C 1
ATOM 2678 O O . ASP B 1 104 ? 3.594 10.523 28.312 1 83.88 104 ASP B O 1
ATOM 2682 N N . ALA B 1 105 ? 4.566 10.547 26.281 1 83.38 105 ALA B N 1
ATOM 2683 C CA . ALA B 1 105 ? 4.98 11.938 26.422 1 83.38 105 ALA B CA 1
ATOM 2684 C C . ALA B 1 105 ? 3.768 12.859 26.547 1 83.38 105 ALA B C 1
ATOM 2686 O O . ALA B 1 105 ? 3.791 13.82 27.312 1 83.38 105 ALA B O 1
ATOM 2687 N N . LEU B 1 1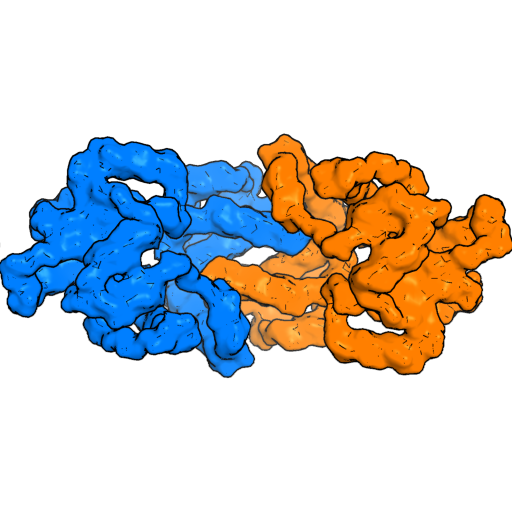06 ? 2.727 12.625 25.859 1 86.38 106 LEU B N 1
ATOM 2688 C CA . LEU B 1 106 ? 1.509 13.43 25.906 1 86.38 106 LEU B CA 1
ATOM 2689 C C . LEU B 1 106 ? 0.809 13.273 27.25 1 86.38 106 LEU B C 1
ATOM 2691 O O . LEU B 1 106 ? 0.282 14.242 27.797 1 86.38 106 LEU B O 1
ATOM 2695 N N . LYS B 1 107 ? 0.892 12.109 27.781 1 84.69 107 LYS B N 1
ATOM 2696 C CA . LYS B 1 107 ? 0.195 11.805 29.031 1 84.69 107 LYS B CA 1
ATOM 2697 C C . LYS B 1 107 ? 0.937 12.383 30.234 1 84.69 107 LYS B C 1
ATOM 2699 O O . LYS B 1 107 ? 0.313 12.812 31.203 1 84.69 107 LYS B O 1
ATOM 2704 N N . LEU B 1 108 ? 2.201 12.375 30.109 1 81.56 108 LEU B N 1
ATOM 2705 C CA . LEU B 1 108 ? 3.004 12.695 31.297 1 81.56 108 LEU B CA 1
ATOM 2706 C C . LEU B 1 108 ? 3.541 14.117 31.219 1 81.56 108 LEU B C 1
ATOM 2708 O O . LEU B 1 108 ? 4.289 14.555 32.094 1 81.56 108 LEU B O 1
ATOM 2712 N N . SER B 1 109 ? 3.066 14.75 30.203 1 83.56 109 SER B N 1
ATOM 2713 C CA . SER B 1 109 ? 3.594 16.109 30.047 1 83.56 109 SER B CA 1
ATOM 2714 C C . SER B 1 109 ? 3.111 17.016 31.156 1 83.56 109 SER B C 1
ATOM 2716 O O . SER B 1 109 ? 1.952 16.953 31.578 1 83.56 109 SER B O 1
ATOM 2718 N N . SER B 1 110 ? 4.094 17.781 31.656 1 82 110 SER B N 1
ATOM 2719 C CA . SER B 1 110 ? 3.756 18.781 32.656 1 82 110 SER B CA 1
ATOM 2720 C C . SER B 1 110 ? 3.391 20.125 32 1 82 110 SER B C 1
ATOM 2722 O O . SER B 1 110 ? 2.795 20.984 32.656 1 82 110 SER B O 1
ATOM 2724 N N . SER B 1 111 ? 3.682 20.25 30.875 1 83.75 111 SER B N 1
ATOM 2725 C CA . SER B 1 111 ? 3.398 21.469 30.125 1 83.75 111 SER B CA 1
ATOM 2726 C C . SER B 1 111 ? 2.061 21.375 29.391 1 83.75 111 SER B C 1
ATOM 2728 O O . SER B 1 111 ? 1.539 20.281 29.188 1 83.75 111 SER B O 1
ATOM 2730 N N . GLU B 1 112 ? 1.536 22.578 29.141 1 90 112 GLU B N 1
ATOM 2731 C CA . GLU B 1 112 ? 0.344 22.609 28.312 1 90 112 GLU B CA 1
ATOM 2732 C C . GLU B 1 112 ? 0.682 22.281 26.859 1 90 112 GLU B C 1
ATOM 2734 O O . GLU B 1 112 ? 1.64 22.828 26.297 1 90 112 GLU B O 1
ATOM 2739 N N . LEU B 1 113 ? -0.051 21.391 26.281 1 93.5 113 LEU B N 1
ATOM 2740 C CA . LEU B 1 113 ? 0.269 20.891 24.953 1 93.5 113 LEU B CA 1
ATOM 2741 C C . LEU B 1 113 ? -0.821 21.281 23.953 1 93.5 113 LEU B C 1
ATOM 2743 O O . LEU B 1 113 ? -2.006 21.297 24.297 1 93.5 113 LEU B O 1
ATOM 2747 N N . TYR B 1 114 ? -0.393 21.641 22.859 1 96.06 114 TYR B N 1
ATOM 2748 C CA . TYR B 1 114 ? -1.269 21.875 21.703 1 96.06 114 TYR B CA 1
ATOM 2749 C C . TYR B 1 114 ? -0.821 21.062 20.5 1 96.06 114 TYR B C 1
ATOM 2751 O O . TYR B 1 114 ? 0.373 20.812 20.328 1 96.06 114 TYR B O 1
ATOM 2759 N N . ILE B 1 115 ? -1.773 20.625 19.734 1 95.75 115 ILE B N 1
ATOM 2760 C CA . ILE B 1 115 ? -1.473 19.875 18.516 1 95.75 115 ILE B CA 1
ATOM 2761 C C . ILE B 1 115 ? -1.86 20.688 17.281 1 95.75 115 ILE B C 1
ATOM 2763 O O . ILE B 1 115 ? -3 21.156 17.172 1 95.75 115 ILE B O 1
ATOM 2767 N N . VAL B 1 116 ? -0.891 20.984 16.453 1 96.44 116 VAL B N 1
ATOM 2768 C CA . VAL B 1 116 ? -1.108 21.672 15.188 1 96.44 116 VAL B CA 1
ATOM 2769 C C . VAL B 1 116 ? -0.837 20.703 14.031 1 96.44 116 VAL B C 1
ATOM 2771 O O . VAL B 1 116 ? 0.305 20.297 13.82 1 96.44 116 VAL B O 1
ATOM 2774 N N . THR B 1 117 ? -1.843 20.266 13.281 1 94.19 117 THR B N 1
ATOM 2775 C CA . THR B 1 117 ? -1.729 19.203 12.297 1 94.19 117 THR B CA 1
ATOM 2776 C C . THR B 1 117 ? -2.553 19.531 11.047 1 94.19 117 THR B C 1
ATOM 2778 O O . THR B 1 117 ? -3.355 20.453 11.055 1 94.19 117 THR B O 1
ATOM 2781 N N . THR B 1 118 ? -2.217 18.875 9.93 1 89.44 118 THR B N 1
ATOM 2782 C CA . THR B 1 118 ? -3.004 19.016 8.711 1 89.44 118 THR B CA 1
ATOM 2783 C C . THR B 1 118 ? -4.145 18.016 8.688 1 89.44 118 THR B C 1
ATOM 2785 O O . THR B 1 118 ? -5 18.047 7.797 1 89.44 118 THR B O 1
ATOM 2788 N N . LYS B 1 119 ? -4.156 17.109 9.648 1 89.94 119 LYS B N 1
ATOM 2789 C CA . LYS B 1 119 ? -5.25 16.156 9.844 1 89.94 119 LYS B CA 1
ATOM 2790 C C . LYS B 1 119 ? -6.453 16.828 10.5 1 89.94 119 LYS B C 1
ATOM 2792 O O . LYS B 1 119 ? -6.293 17.719 11.328 1 89.94 119 LYS B O 1
ATOM 2797 N N . GLN B 1 120 ? -7.703 16.391 10.086 1 89.81 120 GLN B N 1
ATOM 2798 C CA . GLN B 1 120 ? -8.883 16.938 10.75 1 89.81 120 GLN B CA 1
ATOM 2799 C C . GLN B 1 120 ? -8.867 16.625 12.242 1 89.81 120 GLN B C 1
ATOM 2801 O O . GLN B 1 120 ? -8.484 15.523 12.648 1 89.81 120 GLN B O 1
ATOM 2806 N N . SER B 1 121 ? -9.344 17.547 13 1 93.69 121 SER B N 1
ATOM 2807 C CA . SER B 1 121 ? -9.266 17.469 14.453 1 93.69 121 SER B CA 1
ATOM 2808 C C . SER B 1 121 ? -9.984 16.219 14.977 1 93.69 121 SER B C 1
ATOM 2810 O O . SER B 1 121 ? -9.516 15.57 15.914 1 93.69 121 SER B O 1
ATOM 2812 N N . ARG B 1 122 ? -11.125 15.969 14.375 1 91.69 122 ARG B N 1
ATOM 2813 C CA . ARG B 1 122 ? -11.922 14.844 14.844 1 91.69 122 ARG B CA 1
ATOM 2814 C C . ARG B 1 122 ? -11.148 13.531 14.703 1 91.69 122 ARG B C 1
ATOM 2816 O O . ARG B 1 122 ? -11.234 12.656 15.562 1 91.69 122 ARG B O 1
ATOM 2823 N N . PHE B 1 123 ? -10.398 13.367 13.664 1 91.5 123 PHE B N 1
ATOM 2824 C CA . PHE B 1 123 ? -9.617 12.148 13.453 1 91.5 123 PHE B CA 1
ATOM 2825 C C . PHE B 1 123 ? -8.414 12.109 14.391 1 91.5 123 PHE B C 1
ATOM 2827 O O . PHE B 1 123 ? -8.055 11.047 14.898 1 91.5 123 PHE B O 1
ATOM 2834 N N . THR B 1 124 ? -7.805 13.242 14.57 1 93.19 124 THR B N 1
ATOM 2835 C CA . THR B 1 124 ? -6.695 13.328 15.516 1 93.19 124 THR B CA 1
ATOM 2836 C C . THR B 1 124 ? -7.152 12.938 16.922 1 93.19 124 THR B C 1
ATOM 2838 O O . THR B 1 124 ? -6.5 12.133 17.578 1 93.19 124 THR B O 1
ATOM 2841 N N . GLY B 1 125 ? -8.258 13.461 17.312 1 93.25 125 GLY B N 1
ATOM 2842 C CA . GLY B 1 125 ? -8.805 13.117 18.625 1 93.25 125 GLY B CA 1
ATOM 2843 C C . GLY B 1 125 ? -9.133 11.641 18.766 1 93.25 125 GLY B C 1
ATOM 2844 O O . GLY B 1 125 ? -8.844 11.031 19.797 1 93.25 125 GLY B O 1
ATOM 2845 N N . ALA B 1 126 ? -9.68 11.094 17.734 1 91.12 126 ALA B N 1
ATOM 2846 C CA . ALA B 1 126 ? -10.047 9.68 17.75 1 91.12 126 ALA B CA 1
ATOM 2847 C C . ALA B 1 126 ? -8.812 8.789 17.875 1 91.12 126 ALA B C 1
ATOM 2849 O O . ALA B 1 126 ? -8.828 7.797 18.609 1 91.12 126 ALA B O 1
ATOM 2850 N N . LEU B 1 127 ? -7.785 9.133 17.141 1 91.69 127 LEU B N 1
ATOM 2851 C CA . LEU B 1 127 ? -6.555 8.352 17.203 1 91.69 127 LEU B CA 1
ATOM 2852 C C . LEU B 1 127 ? -5.934 8.422 18.594 1 91.69 127 LEU B C 1
ATOM 2854 O O . LEU B 1 127 ? -5.48 7.41 19.125 1 91.69 127 LEU B O 1
ATOM 2858 N N . LEU B 1 128 ? -5.938 9.633 19.141 1 93.5 128 LEU B N 1
ATOM 2859 C CA . LEU B 1 128 ? -5.375 9.805 20.469 1 93.5 128 LEU B CA 1
ATOM 2860 C C . LEU B 1 128 ? -6.148 8.992 21.5 1 93.5 128 LEU B C 1
ATOM 2862 O O . LEU B 1 128 ? -5.555 8.336 22.359 1 93.5 128 LEU B O 1
ATOM 2866 N N . LYS B 1 129 ? -7.383 8.969 21.344 1 93.12 129 LYS B N 1
ATOM 2867 C CA . LYS B 1 129 ? -8.242 8.266 22.297 1 93.12 129 LYS B CA 1
ATOM 2868 C C . LYS B 1 129 ? -8.109 6.754 22.125 1 93.12 129 LYS B C 1
ATOM 2870 O O . LYS B 1 129 ? -7.891 6.031 23.094 1 93.12 129 LYS B O 1
ATOM 2875 N N . GLU B 1 130 ? -8.164 6.289 20.922 1 89.75 130 GLU B N 1
ATOM 2876 C CA . GLU B 1 130 ? -8.258 4.855 20.656 1 89.75 130 GLU B CA 1
ATOM 2877 C C . GLU B 1 130 ? -6.887 4.188 20.703 1 89.75 130 GLU B C 1
ATOM 2879 O O . GLU B 1 130 ? -6.766 3.029 21.094 1 89.75 130 GLU B O 1
ATOM 2884 N N . LEU B 1 131 ? -5.898 4.891 20.266 1 87.75 131 LEU B N 1
ATOM 2885 C CA . LEU B 1 131 ? -4.578 4.281 20.156 1 87.75 131 LEU B CA 1
ATOM 2886 C C . LEU B 1 131 ? -3.74 4.57 21.406 1 87.75 131 LEU B C 1
ATOM 2888 O O . LEU B 1 131 ? -2.959 3.723 21.844 1 87.75 131 LEU B O 1
ATOM 2892 N N . ALA B 1 132 ? -3.863 5.727 21.891 1 87.81 132 ALA B N 1
ATOM 2893 C CA . ALA B 1 132 ? -2.99 6.133 22.984 1 87.81 132 ALA B CA 1
ATOM 2894 C C . ALA B 1 132 ? -3.75 6.16 24.312 1 87.81 132 ALA B C 1
ATOM 2896 O O . ALA B 1 132 ? -3.145 6.262 25.375 1 87.81 132 ALA B O 1
ATOM 2897 N N . GLY B 1 133 ? -5.047 6.098 24.266 1 89.94 133 GLY B N 1
ATOM 2898 C CA . GLY B 1 133 ? -5.844 6.207 25.484 1 89.94 133 GLY B CA 1
ATOM 2899 C C . GLY B 1 133 ? -5.832 7.602 26.078 1 89.94 133 GLY B C 1
ATOM 2900 O O . GLY B 1 133 ? -5.922 7.762 27.297 1 89.94 133 GLY B O 1
ATOM 2901 N N . VAL B 1 134 ? -5.617 8.555 25.312 1 91.25 134 VAL B N 1
ATOM 2902 C CA . VAL B 1 134 ? -5.543 9.938 25.766 1 91.25 134 VAL B CA 1
ATOM 2903 C C . VAL B 1 134 ? -6.777 10.703 25.297 1 91.25 134 VAL B C 1
ATOM 2905 O O . VAL B 1 134 ? -7.051 10.781 24.094 1 91.25 134 VAL B O 1
ATOM 2908 N N . ASP B 1 135 ? -7.508 11.195 26.234 1 92.25 135 ASP B N 1
ATOM 2909 C CA . ASP B 1 135 ? -8.617 12.086 25.906 1 92.25 135 ASP B CA 1
ATOM 2910 C C . ASP B 1 135 ? -8.141 13.531 25.797 1 92.25 135 ASP B C 1
ATOM 2912 O O . ASP B 1 135 ? -8.367 14.336 26.703 1 92.25 135 ASP B O 1
ATOM 2916 N N . PHE B 1 136 ? -7.562 13.875 24.703 1 93.69 136 PHE B N 1
ATOM 2917 C CA . PHE B 1 136 ? -6.961 15.188 24.469 1 93.69 136 PHE B CA 1
ATOM 2918 C C . PHE B 1 136 ? -8.031 16.234 24.203 1 93.69 136 PHE B C 1
ATOM 2920 O O . PHE B 1 136 ? -8.961 15.992 23.422 1 93.69 136 PHE B O 1
ATOM 2927 N N . PRO B 1 137 ? -7.992 17.328 24.859 1 93.94 137 PRO B N 1
ATOM 2928 C CA . PRO B 1 137 ? -9.016 18.359 24.656 1 93.94 137 PRO B CA 1
ATOM 2929 C C . PRO B 1 137 ? -9.094 18.828 23.219 1 93.94 137 PRO B C 1
ATOM 2931 O O . PRO B 1 137 ? -8.102 19.297 22.656 1 93.94 137 PRO B O 1
ATOM 2934 N N . SER B 1 138 ? -10.297 18.797 22.656 1 95 138 SER B N 1
ATOM 2935 C CA . SER B 1 138 ? -10.5 19.125 21.25 1 95 138 SER B CA 1
ATOM 2936 C C . SER B 1 138 ? -10.148 20.578 20.953 1 95 138 SER B C 1
ATOM 2938 O O . SER B 1 138 ? -9.703 20.906 19.859 1 95 138 SER B O 1
ATOM 2940 N N . GLU B 1 139 ? -10.281 21.453 21.906 1 95 139 GLU B N 1
ATOM 2941 C CA . GLU B 1 139 ? -10.039 22.875 21.719 1 95 139 GLU B CA 1
ATOM 2942 C C . GLU B 1 139 ? -8.539 23.172 21.578 1 95 139 GLU B C 1
ATOM 2944 O O . GLU B 1 139 ? -8.148 24.25 21.156 1 95 139 GLU B O 1
ATOM 2949 N N . ARG B 1 140 ? -7.727 22.156 21.891 1 96.31 140 ARG B N 1
ATOM 2950 C CA . ARG B 1 140 ? -6.281 22.344 21.797 1 96.31 140 ARG B CA 1
ATOM 2951 C C . ARG B 1 140 ? -5.719 21.609 20.578 1 96.31 140 ARG B C 1
ATOM 2953 O O . ARG B 1 140 ? -4.5 21.484 20.438 1 96.31 140 ARG B O 1
ATOM 2960 N N . ILE B 1 141 ? -6.598 21.094 19.781 1 96.88 141 ILE B N 1
ATOM 2961 C CA . ILE B 1 141 ? -6.207 20.484 18.5 1 96.88 141 ILE B CA 1
ATOM 2962 C C . ILE B 1 141 ? -6.555 21.438 17.359 1 96.88 141 ILE B C 1
ATOM 2964 O O . ILE B 1 141 ? -7.73 21.672 17.078 1 96.88 141 ILE B O 1
ATOM 2968 N N . TYR B 1 142 ? -5.512 21.984 16.781 1 97.62 142 TYR B N 1
ATOM 2969 C CA . TYR B 1 142 ? -5.66 22.797 15.586 1 97.62 142 TYR B CA 1
ATOM 2970 C C . TYR B 1 142 ? -5.402 21.984 14.32 1 97.62 142 TYR B C 1
ATOM 2972 O O . TYR B 1 142 ? -4.25 21.828 13.906 1 97.62 142 TYR B O 1
ATOM 2980 N N . GLY B 1 143 ? -6.477 21.547 13.766 1 95.06 143 GLY B N 1
ATOM 2981 C CA . GLY B 1 143 ? -6.395 20.656 12.625 1 95.06 143 GLY B CA 1
ATOM 2982 C C . GLY B 1 143 ? -6.711 21.328 11.305 1 95.06 143 GLY B C 1
ATOM 2983 O O . GLY B 1 143 ? -6.656 22.562 11.211 1 95.06 143 GLY B O 1
ATOM 2984 N N . LEU B 1 144 ? -6.996 20.453 10.32 1 91.44 144 LEU B N 1
ATOM 2985 C CA . LEU B 1 144 ? -7.328 20.922 8.984 1 91.44 144 LEU B CA 1
ATOM 2986 C C . LEU B 1 144 ? -8.461 21.938 9.031 1 91.44 144 LEU B C 1
ATOM 2988 O O . LEU B 1 144 ? -9.477 21.719 9.688 1 91.44 144 LEU B O 1
ATOM 2992 N N . GLY B 1 145 ? -8.273 23.062 8.391 1 89.56 145 GLY B N 1
ATOM 2993 C CA . GLY B 1 145 ? -9.297 24.094 8.367 1 89.56 145 GLY B CA 1
ATOM 2994 C C . GLY B 1 145 ? -8.977 25.281 9.266 1 89.56 145 GLY B C 1
ATOM 2995 O O . GLY B 1 145 ? -9.602 26.328 9.156 1 89.56 145 GLY B O 1
ATOM 2996 N N . THR B 1 146 ? -7.988 25.156 10.133 1 92.94 146 THR B N 1
ATOM 2997 C CA . THR B 1 146 ? -7.68 26.219 11.078 1 92.94 146 THR B CA 1
ATOM 2998 C C . THR B 1 146 ? -6.688 27.203 10.477 1 92.94 146 THR B C 1
ATOM 3000 O O . THR B 1 146 ? -6.332 28.203 11.117 1 92.94 146 THR B O 1
ATOM 3003 N N . GLY B 1 147 ? -6.281 27 9.227 1 90.31 147 GLY B N 1
ATOM 3004 C CA . GLY B 1 147 ? -5.34 27.891 8.562 1 90.31 147 GLY B CA 1
ATOM 3005 C C . GLY B 1 147 ? -3.912 27.375 8.602 1 90.31 147 GLY B C 1
ATOM 3006 O O . GLY B 1 147 ? -3.646 26.297 9.109 1 90.31 147 GLY B O 1
ATOM 3007 N N . PRO B 1 148 ? -2.986 28.234 8 1 93.19 148 PRO B N 1
ATOM 3008 C CA . PRO B 1 148 ? -1.574 27.844 8.016 1 93.19 148 PRO B CA 1
ATOM 3009 C C . PRO B 1 148 ? -1.006 27.734 9.422 1 93.19 148 PRO B C 1
ATOM 3011 O O . PRO B 1 148 ? -1.414 28.484 10.32 1 93.19 148 PRO B O 1
ATOM 3014 N N . LYS B 1 149 ? -0.037 26.859 9.57 1 95.44 149 LYS B N 1
ATOM 3015 C CA . LYS B 1 149 ? 0.533 26.609 10.891 1 95.44 149 LYS B CA 1
ATOM 3016 C C . LYS B 1 149 ? 1.133 27.891 11.477 1 95.44 149 LYS B C 1
ATOM 3018 O O . LYS B 1 149 ? 1.038 28.125 12.688 1 95.44 149 LYS B O 1
ATOM 3023 N N . VAL B 1 150 ? 1.695 28.688 10.641 1 96.44 150 VAL B N 1
ATOM 3024 C CA . VAL B 1 150 ? 2.295 29.953 11.086 1 96.44 150 VAL B CA 1
ATOM 3025 C C . VAL B 1 150 ? 1.237 30.812 11.773 1 96.44 150 VAL B C 1
ATOM 3027 O O . VAL B 1 150 ? 1.493 31.391 12.828 1 96.44 150 VAL B O 1
ATOM 3030 N N . LYS B 1 151 ? 0.088 30.891 11.227 1 96.56 151 LYS B N 1
ATOM 3031 C CA . LYS B 1 151 ? -0.996 31.688 11.789 1 96.56 151 LYS B CA 1
ATOM 3032 C C . LYS B 1 151 ? -1.475 31.109 13.117 1 96.56 151 LYS B C 1
ATOM 3034 O O . LYS B 1 151 ? -1.809 31.859 14.039 1 96.56 151 LYS B O 1
ATOM 3039 N N . VAL B 1 152 ? -1.529 29.828 13.156 1 97.56 152 VAL B N 1
ATOM 3040 C CA . VAL B 1 152 ? -1.942 29.172 14.383 1 97.56 152 VAL B CA 1
ATOM 3041 C C . VAL B 1 152 ? -0.947 29.469 15.5 1 97.56 152 VAL B C 1
ATOM 3043 O O . VAL B 1 152 ? -1.345 29.766 16.625 1 97.56 152 VAL B O 1
ATOM 3046 N N . LEU B 1 153 ? 0.364 29.438 15.203 1 98.06 153 LEU B N 1
ATOM 3047 C CA . LEU B 1 153 ? 1.392 29.734 16.188 1 98.06 153 LEU B CA 1
ATOM 3048 C C . LEU B 1 153 ? 1.276 31.172 16.688 1 98.06 153 LEU B C 1
ATOM 3050 O O . LEU B 1 153 ? 1.445 31.438 17.875 1 98.06 153 LEU B O 1
ATOM 3054 N N . GLN B 1 154 ? 0.916 32.062 15.773 1 97.25 154 GLN B N 1
ATOM 3055 C CA . GLN B 1 154 ? 0.715 33.438 16.156 1 97.25 154 GLN B CA 1
ATOM 3056 C C . GLN B 1 154 ? -0.459 33.594 17.125 1 97.25 154 GLN B C 1
ATOM 3058 O O . GLN B 1 154 ? -0.368 34.312 18.109 1 97.25 154 GLN B O 1
ATOM 3063 N N . GLN B 1 155 ? -1.5 32.906 16.781 1 96.81 155 GLN B N 1
ATOM 3064 C CA . GLN B 1 155 ? -2.682 32.938 17.641 1 96.81 155 GLN B CA 1
ATOM 3065 C C . GLN B 1 155 ? -2.365 32.406 19.031 1 96.81 155 GLN B C 1
ATOM 3067 O O . GLN B 1 155 ? -2.775 32.969 20.031 1 96.81 155 GLN B O 1
ATOM 3072 N N . LEU B 1 156 ? -1.641 31.312 19.078 1 97.12 156 LEU B N 1
ATOM 3073 C CA . LEU B 1 156 ? -1.286 30.688 20.344 1 97.12 156 LEU B CA 1
ATOM 3074 C C . LEU B 1 156 ? -0.381 31.609 21.156 1 97.12 156 LEU B C 1
ATOM 3076 O O . LEU B 1 156 ? -0.539 31.719 22.375 1 97.12 156 LEU B O 1
ATOM 3080 N N . GLN B 1 157 ? 0.532 32.219 20.531 1 96.75 157 GLN B N 1
ATOM 3081 C CA . GLN B 1 157 ? 1.469 33.125 21.188 1 96.75 157 GLN B CA 1
ATOM 3082 C C . GLN B 1 157 ? 0.738 34.312 21.844 1 96.75 157 GLN B C 1
ATOM 3084 O O . GLN B 1 157 ? 1.169 34.812 22.875 1 96.75 157 GLN B O 1
ATOM 3089 N N . GLU B 1 158 ? -0.356 34.719 21.281 1 96.19 158 GLU B N 1
ATOM 3090 C CA . GLU B 1 158 ? -1.07 35.906 21.719 1 96.19 158 GLU B CA 1
ATOM 3091 C C . GLU B 1 158 ? -2.029 35.594 22.859 1 96.19 158 GLU B C 1
ATOM 3093 O O . GLU B 1 158 ? -2.553 36.5 23.5 1 96.19 158 GLU B O 1
ATOM 3098 N N . MET B 1 159 ? -2.209 34.375 23.109 1 95.81 159 MET B N 1
ATOM 3099 C CA . MET B 1 159 ? -3.109 34 24.203 1 95.81 159 MET B CA 1
ATOM 3100 C C . MET B 1 159 ? -2.584 34.531 25.531 1 95.81 159 MET B C 1
ATOM 3102 O O . MET B 1 159 ? -1.386 34.438 25.812 1 95.81 159 MET B O 1
ATOM 3106 N N . PRO B 1 160 ? -3.42 34.969 26.375 1 95.44 160 PRO B N 1
ATOM 3107 C CA . PRO B 1 160 ? -3.002 35.531 27.656 1 95.44 160 PRO B CA 1
ATOM 3108 C C . PRO B 1 160 ? -2.262 34.531 28.531 1 95.44 160 PRO B C 1
ATOM 3110 O O . PRO B 1 160 ? -1.282 34.875 29.188 1 95.44 160 PRO B O 1
ATOM 3113 N N . GLN B 1 161 ? -2.68 33.344 28.516 1 93.12 161 GLN B N 1
ATOM 3114 C CA . GLN B 1 161 ? -2.088 32.312 29.391 1 93.12 161 GLN B CA 1
ATOM 3115 C C . GLN B 1 161 ? -0.678 31.953 28.922 1 93.12 161 GLN B C 1
ATOM 3117 O O . GLN B 1 161 ? 0.073 31.297 29.656 1 93.12 161 GLN B O 1
ATOM 3122 N N . HIS B 1 162 ? -0.333 32.438 27.75 1 94.69 162 HIS B N 1
ATOM 3123 C CA . HIS B 1 162 ? 0.98 32.094 27.219 1 94.69 162 HIS B CA 1
ATOM 3124 C C . HIS B 1 162 ? 1.957 33.25 27.344 1 94.69 162 HIS B C 1
ATOM 3126 O O . HIS B 1 162 ? 3.125 33.125 26.969 1 94.69 162 HIS B O 1
ATOM 3132 N N . GLN B 1 163 ? 1.459 34.344 27.891 1 92.69 163 GLN B N 1
ATOM 3133 C CA . GLN B 1 163 ? 2.33 35.5 28.062 1 92.69 163 GLN B CA 1
ATOM 3134 C C . GLN B 1 163 ? 3.451 35.188 29.047 1 92.69 163 GLN B C 1
ATOM 3136 O O . GLN B 1 163 ? 3.203 34.688 30.141 1 92.69 163 GLN B O 1
ATOM 3141 N N . GLY B 1 164 ? 4.668 35.469 28.625 1 90.88 164 GLY B N 1
ATOM 3142 C CA . GLY B 1 164 ? 5.816 35.281 29.484 1 90.88 164 GLY B CA 1
ATOM 3143 C C . GLY B 1 164 ? 6.348 33.844 29.453 1 90.88 164 GLY B C 1
ATOM 3144 O O . GLY B 1 164 ? 7.379 33.562 30.062 1 90.88 164 GLY B O 1
ATOM 3145 N N . LEU B 1 165 ? 5.695 32.969 28.781 1 92.81 165 LEU B N 1
ATOM 3146 C CA . LEU B 1 165 ? 6.137 31.594 28.703 1 92.81 165 LEU B CA 1
ATOM 3147 C C . LEU B 1 165 ? 7.035 31.375 27.484 1 92.81 165 LEU B C 1
ATOM 3149 O O . LEU B 1 165 ? 6.973 32.125 26.516 1 92.81 165 LEU B O 1
ATOM 3153 N N . THR B 1 166 ? 7.785 30.375 27.656 1 93.19 166 THR B N 1
ATOM 3154 C CA . THR B 1 166 ? 8.547 29.922 26.5 1 93.19 166 THR B CA 1
ATOM 3155 C C . THR B 1 166 ? 7.73 28.938 25.656 1 93.19 166 THR B C 1
ATOM 3157 O O . THR B 1 166 ? 7.207 27.953 26.188 1 93.19 166 THR B O 1
ATOM 3160 N N . LEU B 1 167 ? 7.621 29.219 24.406 1 96.06 167 LEU B N 1
ATOM 3161 C CA . LEU B 1 167 ? 6.832 28.391 23.516 1 96.06 167 LEU B CA 1
ATOM 3162 C C . LEU B 1 167 ? 7.73 27.531 22.641 1 96.06 167 LEU B C 1
ATOM 3164 O O . LEU B 1 167 ? 8.781 27.984 22.188 1 96.06 167 LEU B O 1
ATOM 3168 N N . HIS B 1 168 ? 7.387 26.25 22.469 1 95.5 168 HIS B N 1
ATOM 3169 C CA . HIS B 1 168 ? 8.141 25.266 21.703 1 95.5 168 HIS B CA 1
ATOM 3170 C C . HIS B 1 168 ? 7.309 24.688 20.562 1 95.5 168 HIS B C 1
ATOM 3172 O O . HIS B 1 168 ? 6.125 24.391 20.734 1 95.5 168 HIS B O 1
ATOM 3178 N N . PHE B 1 169 ? 7.934 24.672 19.375 1 97.5 169 PHE B N 1
ATOM 3179 C CA . PHE B 1 169 ? 7.273 24.094 18.219 1 97.5 169 PHE B CA 1
ATOM 3180 C C . PHE B 1 169 ? 8.078 22.906 17.672 1 97.5 169 PHE B C 1
ATOM 3182 O O . PHE B 1 169 ? 9.211 23.078 17.219 1 97.5 169 PHE B O 1
ATOM 3189 N N . VAL B 1 170 ? 7.441 21.703 17.75 1 95.31 170 VAL B N 1
ATOM 3190 C CA . VAL B 1 170 ? 8.078 20.469 17.281 1 95.31 170 VAL B CA 1
ATOM 3191 C C . VAL B 1 170 ? 7.441 20.016 15.977 1 95.31 170 VAL B C 1
ATOM 3193 O O . VAL B 1 170 ? 6.219 19.875 15.883 1 95.31 170 VAL B O 1
ATOM 3196 N N . GLU B 1 171 ? 8.219 19.797 15 1 95.62 171 GLU B N 1
ATOM 3197 C CA . GLU B 1 171 ? 7.762 19.516 13.641 1 95.62 171 GLU B CA 1
ATOM 3198 C C . GLU B 1 171 ? 8.656 18.484 12.961 1 95.62 171 GLU B C 1
ATOM 3200 O O . GLU B 1 171 ? 9.836 18.375 13.289 1 95.62 171 GLU B O 1
ATOM 3205 N N . ASP B 1 172 ? 8.039 17.688 12.023 1 94.06 172 ASP B N 1
ATOM 3206 C CA . ASP B 1 172 ? 8.859 16.734 11.289 1 94.06 172 ASP B CA 1
ATOM 3207 C C . ASP B 1 172 ? 9.141 17.219 9.867 1 94.06 172 ASP B C 1
ATOM 3209 O O . ASP B 1 172 ? 9.82 16.547 9.094 1 94.06 172 ASP B O 1
ATOM 3213 N N . ARG B 1 173 ? 8.633 18.391 9.523 1 93.06 173 ARG B N 1
ATOM 3214 C CA . ARG B 1 173 ? 8.867 18.922 8.188 1 93.06 173 ARG B CA 1
ATOM 3215 C C . ARG B 1 173 ? 9.742 20.172 8.25 1 93.06 173 ARG B C 1
ATOM 3217 O O . ARG B 1 173 ? 9.328 21.203 8.797 1 93.06 173 ARG B O 1
ATOM 3224 N N . LEU B 1 174 ? 10.891 20.141 7.609 1 94.88 174 LEU B N 1
ATOM 3225 C CA . LEU B 1 174 ? 11.828 21.25 7.621 1 94.88 174 LEU B CA 1
ATOM 3226 C C . LEU B 1 174 ? 11.211 22.484 6.949 1 94.88 174 LEU B C 1
ATOM 3228 O O . LEU B 1 174 ? 11.398 23.609 7.418 1 94.88 174 LEU B O 1
ATOM 3232 N N . ALA B 1 175 ? 10.508 22.281 5.871 1 91.5 175 ALA B N 1
ATOM 3233 C CA . ALA B 1 175 ? 9.891 23.375 5.141 1 91.5 175 ALA B CA 1
ATOM 3234 C C . ALA B 1 175 ? 8.961 24.188 6.047 1 91.5 175 ALA B C 1
ATOM 3236 O O . ALA B 1 175 ? 8.898 25.406 5.945 1 91.5 175 ALA B O 1
ATOM 3237 N N . THR B 1 176 ? 8.266 23.516 6.891 1 94.5 176 THR B N 1
ATOM 3238 C CA . THR B 1 176 ? 7.363 24.188 7.828 1 94.5 176 THR B CA 1
ATOM 3239 C C . THR B 1 176 ? 8.148 25.047 8.812 1 94.5 176 THR B C 1
ATOM 3241 O O . THR B 1 176 ? 7.773 26.188 9.078 1 94.5 176 THR B O 1
ATOM 3244 N N . LEU B 1 177 ? 9.211 24.531 9.32 1 97.38 177 LEU B N 1
ATOM 3245 C CA . LEU B 1 177 ? 10.039 25.281 10.258 1 97.38 177 LEU B CA 1
ATOM 3246 C C . LEU B 1 177 ? 10.648 26.5 9.586 1 97.38 177 LEU B C 1
ATOM 3248 O O . LEU B 1 177 ? 10.719 27.578 10.188 1 97.38 177 LEU B O 1
ATOM 3252 N N . LYS B 1 178 ? 11.023 26.344 8.367 1 96.75 178 LYS B N 1
ATOM 3253 C CA . LYS B 1 178 ? 11.578 27.469 7.625 1 96.75 178 LYS B CA 1
ATOM 3254 C C . LYS B 1 178 ? 10.547 28.578 7.453 1 96.75 178 LYS B C 1
ATOM 3256 O O . LYS B 1 178 ? 10.883 29.766 7.531 1 96.75 178 LYS B O 1
ATOM 3261 N N . ASN B 1 179 ? 9.383 28.25 7.227 1 96.06 179 ASN B N 1
ATOM 3262 C CA . ASN B 1 179 ? 8.305 29.234 7.121 1 96.06 179 ASN B CA 1
ATOM 3263 C C . ASN B 1 179 ? 8.094 29.984 8.438 1 96.06 179 ASN B C 1
ATOM 3265 O O . ASN B 1 179 ? 7.785 31.172 8.438 1 96.06 179 ASN B O 1
ATOM 3269 N N . VAL B 1 180 ? 8.227 29.281 9.484 1 97.5 180 VAL B N 1
ATOM 3270 C CA . VAL B 1 180 ? 8.078 29.891 10.797 1 97.5 180 VAL B CA 1
ATOM 3271 C C . VAL B 1 180 ? 9.211 30.891 11.031 1 97.5 180 VAL B C 1
ATOM 3273 O O . VAL B 1 180 ? 8.992 31.984 11.547 1 97.5 180 VAL B O 1
ATOM 3276 N N . ILE B 1 181 ? 10.367 30.531 10.641 1 97.38 181 ILE B N 1
ATOM 3277 C CA . ILE B 1 181 ? 11.547 31.359 10.828 1 97.38 181 ILE B CA 1
ATOM 3278 C C . ILE B 1 181 ? 11.398 32.656 10.047 1 97.38 181 ILE B C 1
ATOM 3280 O O . ILE B 1 181 ? 11.844 33.719 10.5 1 97.38 181 ILE B O 1
ATOM 3284 N N . LYS B 1 182 ? 10.75 32.594 8.969 1 96.5 182 LYS B N 1
ATOM 3285 C CA . LYS B 1 182 ? 10.562 33.75 8.117 1 96.5 182 LYS B CA 1
ATOM 3286 C C . LYS B 1 182 ? 9.625 34.781 8.758 1 96.5 182 LYS B C 1
ATOM 3288 O O . LYS B 1 182 ? 9.578 35.938 8.344 1 96.5 182 LYS B O 1
ATOM 3293 N N . GLU B 1 183 ? 8.906 34.406 9.734 1 96.06 183 GLU B N 1
ATOM 3294 C CA . GLU B 1 183 ? 7.961 35.312 10.43 1 96.06 183 GLU B CA 1
ATOM 3295 C C . GLU B 1 183 ? 8.586 35.906 11.68 1 96.06 183 GLU B C 1
ATOM 3297 O O . GLU B 1 183 ? 8.547 35.312 12.75 1 96.06 183 GLU B O 1
ATOM 3302 N N . PRO B 1 184 ? 8.891 37.156 11.656 1 95.38 184 PRO B N 1
ATOM 3303 C CA . PRO B 1 184 ? 9.57 37.781 12.781 1 95.38 184 PRO B CA 1
ATOM 3304 C C . PRO B 1 184 ? 8.758 37.719 14.078 1 95.38 184 PRO B C 1
ATOM 3306 O O . PRO B 1 184 ? 9.336 37.625 15.164 1 95.38 184 PRO B O 1
ATOM 3309 N N . ALA B 1 185 ? 7.512 37.781 13.914 1 94.5 185 ALA B N 1
ATOM 3310 C CA . ALA B 1 185 ? 6.645 37.75 15.094 1 94.5 185 ALA B CA 1
ATOM 3311 C C . ALA B 1 185 ? 6.848 36.469 15.898 1 94.5 185 ALA B C 1
ATOM 3313 O O . ALA B 1 185 ? 6.52 36.438 17.094 1 94.5 185 ALA B O 1
ATOM 3314 N N . LEU B 1 186 ? 7.492 35.469 15.305 1 97.19 186 LEU B N 1
ATOM 3315 C CA . LEU B 1 186 ? 7.633 34.188 15.961 1 97.19 186 LEU B CA 1
ATOM 3316 C C . LEU B 1 186 ? 9.086 33.906 16.344 1 97.19 186 LEU B C 1
ATOM 3318 O O . LEU B 1 186 ? 9.484 32.781 16.531 1 97.19 186 LEU B O 1
ATOM 3322 N N . ASP B 1 187 ? 9.812 34.906 16.531 1 94.75 187 ASP B N 1
ATOM 3323 C CA . ASP B 1 187 ? 11.242 34.812 16.766 1 94.75 187 ASP B CA 1
ATOM 3324 C C . ASP B 1 187 ? 11.531 34.219 18.156 1 94.75 187 ASP B C 1
ATOM 3326 O O . ASP B 1 187 ? 12.609 33.688 18.375 1 94.75 187 ASP B O 1
ATOM 3330 N N . LYS B 1 188 ? 10.648 34.281 19.031 1 93.81 188 LYS B N 1
ATOM 3331 C CA . LYS B 1 188 ? 10.891 33.875 20.406 1 93.81 188 LYS B CA 1
ATOM 3332 C C . LYS B 1 188 ? 10.578 32.375 20.578 1 93.81 188 LYS B C 1
ATOM 3334 O O . LYS B 1 188 ? 10.836 31.797 21.641 1 93.81 188 LYS B O 1
ATOM 3339 N N . TRP B 1 189 ? 10.016 31.719 19.562 1 97.06 189 TRP B N 1
ATOM 3340 C CA . TRP B 1 189 ? 9.695 30.297 19.641 1 97.06 189 TRP B CA 1
ATOM 3341 C C . TRP B 1 189 ? 10.961 29.438 19.547 1 97.06 189 TRP B C 1
ATOM 3343 O O . TRP B 1 189 ? 11.867 29.75 18.766 1 97.06 189 TRP B O 1
ATOM 3353 N N . ASN B 1 190 ? 11.055 28.453 20.375 1 96.56 190 ASN B N 1
ATOM 3354 C CA . ASN B 1 190 ? 12.055 27.406 20.156 1 96.56 190 ASN B CA 1
ATOM 3355 C C . ASN B 1 190 ? 11.57 26.375 19.141 1 96.56 190 ASN B C 1
ATOM 3357 O O . ASN B 1 190 ? 10.5 25.797 19.297 1 96.56 190 ASN B O 1
ATOM 3361 N N . LEU B 1 191 ? 12.367 26.172 18.109 1 97.94 191 LEU B N 1
ATOM 3362 C CA . LEU B 1 191 ? 11.953 25.312 17 1 97.94 191 LEU B CA 1
ATOM 3363 C C . LEU B 1 191 ? 12.75 24 17 1 97.94 191 LEU B C 1
ATOM 3365 O O . LEU B 1 191 ? 13.969 24.016 17.156 1 97.94 191 LEU B O 1
ATOM 3369 N N . TYR B 1 192 ? 12.031 22.859 16.859 1 96.88 192 TYR B N 1
ATOM 3370 C CA . TYR B 1 192 ? 12.648 21.547 16.891 1 96.88 192 TYR B CA 1
ATOM 3371 C C . TYR B 1 192 ? 12.281 20.75 15.648 1 96.88 192 TYR B C 1
ATOM 3373 O O . TYR B 1 192 ? 11.102 20.672 15.273 1 96.88 192 TYR B O 1
ATOM 3381 N N . LEU B 1 193 ? 13.273 20.141 14.984 1 97.56 193 LEU B N 1
ATOM 3382 C CA . LEU B 1 193 ? 13.055 19.109 13.969 1 97.56 193 LEU B CA 1
ATOM 3383 C C . LEU B 1 193 ? 13.32 17.719 14.539 1 97.56 193 LEU B C 1
ATOM 3385 O O . LEU B 1 193 ? 14.414 17.453 15.047 1 97.56 193 LEU B O 1
ATOM 3389 N N . VAL B 1 194 ? 12.328 16.938 14.508 1 95 194 VAL B N 1
ATOM 3390 C CA . VAL B 1 194 ? 12.5 15.586 15.016 1 95 194 VAL B CA 1
ATOM 3391 C C . VAL B 1 194 ? 13.266 14.75 14.008 1 95 194 VAL B C 1
ATOM 3393 O O . VAL B 1 194 ? 13.188 14.992 12.797 1 95 194 VAL B O 1
ATOM 3396 N N . LYS B 1 195 ? 13.93 13.719 14.453 1 93.31 195 LYS B N 1
ATOM 3397 C CA . LYS B 1 195 ? 14.75 12.867 13.602 1 93.31 195 LYS B CA 1
ATOM 3398 C C . LYS B 1 195 ? 13.945 11.68 13.086 1 93.31 195 LYS B C 1
ATOM 3400 O O . LYS B 1 195 ? 14.508 10.758 12.484 1 93.31 195 LYS B O 1
ATOM 3405 N N . TRP B 1 196 ? 12.664 11.688 13.398 1 89.81 196 TRP B N 1
ATOM 3406 C CA . TRP B 1 196 ? 11.742 10.695 12.859 1 89.81 196 TRP B CA 1
ATOM 3407 C C . TRP B 1 196 ? 10.633 11.359 12.055 1 89.81 196 TRP B C 1
ATOM 3409 O O . TRP B 1 196 ? 10.609 12.586 11.914 1 89.81 196 TRP B O 1
ATOM 3419 N N . GLY B 1 197 ? 9.836 10.562 11.477 1 88.75 197 GLY B N 1
ATOM 3420 C CA . GLY B 1 197 ? 8.766 11.125 10.672 1 88.75 197 GLY B CA 1
ATOM 3421 C C . GLY B 1 197 ? 9.102 11.227 9.203 1 88.75 197 GLY B C 1
ATOM 3422 O O . GLY B 1 197 ? 9.844 10.391 8.672 1 88.75 197 GLY B O 1
ATOM 3423 N N . TYR B 1 198 ? 8.492 12.195 8.617 1 84.81 198 TYR B N 1
ATOM 3424 C CA . TYR B 1 198 ? 8.562 12.242 7.16 1 84.81 198 TYR B CA 1
ATOM 3425 C C . TYR B 1 198 ? 9.57 13.289 6.695 1 84.81 198 TYR B C 1
ATOM 3427 O O . TYR B 1 198 ? 9.195 14.312 6.129 1 84.81 198 TYR B O 1
ATOM 3435 N N . ASN B 1 199 ? 10.859 13.18 7.02 1 88.81 199 ASN B N 1
ATOM 3436 C CA . ASN B 1 199 ? 11.969 14 6.527 1 88.81 199 ASN B CA 1
ATOM 3437 C C . ASN B 1 199 ? 13.172 13.141 6.152 1 88.81 199 ASN B C 1
ATOM 3439 O O . ASN B 1 199 ? 13.266 11.984 6.559 1 88.81 199 ASN B O 1
ATOM 3443 N N . THR B 1 200 ? 14.008 13.664 5.336 1 84.06 200 THR B N 1
ATOM 3444 C CA . THR B 1 200 ? 15.148 12.93 4.801 1 84.06 200 THR B CA 1
ATOM 3445 C C . THR B 1 200 ? 16.422 13.273 5.57 1 84.06 200 THR B C 1
ATOM 3447 O O . THR B 1 200 ? 16.438 14.219 6.355 1 84.06 200 THR B O 1
ATOM 3450 N N . GLN B 1 201 ? 17.438 12.406 5.309 1 87.5 201 GLN B N 1
ATOM 3451 C CA . GLN B 1 201 ? 18.734 12.688 5.902 1 87.5 201 GLN B CA 1
ATOM 3452 C C . GLN B 1 201 ? 19.281 14.031 5.441 1 87.5 201 GLN B C 1
ATOM 3454 O O . GLN B 1 201 ? 19.875 14.773 6.223 1 87.5 201 GLN B O 1
ATOM 3459 N N . GLU B 1 202 ? 19.031 14.297 4.199 1 89.12 202 GLU B N 1
ATOM 3460 C CA . GLU B 1 202 ? 19.469 15.578 3.646 1 89.12 202 GLU B CA 1
ATOM 3461 C C . GLU B 1 202 ? 18.797 16.75 4.359 1 89.12 202 GLU B C 1
ATOM 3463 O O . GLU B 1 202 ? 19.438 17.766 4.645 1 89.12 202 GLU B O 1
ATOM 3468 N N . GLU B 1 203 ? 17.578 16.641 4.664 1 90.69 203 GLU B N 1
ATOM 3469 C CA . GLU B 1 203 ? 16.844 17.688 5.359 1 90.69 203 GLU B CA 1
ATOM 3470 C C . GLU B 1 203 ? 17.328 17.859 6.797 1 90.69 203 GLU B C 1
ATOM 3472 O O . GLU B 1 203 ? 17.391 18.969 7.312 1 90.69 203 GLU B O 1
ATOM 3477 N N . ARG B 1 204 ? 17.672 16.797 7.406 1 94.88 204 ARG B N 1
ATOM 3478 C CA . ARG B 1 204 ? 18.203 16.859 8.766 1 94.88 204 ARG B CA 1
ATOM 3479 C C . ARG B 1 204 ? 19.547 17.578 8.805 1 94.88 204 ARG B C 1
ATOM 3481 O O . ARG B 1 204 ? 19.812 18.375 9.719 1 94.88 204 ARG B O 1
ATOM 3488 N N . GLU B 1 205 ? 20.312 17.281 7.832 1 95.56 205 GLU B N 1
ATOM 3489 C CA . GLU B 1 205 ? 21.594 17.953 7.734 1 95.56 205 GLU B CA 1
ATOM 3490 C C . GLU B 1 205 ? 21.422 19.453 7.5 1 95.56 205 GLU B C 1
ATOM 3492 O O . GLU B 1 205 ? 22.109 20.266 8.117 1 95.56 205 GLU B O 1
ATOM 3497 N N . GLU B 1 206 ? 20.547 19.719 6.641 1 96.19 206 GLU B N 1
ATOM 3498 C CA . GLU B 1 206 ? 20.25 21.125 6.391 1 96.19 206 GLU B CA 1
ATOM 3499 C C . GLU B 1 206 ? 19.734 21.812 7.652 1 96.19 206 GLU B C 1
ATOM 3501 O O . GLU B 1 206 ? 20.156 22.938 7.965 1 96.19 206 GLU B O 1
ATOM 3506 N N . ALA B 1 207 ? 18.875 21.203 8.336 1 96.38 207 ALA B N 1
ATOM 3507 C CA . ALA B 1 207 ? 18.312 21.75 9.57 1 96.38 207 ALA B CA 1
ATOM 3508 C C . ALA B 1 207 ? 19.422 21.984 10.602 1 96.38 207 ALA B C 1
ATOM 3510 O O . ALA B 1 207 ? 19.375 22.969 11.344 1 96.38 207 ALA B O 1
ATOM 3511 N N . GLY B 1 208 ? 20.344 21.047 10.664 1 95.56 208 GLY B N 1
ATOM 3512 C CA . GLY B 1 208 ? 21.453 21.172 11.602 1 95.56 208 GLY B CA 1
ATOM 3513 C C . GLY B 1 208 ? 22.281 22.438 11.391 1 95.56 208 GLY B C 1
ATOM 3514 O O . GLY B 1 208 ? 22.906 22.922 12.32 1 95.56 208 GLY B O 1
ATOM 3515 N N . ALA B 1 209 ? 22.219 23 10.25 1 96.44 209 ALA B N 1
ATOM 3516 C CA . ALA B 1 209 ? 23 24.172 9.906 1 96.44 209 ALA B CA 1
ATOM 3517 C C . ALA B 1 209 ? 22.234 25.453 10.211 1 96.44 209 ALA B C 1
ATOM 3519 O O . ALA B 1 209 ? 22.781 26.562 10.117 1 96.44 209 ALA B O 1
ATOM 3520 N N . ILE B 1 210 ? 21.047 25.391 10.547 1 97 210 ILE B N 1
ATOM 3521 C CA . ILE B 1 210 ? 20.219 26.547 10.883 1 97 210 ILE B CA 1
ATOM 3522 C C . ILE B 1 210 ? 20.219 26.766 12.391 1 97 210 ILE B C 1
ATOM 3524 O O . ILE B 1 210 ? 19.703 25.922 13.141 1 97 210 ILE B O 1
ATOM 3528 N N . SER B 1 211 ? 20.703 27.812 12.836 1 96.19 211 SER B N 1
ATOM 3529 C CA . SER B 1 211 ? 20.906 28.062 14.258 1 96.19 211 SER B CA 1
ATOM 3530 C C . SER B 1 211 ? 19.578 28.078 15.016 1 96.19 211 SER B C 1
ATOM 3532 O O . SER B 1 211 ? 19.531 27.719 16.188 1 96.19 211 SER B O 1
ATOM 3534 N N . ARG B 1 212 ? 18.484 28.422 14.352 1 96.69 212 ARG B N 1
ATOM 3535 C CA . ARG B 1 212 ? 17.188 28.578 14.984 1 96.69 212 ARG B CA 1
ATOM 3536 C C . ARG B 1 212 ? 16.516 27.219 15.195 1 96.69 212 ARG B C 1
ATOM 3538 O O . ARG B 1 212 ? 15.523 27.109 15.906 1 96.69 212 ARG B O 1
ATOM 3545 N N . ILE B 1 213 ? 17.094 26.141 14.633 1 98 213 ILE B N 1
ATOM 3546 C CA . ILE B 1 213 ? 16.453 24.828 14.68 1 98 213 ILE B CA 1
ATOM 3547 C C . ILE B 1 213 ? 17.312 23.875 15.508 1 98 213 ILE B C 1
ATOM 3549 O O . ILE B 1 213 ? 18.516 23.781 15.297 1 98 213 ILE B O 1
ATOM 3553 N N . GLN B 1 214 ? 16.734 23.203 16.453 1 96.81 214 GLN B N 1
ATOM 3554 C CA . GLN B 1 214 ? 17.375 22.125 17.203 1 96.81 214 GLN B CA 1
ATOM 3555 C C . GLN B 1 214 ? 16.859 20.766 16.734 1 96.81 214 GLN B C 1
ATOM 3557 O O . GLN B 1 214 ? 15.656 20.562 16.594 1 96.81 214 GLN B O 1
ATOM 3562 N N . LEU B 1 215 ? 17.797 19.859 16.547 1 96.75 215 LEU B N 1
ATOM 3563 C CA . LEU B 1 215 ? 17.438 18.484 16.219 1 96.75 215 LEU B CA 1
ATOM 3564 C C . LEU B 1 215 ? 17.188 17.672 17.484 1 96.75 215 LEU B C 1
ATOM 3566 O O . LEU B 1 215 ? 17.938 17.781 18.453 1 96.75 215 LEU B O 1
ATOM 3570 N N . ILE B 1 216 ? 16.109 16.891 17.469 1 93.69 216 ILE B N 1
ATOM 3571 C CA . ILE B 1 216 ? 15.828 16.094 18.656 1 93.69 216 ILE B CA 1
ATOM 3572 C C . ILE B 1 216 ? 15.43 14.68 18.234 1 93.69 216 ILE B C 1
ATOM 3574 O O . ILE B 1 216 ? 14.758 14.492 17.219 1 93.69 216 ILE B O 1
ATOM 3578 N N . ASP B 1 217 ? 15.883 13.68 18.984 1 91.75 217 ASP B N 1
ATOM 3579 C CA . ASP B 1 217 ? 15.508 12.297 18.734 1 91.75 217 ASP B CA 1
ATOM 3580 C C . ASP B 1 217 ? 14.359 11.852 19.641 1 91.75 217 ASP B C 1
ATOM 3582 O O . ASP B 1 217 ? 13.922 12.609 20.5 1 91.75 217 ASP B O 1
ATOM 3586 N N . LEU B 1 218 ? 13.883 10.719 19.406 1 87.56 218 LEU B N 1
ATOM 3587 C CA . LEU B 1 218 ? 12.672 10.234 20.062 1 87.56 218 LEU B CA 1
ATOM 3588 C C . LEU B 1 218 ? 12.883 10.133 21.562 1 87.56 218 LEU B C 1
ATOM 3590 O O . LEU B 1 218 ? 12.039 10.578 22.344 1 87.56 218 LEU B O 1
ATOM 3594 N N . PRO B 1 219 ? 13.992 9.664 22.062 1 84.06 219 PRO B N 1
ATOM 3595 C CA . PRO B 1 219 ? 14.203 9.602 23.516 1 84.06 219 PRO B CA 1
ATOM 3596 C C . PRO B 1 219 ? 14.25 10.984 24.172 1 84.06 219 PRO B C 1
ATOM 3598 O O . PRO B 1 219 ? 13.703 11.18 25.25 1 84.06 219 PRO B O 1
ATOM 3601 N N . ASP B 1 220 ? 14.867 11.867 23.562 1 84.56 220 ASP B N 1
ATOM 3602 C CA . ASP B 1 220 ? 14.961 13.227 24.094 1 84.56 220 ASP B CA 1
ATOM 3603 C C . ASP B 1 220 ? 13.594 13.906 24.109 1 84.56 220 ASP B C 1
ATOM 3605 O O . ASP B 1 220 ? 13.281 14.664 25.016 1 84.56 220 ASP B O 1
ATOM 3609 N N . PHE B 1 221 ? 12.867 13.648 23.109 1 87.44 221 PHE B N 1
ATOM 3610 C CA . PHE B 1 221 ? 11.523 14.203 23.031 1 87.44 221 PHE B CA 1
ATOM 3611 C C . PHE B 1 221 ? 10.688 13.75 24.219 1 87.44 221 PHE B C 1
ATOM 3613 O O . PHE B 1 221 ? 10.016 14.57 24.859 1 87.44 221 PHE B O 1
ATOM 3620 N N . SER B 1 222 ? 10.789 12.531 24.516 1 80 222 SER B N 1
ATOM 3621 C CA . SER B 1 222 ? 10.008 11.969 25.609 1 80 222 SER B CA 1
ATOM 3622 C C . SER B 1 222 ? 10.453 12.531 26.953 1 80 222 SER B C 1
ATOM 3624 O O . SER B 1 222 ? 9.641 12.727 27.859 1 80 222 SER B O 1
ATOM 3626 N N . LYS B 1 223 ? 11.68 12.805 27.109 1 77.69 223 LYS B N 1
ATOM 3627 C CA . LYS B 1 223 ? 12.227 13.344 28.344 1 77.69 223 LYS B CA 1
ATOM 3628 C C . LYS B 1 223 ? 11.875 14.82 28.5 1 77.69 223 LYS B C 1
ATOM 3630 O O . LYS B 1 223 ? 11.609 15.289 29.609 1 77.69 223 LYS B O 1
ATOM 3635 N N . GLN B 1 224 ? 11.789 15.453 27.422 1 70.5 224 GLN B N 1
ATOM 3636 C CA . GLN B 1 224 ? 11.609 16.906 27.469 1 70.5 224 GLN B CA 1
ATOM 3637 C C . GLN B 1 224 ? 10.156 17.266 27.734 1 70.5 224 GLN B C 1
ATOM 3639 O O . GLN B 1 224 ? 9.867 18.359 28.25 1 70.5 224 GLN B O 1
ATOM 3644 N N . LEU B 1 225 ? 9.281 16.531 27.375 1 68.81 225 LEU B N 1
ATOM 3645 C CA . LEU B 1 225 ? 7.871 16.828 27.625 1 68.81 225 LEU B CA 1
ATOM 3646 C C . LEU B 1 225 ? 7.504 16.531 29.078 1 68.81 225 LEU B C 1
ATOM 3648 O O . LEU B 1 225 ? 6.453 16.969 29.547 1 68.81 225 LEU B O 1
ATOM 3652 N N . LYS B 1 226 ? 8.375 15.742 29.672 1 60.84 226 LYS B N 1
ATOM 3653 C CA . LYS B 1 226 ? 8.164 15.5 31.094 1 60.84 226 LYS B CA 1
ATOM 3654 C C . LYS B 1 226 ? 8.664 16.672 31.938 1 60.84 226 LYS B C 1
ATOM 3656 O O . LYS B 1 226 ? 8.008 17.078 32.906 1 60.84 226 LYS B O 1
#

Sequence (452 aa):
MEEWIVEQMHTLRPVIETGYENLLLVRLLVEIQIPSARKSSVADGLSIQEILDNWSKLLPTLMDEWQEDRESLVDLFGRVRDDWLENDLSGWIGANRFYPGTADALKLSSSELYIVTTKQSRFTGALLKELAGVDFPSERIYGLGTGPKVKVLQQLQEMPQHQGLTLHFVEDRLATLKNVIKEPALDKWNLYLVKWGYNTQEEREEAGAISRIQLIDLPDFSKQLKMEEWIVEQMHTLRPVIETGYENLLLVRLLVEIQIPSARKSSVADGLSIQEILDNWSKLLPTLMDEWQEDRESLVDLFGRVRDDWLENDLSGWIGANRFYPGTADALKLSSSELYIVTTKQSRFTGALLKELAGVDFPSERIYGLGTGPKVKVLQQLQEMPQHQGLTLHFVEDRLATLKNVIKEPALDKWNLYLVKWGYNTQEEREEAGAISRIQLIDLPDFSKQLK

Organism: Aegilops tauschii subsp. strangulata (NCBI:txid200361)

Nearest PDB structures (foldseek):
  6aok-assembly1_A  TM=5.709E-01  e=3.924E-01  Legionella pneumophila subsp. pneumophila str. Philadelphia 1
  8hsy-assembly1_A  TM=3.888E-01  e=1.256E+00  Vibrio harveyi
  7ec0-assembly1_A  TM=4.774E-01  e=6.260E+00  Bombyx mori
  3qlu-assembly2_D  TM=3.778E-01  e=8.727E+00  Rattus norvegicus
  6aok-assembly1_A  TM=5.829E-01  e=2.776E-01  Legionella pneumophila subsp. pneumophila str. Philadelphia 1